Protein 8XUL (pdb70)

Structure (mmCIF, N/CA/C/O backbone):
data_8XUL
#
_entry.id   8XUL
#
_cell.length_a   220.178
_cell.length_b   220.178
_cell.length_c   220.178
_cell.angle_alpha   90.000
_cell.angle_beta   90.000
_cell.angle_gamma   90.000
#
_symmetry.space_group_name_H-M   'P 43 3 2'
#
loop_
_entity.id
_entity.type
_entity.pdbx_description
1 polymer XCC2207
2 branched beta-D-glucopyranose-(1-2)-beta-D-glucopyranose-(1-2)-beta-D-glucopyranose-(1-2)-beta-D-glucopyranose-(1-2)-beta-D-glucopyranose-(1-2)-beta-D-glucopyranose-(1-2)-beta-D-glucopyranose
3 water water
#
loop_
_atom_site.group_PDB
_atom_site.id
_atom_site.type_symbol
_atom_site.label_atom_id
_atom_site.label_alt_id
_atom_site.label_comp_id
_atom_site.label_asym_id
_atom_site.label_entity_id
_atom_site.label_seq_id
_atom_site.pdbx_PDB_ins_code
_atom_site.Cartn_x
_atom_site.Cartn_y
_atom_site.Cartn_z
_atom_site.occupancy
_atom_site.B_iso_or_equiv
_atom_site.auth_seq_id
_atom_site.auth_comp_id
_atom_site.auth_asym_id
_atom_site.auth_atom_id
_atom_site.pdbx_PDB_model_num
ATOM 1 N N . PRO A 1 41 ? 18.240 -10.737 -41.055 1.000 72.360 55 PRO A N 1
ATOM 2 C CA . PRO A 1 41 ? 19.163 -10.991 -39.929 1.000 70.680 55 PRO A CA 1
ATOM 3 C C . PRO A 1 41 ? 19.642 -12.442 -39.973 1.000 66.090 55 PRO A C 1
ATOM 4 O O . PRO A 1 41 ? 18.818 -13.349 -40.000 1.000 62.200 55 PRO A O 1
ATOM 8 N N . PRO A 1 42 ? 20.966 -12.732 -39.995 1.000 63.900 56 PRO A N 1
ATOM 9 C CA . PRO A 1 42 ? 21.438 -14.118 -40.052 1.000 60.100 56 PRO A CA 1
ATOM 10 C C . PRO A 1 42 ? 21.317 -14.825 -38.694 1.000 60.450 56 PRO A C 1
ATOM 11 O O . PRO A 1 42 ? 21.255 -14.176 -37.646 1.000 59.220 56 PRO A O 1
ATOM 15 N N . LEU A 1 43 ? 21.297 -16.166 -38.722 1.000 56.770 57 LEU A N 1
ATOM 16 C CA . LEU A 1 43 ? 21.105 -16.965 -37.519 1.000 57.430 57 LEU A CA 1
ATOM 17 C C . LEU A 1 43 ? 22.452 -17.382 -36.941 1.000 46.720 57 LEU A C 1
ATOM 18 O O . LEU A 1 43 ? 23.279 -17.940 -37.643 1.000 40.160 57 LEU A O 1
ATOM 23 N N . PRO A 1 44 ? 22.657 -17.225 -35.620 1.000 44.130 58 PRO A N 1
ATOM 24 C CA . PRO A 1 44 ? 23.832 -17.777 -34.959 1.000 48.090 58 PRO A CA 1
ATOM 25 C C . PRO A 1 44 ? 23.827 -19.298 -35.067 1.000 46.080 58 PRO A C 1
ATOM 26 O O . PRO A 1 44 ? 22.781 -19.885 -35.322 1.000 43.930 58 PRO A O 1
ATOM 30 N N . PRO A 1 45 ? 24.990 -19.962 -34.870 1.000 44.010 59 PRO A N 1
ATOM 31 C CA . PRO A 1 45 ? 25.083 -21.422 -34.903 1.000 42.300 59 PRO A CA 1
ATOM 32 C C . PRO A 1 45 ? 24.121 -22.184 -33.991 1.000 41.690 59 PRO A C 1
ATOM 33 O O . PRO A 1 45 ? 23.775 -23.330 -34.285 1.000 44.660 59 PRO A O 1
ATOM 37 N N . LEU A 1 46 ? 23.694 -21.564 -32.880 1.000 39.320 60 LEU A N 1
ATOM 38 C CA . LEU A 1 46 ? 22.754 -22.204 -31.968 1.000 36.100 60 LEU A CA 1
ATOM 39 C C . LEU A 1 46 ? 21.498 -22.707 -32.707 1.000 37.450 60 LEU A C 1
ATOM 40 O O . LEU A 1 46 ? 20.940 -23.750 -32.362 1.000 38.960 60 LEU A O 1
ATOM 45 N N . PHE A 1 47 ? 21.060 -21.989 -33.749 1.000 35.320 61 PHE A N 1
ATOM 46 C CA . PHE A 1 47 ? 19.803 -22.280 -34.415 1.000 33.150 61 PHE A CA 1
ATOM 47 C C . PHE A 1 47 ? 19.948 -23.513 -35.294 1.000 33.610 61 PHE A C 1
ATOM 48 O O . PHE A 1 47 ? 18.976 -24.255 -35.420 1.000 34.700 61 PHE A O 1
ATOM 56 N N . SER A 1 48 ? 21.150 -23.746 -35.855 1.000 34.090 62 SER A N 1
ATOM 57 C CA . SER A 1 48 ? 21.437 -24.966 -36.604 1.000 32.630 62 SER A CA 1
ATOM 58 C C . SER A 1 48 ? 21.457 -26.167 -35.659 1.000 31.020 62 SER A C 1
ATOM 59 O O . SER A 1 48 ? 20.946 -27.210 -36.033 1.000 34.040 62 SER A O 1
ATOM 62 N N . ASP A 1 49 ? 21.956 -26.019 -34.419 1.000 28.880 63 ASP A N 1
ATOM 63 C CA . ASP A 1 49 ? 21.833 -27.079 -33.425 1.000 29.890 63 ASP A CA 1
ATOM 64 C C . ASP A 1 49 ? 20.362 -27.322 -33.039 1.000 30.920 63 ASP A C 1
ATOM 65 O O . ASP A 1 49 ? 19.948 -28.468 -32.847 1.000 34.360 63 ASP A O 1
ATOM 70 N N . ILE A 1 50 ? 19.546 -26.272 -32.940 1.000 34.420 64 ILE A N 1
ATOM 71 C CA . ILE A 1 50 ? 18.161 -26.440 -32.517 1.000 35.530 64 ILE A CA 1
ATOM 72 C C . ILE A 1 50 ? 17.395 -27.199 -33.591 1.000 34.620 64 ILE A C 1
ATOM 73 O O . ILE A 1 50 ? 16.660 -28.143 -33.297 1.000 32.110 64 ILE A O 1
ATOM 78 N N . GLU A 1 51 ? 17.607 -26.758 -34.830 1.000 36.810 65 GLU A N 1
ATOM 79 C CA . GLU A 1 51 ? 17.054 -27.390 -36.015 1.000 38.760 65 GLU A CA 1
ATOM 80 C C . GLU A 1 51 ? 17.340 -28.889 -35.988 1.000 36.260 65 GLU A C 1
ATOM 81 O O . GLU A 1 51 ? 16.421 -29.673 -36.137 1.000 35.640 65 GLU A O 1
ATOM 87 N N . ARG A 1 52 ? 18.599 -29.264 -35.731 1.000 38.530 66 ARG A N 1
ATOM 88 C CA . ARG A 1 52 ? 19.075 -30.641 -35.791 1.000 42.620 66 ARG A CA 1
ATOM 89 C C . ARG A 1 52 ? 18.459 -31.507 -34.687 1.000 42.010 66 ARG A C 1
ATOM 90 O O . ARG A 1 52 ? 17.942 -32.595 -34.967 1.000 37.120 66 ARG A O 1
ATOM 98 N N . ARG A 1 53 ? 18.548 -31.069 -33.421 1.000 36.930 67 ARG A N 1
ATOM 99 C CA . ARG A 1 53 ? 18.007 -31.894 -32.347 1.000 34.680 67 ARG A CA 1
ATOM 100 C C . ARG A 1 53 ? 16.501 -32.115 -32.552 1.000 35.990 67 ARG A C 1
ATOM 101 O O . ARG A 1 53 ? 15.968 -33.187 -32.260 1.000 39.060 67 ARG A O 1
ATOM 109 N N . THR A 1 54 ? 15.828 -31.114 -33.126 1.000 33.280 68 THR A N 1
ATOM 110 C CA . THR A 1 54 ? 14.388 -31.137 -33.258 1.000 31.400 68 THR A CA 1
ATOM 111 C C . THR A 1 54 ? 13.979 -32.015 -34.431 1.000 31.460 68 THR A C 1
ATOM 112 O O . THR A 1 54 ? 12.948 -32.661 -34.351 1.000 34.260 68 THR A O 1
ATOM 116 N N . PHE A 1 55 ? 14.753 -32.017 -35.522 1.000 35.890 69 PHE A N 1
ATOM 117 C CA . PHE A 1 55 ? 14.614 -33.036 -36.557 1.000 33.730 69 PHE A CA 1
ATOM 118 C C . PHE A 1 55 ? 14.767 -34.422 -35.927 1.000 32.710 69 PHE A C 1
ATOM 119 O O . PHE A 1 55 ? 13.940 -35.313 -36.146 1.000 31.180 69 PHE A O 1
ATOM 127 N N . GLN A 1 56 ? 15.840 -34.601 -35.140 1.000 36.750 70 GLN A N 1
ATOM 128 C CA . GLN A 1 56 ? 16.214 -35.911 -34.603 1.000 32.320 70 GLN A CA 1
ATOM 129 C C . GLN A 1 56 ? 15.088 -36.455 -33.740 1.000 31.110 70 GLN A C 1
ATOM 130 O O . GLN A 1 56 ? 14.955 -37.661 -33.616 1.000 36.160 70 GLN A O 1
ATOM 136 N N . PHE A 1 57 ? 14.310 -35.552 -33.124 1.000 30.920 71 PHE A N 1
ATOM 137 C CA . PHE A 1 57 ? 13.142 -35.931 -32.336 1.000 33.400 71 PHE A CA 1
ATOM 138 C C . PHE A 1 57 ? 12.219 -36.806 -33.183 1.000 31.040 71 PHE A C 1
ATOM 139 O O . PHE A 1 57 ? 11.960 -37.951 -32.867 1.000 35.710 71 PHE A O 1
ATOM 147 N N . PHE A 1 58 ? 11.758 -36.238 -34.287 1.000 33.110 72 PHE A N 1
ATOM 148 C CA . PHE A 1 58 ? 10.800 -36.869 -35.172 1.000 32.300 72 PHE A CA 1
ATOM 149 C C . PHE A 1 58 ? 11.385 -38.106 -35.821 1.000 33.150 72 PHE A C 1
ATOM 150 O O . PHE A 1 58 ? 10.629 -39.049 -36.014 1.000 37.790 72 PHE A O 1
ATOM 158 N N . TRP A 1 59 ? 12.687 -38.087 -36.158 1.000 33.310 73 TRP A N 1
ATOM 159 C CA . TRP A 1 59 ? 13.329 -39.266 -36.730 1.000 33.440 73 TRP A CA 1
ATOM 160 C C . TRP A 1 59 ? 13.296 -40.424 -35.728 1.000 34.520 73 TRP A C 1
ATOM 161 O O . TRP A 1 59 ? 12.897 -41.524 -36.081 1.000 31.860 73 TRP A O 1
ATOM 172 N N . ASP A 1 60 ? 13.669 -40.153 -34.469 1.000 37.750 74 ASP A N 1
ATOM 173 C CA . ASP A 1 60 ? 13.957 -41.195 -33.497 1.000 37.840 74 ASP A CA 1
ATOM 174 C C . ASP A 1 60 ? 12.690 -41.650 -32.776 1.000 37.950 74 ASP A C 1
ATOM 175 O O . ASP A 1 60 ? 12.516 -42.842 -32.575 1.000 37.480 74 ASP A O 1
ATOM 180 N N . THR A 1 61 ? 11.834 -40.706 -32.341 1.000 38.240 75 THR A N 1
ATOM 181 C CA . THR A 1 61 ? 10.768 -41.027 -31.399 1.000 37.010 75 THR A CA 1
ATOM 182 C C . THR A 1 61 ? 9.583 -41.640 -32.137 1.000 39.240 75 THR A C 1
ATOM 183 O O . THR A 1 61 ? 8.708 -42.214 -31.491 1.000 35.600 75 THR A O 1
ATOM 187 N N . THR A 1 62 ? 9.565 -41.505 -33.475 1.000 40.350 76 THR A N 1
ATOM 188 C CA . THR A 1 62 ? 8.586 -42.169 -34.322 1.000 37.980 76 THR A CA 1
ATOM 189 C C . THR A 1 62 ? 8.808 -43.676 -34.307 1.000 36.560 76 THR A C 1
ATOM 190 O O . THR A 1 62 ? 9.949 -44.124 -34.391 1.000 34.310 76 THR A O 1
ATOM 194 N N . ASN A 1 63 ? 7.710 -44.440 -34.229 1.000 34.530 77 ASN A N 1
ATOM 195 C CA . ASN A 1 63 ? 7.752 -45.885 -34.405 1.000 36.210 77 ASN A CA 1
ATOM 196 C C . ASN A 1 63 ? 8.041 -46.204 -35.871 1.000 37.050 77 ASN A C 1
ATOM 197 O O . ASN A 1 63 ? 7.278 -45.825 -36.746 1.000 39.570 77 ASN A O 1
ATOM 202 N N . GLU A 1 64 ? 9.135 -46.916 -36.144 1.000 38.220 78 GLU A N 1
ATOM 203 C CA . GLU A 1 64 ? 9.579 -47.125 -37.516 1.000 38.780 78 GLU A CA 1
ATOM 204 C C . GLU A 1 64 ? 8.759 -48.221 -38.225 1.000 39.760 78 GLU A C 1
ATOM 205 O O . GLU A 1 64 ? 8.794 -48.302 -39.440 1.000 37.270 78 GLU A O 1
ATOM 211 N N . LEU A 1 65 ? 8.038 -49.079 -37.490 1.000 38.390 79 LEU A N 1
ATOM 212 C CA . LEU A 1 65 ? 7.287 -50.170 -38.094 1.000 38.760 79 LEU A CA 1
ATOM 213 C C . LEU A 1 65 ? 6.058 -49.616 -38.802 1.000 40.790 79 LEU A C 1
ATOM 214 O O . LEU A 1 65 ? 5.648 -50.183 -39.803 1.000 45.170 79 LEU A O 1
ATOM 219 N N . ASN A 1 66 ? 5.499 -48.500 -38.307 1.000 40.690 80 ASN A N 1
ATOM 220 C CA . ASN A 1 66 ? 4.268 -47.938 -38.856 1.000 37.610 80 ASN A CA 1
ATOM 221 C C . ASN A 1 66 ? 4.335 -46.425 -39.087 1.000 34.210 80 ASN A C 1
ATOM 222 O O . ASN A 1 66 ? 3.411 -45.867 -39.674 1.000 35.790 80 ASN A O 1
ATOM 227 N N . GLY A 1 67 ? 5.386 -45.745 -38.614 1.000 33.720 81 GLY A N 1
ATOM 228 C CA . GLY A 1 67 ? 5.541 -44.309 -38.855 1.000 35.780 81 GLY A CA 1
ATOM 229 C C . GLY A 1 67 ? 4.642 -43.428 -37.978 1.000 35.910 81 GLY A C 1
ATOM 230 O O . GLY A 1 67 ? 4.407 -42.261 -38.299 1.000 37.750 81 GLY A O 1
ATOM 231 N N . LEU A 1 68 ? 4.139 -43.980 -36.868 1.000 33.760 82 LEU A N 1
ATOM 232 C CA . LEU A 1 68 ? 3.343 -43.211 -35.923 1.000 32.580 82 LEU A CA 1
ATOM 233 C C . LEU A 1 68 ? 4.261 -42.486 -34.938 1.000 31.080 82 LEU A C 1
ATOM 234 O O . LEU A 1 68 ? 5.042 -43.107 -34.224 1.000 27.330 82 LEU A O 1
ATOM 239 N N . SER A 1 69 ? 4.137 -41.153 -34.922 1.000 34.050 83 SER A N 1
ATOM 240 C CA . SER A 1 69 ? 4.925 -40.283 -34.066 1.000 35.700 83 SER A CA 1
ATOM 241 C C . SER A 1 69 ? 4.149 -39.984 -32.788 1.000 34.090 83 SER A C 1
ATOM 242 O O . SER A 1 69 ? 2.956 -39.706 -32.846 1.000 32.040 83 SER A O 1
ATOM 245 N N . PRO A 1 70 ? 4.811 -40.008 -31.613 1.000 34.970 84 PRO A N 1
ATOM 246 C CA . PRO A 1 70 ? 4.132 -39.825 -30.337 1.000 36.160 84 PRO A CA 1
ATOM 247 C C . PRO A 1 70 ? 3.647 -38.393 -30.145 1.000 38.230 84 PRO A C 1
ATOM 248 O O . PRO A 1 70 ? 4.216 -37.453 -30.701 1.000 40.050 84 PRO A O 1
ATOM 252 N N . ASP A 1 71 ? 2.515 -38.284 -29.444 1.000 39.220 85 ASP A N 1
ATOM 253 C CA . ASP A 1 71 ? 1.940 -37.017 -29.020 1.000 38.610 85 ASP A CA 1
ATOM 254 C C . ASP A 1 71 ? 2.958 -36.322 -28.138 1.000 36.990 85 ASP A C 1
ATOM 255 O O . ASP A 1 71 ? 3.172 -35.125 -28.247 1.000 36.300 85 ASP A O 1
ATOM 260 N N . ARG A 1 72 ? 3.587 -37.122 -27.273 1.000 40.770 86 ARG A N 1
ATOM 261 C CA . ARG A 1 72 ? 4.585 -36.619 -26.354 1.000 39.840 86 ARG A CA 1
ATOM 262 C C . ARG A 1 72 ? 5.594 -37.730 -26.072 1.000 39.220 86 ARG A C 1
ATOM 263 O O . ARG A 1 72 ? 5.277 -38.910 -26.213 1.000 37.270 86 ARG A O 1
ATOM 271 N N . PHE A 1 73 ? 6.806 -37.316 -25.674 1.000 37.520 87 PHE A N 1
ATOM 272 C CA . PHE A 1 73 ? 7.918 -38.213 -25.396 1.000 35.890 87 PHE A CA 1
ATOM 273 C C . PHE A 1 73 ? 8.828 -37.542 -24.367 1.000 33.840 87 PHE A C 1
ATOM 274 O O . PHE A 1 73 ? 9.088 -36.347 -24.477 1.000 35.640 87 PHE A O 1
ATOM 282 N N . PRO A 1 74 ? 9.429 -38.262 -23.398 1.000 31.090 88 PRO A N 1
ATOM 283 C CA . PRO A 1 74 ? 9.422 -39.727 -23.359 1.000 31.060 88 PRO A CA 1
ATOM 284 C C . PRO A 1 74 ? 8.199 -40.482 -22.834 1.000 30.610 88 PRO A C 1
ATOM 285 O O . PRO A 1 74 ? 8.190 -41.711 -22.893 1.000 31.480 88 PRO A O 1
ATOM 289 N N . SER A 1 75 ? 7.173 -39.779 -22.343 1.000 30.990 89 SER A N 1
ATOM 290 C CA . SER A 1 75 ? 6.031 -40.461 -21.760 1.000 34.760 89 SER A CA 1
ATOM 291 C C . SER A 1 75 ? 5.385 -41.390 -22.808 1.000 39.610 89 SER A C 1
ATOM 292 O O . SER A 1 75 ? 5.130 -42.561 -22.526 1.000 40.820 89 SER A O 1
ATOM 295 N N . ARG A 1 76 ? 5.224 -40.940 -24.061 1.000 40.800 90 ARG A N 1
ATOM 296 C CA . ARG A 1 76 ? 4.965 -41.869 -25.161 1.000 39.210 90 ARG A CA 1
ATOM 297 C C . ARG A 1 76 ? 3.666 -42.637 -24.899 1.000 36.480 90 ARG A C 1
ATOM 298 O O . ARG A 1 76 ? 3.590 -43.850 -25.086 1.000 30.460 90 ARG A O 1
ATOM 306 N N . PRO A 1 77 ? 2.571 -41.974 -24.480 1.000 37.020 91 PRO A N 1
ATOM 307 C CA . PRO A 1 77 ? 1.362 -42.715 -24.119 1.000 38.910 91 PRO A CA 1
ATOM 308 C C . PRO A 1 77 ? 0.664 -43.319 -25.343 1.000 36.100 91 PRO A C 1
ATOM 309 O O . PRO A 1 77 ? 0.113 -44.415 -25.248 1.000 35.110 91 PRO A O 1
ATOM 313 N N . PHE A 1 78 ? 0.696 -42.588 -26.473 1.000 36.410 92 PHE A N 1
ATOM 314 C CA . PHE A 1 78 ? -0.046 -42.907 -27.688 1.000 34.990 92 PHE A CA 1
ATOM 315 C C . PHE A 1 78 ? 0.419 -41.956 -28.793 1.000 37.820 92 PHE A C 1
ATOM 316 O O . PHE A 1 78 ? 1.087 -40.953 -28.529 1.000 37.000 92 PHE A O 1
ATOM 324 N N . ALA A 1 79 ? 0.023 -42.245 -30.034 1.000 39.850 93 ALA A N 1
ATOM 325 C CA . ALA A 1 79 ? 0.469 -41.466 -31.182 1.000 40.250 93 ALA A CA 1
ATOM 326 C C . ALA A 1 79 ? -0.522 -40.355 -31.479 1.000 38.740 93 ALA A C 1
ATOM 327 O O . ALA A 1 79 ? -1.696 -40.477 -31.163 1.000 39.140 93 ALA A O 1
ATOM 329 N N . SER A 1 80 ? -0.054 -39.312 -32.171 1.000 38.130 94 SER A N 1
ATOM 330 C CA . SER A 1 80 ? -0.939 -38.267 -32.652 1.000 38.620 94 SER A CA 1
ATOM 331 C C . SER A 1 80 ? -0.801 -38.128 -34.164 1.000 36.660 94 SER A C 1
ATOM 332 O O . SER A 1 80 ? 0.307 -38.056 -34.683 1.000 37.500 94 SER A O 1
ATOM 335 N N . ILE A 1 81 ? -1.928 -38.046 -34.866 1.000 34.880 95 ILE A N 1
ATOM 336 C CA . ILE A 1 81 ? -1.895 -37.921 -36.316 1.000 35.410 95 ILE A CA 1
ATOM 337 C C . ILE A 1 81 ? -1.311 -36.560 -36.702 1.000 35.400 95 ILE A C 1
ATOM 338 O O . ILE A 1 81 ? -0.729 -36.433 -37.768 1.000 37.450 95 ILE A O 1
ATOM 343 N N . ALA A 1 82 ? -1.475 -35.565 -35.822 1.000 33.690 96 ALA A N 1
ATOM 344 C CA . ALA A 1 82 ? -0.837 -34.264 -35.940 1.000 37.020 96 ALA A CA 1
ATOM 345 C C . ALA A 1 82 ? 0.677 -34.381 -35.735 1.000 36.930 96 ALA A C 1
ATOM 346 O O . ALA A 1 82 ? 1.430 -33.762 -36.473 1.000 34.100 96 ALA A O 1
ATOM 348 N N . SER A 1 83 ? 1.138 -35.160 -34.747 1.000 35.780 97 SER A N 1
ATOM 349 C CA . SER A 1 83 ? 2.555 -35.504 -34.709 1.000 38.920 97 SER A CA 1
ATOM 350 C C . SER A 1 83 ? 3.014 -35.968 -36.096 1.000 33.310 97 SER A C 1
ATOM 351 O O . SER A 1 83 ? 3.986 -35.452 -36.628 1.000 33.800 97 SER A O 1
ATOM 354 N N . VAL A 1 84 ? 2.299 -36.922 -36.691 1.000 31.610 98 VAL A N 1
ATOM 355 C CA . VAL A 1 84 ? 2.721 -37.501 -37.956 1.000 36.350 98 VAL A CA 1
ATOM 356 C C . VAL A 1 84 ? 2.835 -36.421 -39.038 1.000 38.340 98 VAL A C 1
ATOM 357 O O . VAL A 1 84 ? 3.802 -36.422 -39.810 1.000 41.050 98 VAL A O 1
ATOM 361 N N . GLY A 1 85 ? 1.868 -35.493 -39.079 1.000 37.010 99 GLY A N 1
ATOM 362 C CA . GLY A 1 85 ? 1.918 -34.368 -40.007 1.000 35.990 99 GLY A CA 1
ATOM 363 C C . GLY A 1 85 ? 3.255 -33.628 -39.959 1.000 33.490 99 GLY A C 1
ATOM 364 O O . GLY A 1 85 ? 3.863 -33.325 -40.989 1.000 28.430 99 GLY A O 1
ATOM 365 N N . PHE A 1 86 ? 3.709 -33.327 -38.739 1.000 31.980 100 PHE A N 1
ATOM 366 C CA . PHE A 1 86 ? 4.960 -32.612 -38.580 1.000 31.910 100 PHE A CA 1
ATOM 367 C C . PHE A 1 86 ? 6.129 -33.546 -38.851 1.000 31.980 100 PHE A C 1
ATOM 368 O O . PHE A 1 86 ? 7.172 -33.075 -39.263 1.000 33.300 100 PHE A O 1
ATOM 376 N N . ALA A 1 87 ? 5.957 -34.859 -38.625 1.000 33.720 101 ALA A N 1
ATOM 377 C CA . ALA A 1 87 ? 7.031 -35.810 -38.878 1.000 36.000 101 ALA A CA 1
ATOM 378 C C . ALA A 1 87 ? 7.335 -35.844 -40.373 1.000 39.350 101 ALA A C 1
ATOM 379 O O . ALA A 1 87 ? 8.504 -35.749 -40.764 1.000 38.370 101 ALA A O 1
ATOM 381 N N . LEU A 1 88 ? 6.277 -35.942 -41.194 1.000 42.720 102 LEU A N 1
ATOM 382 C CA . LEU A 1 88 ? 6.436 -36.050 -42.640 1.000 40.150 102 LEU A CA 1
ATOM 383 C C . LEU A 1 88 ? 7.060 -34.774 -43.186 1.000 36.740 102 LEU A C 1
ATOM 384 O O . LEU A 1 88 ? 7.760 -34.834 -44.192 1.000 37.090 102 LEU A O 1
ATOM 389 N N . THR A 1 89 ? 6.792 -33.630 -42.540 1.000 35.990 103 THR A N 1
ATOM 390 C CA . THR A 1 89 ? 7.414 -32.380 -42.962 1.000 33.800 103 THR A CA 1
ATOM 391 C C . THR A 1 89 ? 8.863 -32.346 -42.487 1.000 33.710 103 THR A C 1
ATOM 392 O O . THR A 1 89 ? 9.723 -31.796 -43.162 1.000 39.310 103 THR A O 1
ATOM 396 N N . ALA A 1 90 ? 9.131 -32.941 -41.328 1.000 31.420 104 ALA A N 1
ATOM 397 C CA . ALA A 1 90 ? 10.488 -32.966 -40.802 1.000 39.450 104 ALA A CA 1
ATOM 398 C C . ALA A 1 90 ? 11.459 -33.774 -41.681 1.000 35.760 104 ALA A C 1
ATOM 399 O O . ALA A 1 90 ? 12.591 -33.339 -41.882 1.000 32.340 104 ALA A O 1
ATOM 401 N N . TYR A 1 91 ? 11.053 -34.953 -42.168 1.000 32.710 105 TYR A N 1
ATOM 402 C CA . TYR A 1 91 ? 12.010 -35.887 -42.751 1.000 33.810 105 TYR A CA 1
ATOM 403 C C . TYR A 1 91 ? 12.792 -35.232 -43.893 1.000 35.750 105 TYR A C 1
ATOM 404 O O . TYR A 1 91 ? 14.014 -35.318 -43.909 1.000 38.960 105 TYR A O 1
ATOM 413 N N . PRO A 1 92 ? 12.173 -34.511 -44.864 1.000 37.770 106 PRO A N 1
ATOM 414 C CA . PRO A 1 92 ? 12.949 -33.857 -45.921 1.000 35.450 106 PRO A CA 1
ATOM 415 C C . PRO A 1 92 ? 13.855 -32.722 -45.446 1.000 37.590 106 PRO A C 1
ATOM 416 O O . PRO A 1 92 ? 14.835 -32.385 -46.116 1.000 39.700 106 PRO A O 1
ATOM 420 N N . ILE A 1 93 ? 13.559 -32.133 -44.280 1.000 37.620 107 ILE A N 1
ATOM 421 C CA . ILE A 1 93 ? 14.462 -31.140 -43.716 1.000 34.620 107 ILE A CA 1
ATOM 422 C C . ILE A 1 93 ? 15.757 -31.847 -43.333 1.000 36.490 107 ILE A C 1
ATOM 423 O O . ILE A 1 93 ? 16.837 -31.305 -43.552 1.000 39.310 107 ILE A O 1
ATOM 428 N N . GLY A 1 94 ? 15.645 -33.074 -42.804 1.000 40.370 108 GLY A N 1
ATOM 429 C CA . GLY A 1 94 ? 16.809 -33.884 -42.471 1.000 41.220 108 GLY A CA 1
ATOM 430 C C . GLY A 1 94 ? 17.659 -34.253 -43.692 1.000 39.570 108 GLY A C 1
ATOM 431 O O . GLY A 1 94 ? 18.885 -34.292 -43.618 1.000 42.370 108 GLY A O 1
ATOM 432 N N . ILE A 1 95 ? 16.996 -34.560 -44.805 1.000 35.080 109 ILE A N 1
ATOM 433 C CA . ILE A 1 95 ? 17.693 -34.918 -46.024 1.000 34.520 109 ILE A CA 1
ATOM 434 C C . ILE A 1 95 ? 18.573 -33.756 -46.461 1.000 37.030 109 ILE A C 1
ATOM 435 O O . ILE A 1 95 ? 19.711 -33.971 -46.864 1.000 40.380 109 ILE A O 1
ATOM 440 N N . GLU A 1 96 ? 18.035 -32.530 -46.425 1.000 41.650 110 GLU A N 1
ATOM 441 C CA . GLU A 1 96 ? 18.682 -31.403 -47.093 1.000 42.090 110 GLU A CA 1
ATOM 442 C C . GLU A 1 96 ? 19.852 -30.910 -46.242 1.000 38.020 110 GLU A C 1
ATOM 443 O O . GLU A 1 96 ? 20.830 -30.395 -46.764 1.000 38.550 110 GLU A O 1
ATOM 449 N N . ASN A 1 97 ? 19.756 -31.106 -44.928 1.000 36.230 111 ASN A N 1
ATOM 450 C CA . ASN A 1 97 ? 20.839 -30.811 -44.009 1.000 35.680 111 ASN A CA 1
ATOM 451 C C . ASN A 1 97 ? 21.732 -32.021 -43.744 1.000 35.560 111 ASN A C 1
ATOM 452 O O . ASN A 1 97 ? 22.648 -31.913 -42.929 1.000 37.140 111 ASN A O 1
ATOM 457 N N . GLY A 1 98 ? 21.439 -33.169 -44.377 1.000 33.060 112 GLY A N 1
ATOM 458 C CA . GLY A 1 98 ? 22.323 -34.321 -44.317 1.000 35.450 112 GLY A CA 1
ATOM 459 C C . GLY A 1 98 ? 22.233 -35.092 -42.993 1.000 38.810 112 GLY A C 1
ATOM 460 O O . GLY A 1 98 ? 23.138 -35.858 -42.665 1.000 37.620 112 GLY A O 1
ATOM 461 N N . TRP A 1 99 ? 21.130 -34.943 -42.242 1.000 37.120 113 TRP A N 1
ATOM 462 C CA . TRP A 1 99 ? 21.004 -35.652 -40.971 1.000 38.970 113 TRP A CA 1
ATOM 463 C C . TRP A 1 99 ? 20.495 -37.078 -41.205 1.000 38.790 113 TRP A C 1
ATOM 464 O O . TRP A 1 99 ? 20.572 -37.919 -40.317 1.000 42.310 113 TRP A O 1
ATOM 475 N N . VAL A 1 100 ? 20.011 -37.347 -42.424 1.000 34.840 114 VAL A N 1
ATOM 476 C CA . VAL A 1 100 ? 19.449 -38.638 -42.785 1.000 32.520 114 VAL A CA 1
ATOM 477 C C . VAL A 1 100 ? 19.543 -38.715 -44.307 1.000 31.570 114 VAL A C 1
ATOM 478 O O . VAL A 1 100 ? 19.490 -37.698 -44.987 1.000 31.420 114 VAL A O 1
ATOM 482 N N . SER A 1 101 ? 19.781 -39.912 -44.829 1.000 33.690 115 SER A N 1
ATOM 483 C CA . SER A 1 101 ? 19.845 -40.136 -46.264 1.000 32.810 115 SER A CA 1
ATOM 484 C C . SER A 1 101 ? 18.454 -40.028 -46.884 1.000 35.190 115 SER A C 1
ATOM 485 O O . SER A 1 101 ? 17.451 -40.421 -46.265 1.000 30.790 115 SER A O 1
ATOM 488 N N . ARG A 1 102 ? 18.427 -39.605 -48.153 1.000 36.460 116 ARG A N 1
ATOM 489 C CA . ARG A 1 102 ? 17.211 -39.635 -48.941 1.000 39.320 116 ARG A CA 1
ATOM 490 C C . ARG A 1 102 ? 16.506 -40.997 -48.827 1.000 40.860 116 ARG A C 1
ATOM 491 O O . ARG A 1 102 ? 15.278 -41.017 -48.727 1.000 41.240 116 ARG A O 1
ATOM 499 N N . ASN A 1 103 ? 17.256 -42.123 -48.851 1.000 38.180 117 ASN A N 1
ATOM 500 C CA . ASN A 1 103 ? 16.659 -43.457 -48.911 1.000 38.800 117 ASN A CA 1
ATOM 501 C C . ASN A 1 103 ? 15.948 -43.829 -47.606 1.000 40.180 117 ASN A C 1
ATOM 502 O O . ASN A 1 103 ? 14.908 -44.475 -47.648 1.000 40.620 117 ASN A O 1
ATOM 507 N N . GLN A 1 104 ? 16.563 -43.530 -46.452 1.000 36.970 118 GLN A N 1
ATOM 508 C CA . GLN A 1 104 ? 15.928 -43.713 -45.158 1.000 35.170 118 GLN A CA 1
ATOM 509 C C . GLN A 1 104 ? 14.598 -42.945 -45.102 1.000 35.110 118 GLN A C 1
ATOM 510 O O . GLN A 1 104 ? 13.588 -43.504 -44.683 1.000 34.400 118 GLN A O 1
ATOM 516 N N . ALA A 1 105 ? 14.609 -41.668 -45.524 1.000 34.010 119 ALA A N 1
ATOM 517 C CA . ALA A 1 105 ? 13.444 -40.793 -45.470 1.000 36.610 119 ALA A CA 1
ATOM 518 C C . ALA A 1 105 ? 12.329 -41.336 -46.362 1.000 37.470 119 ALA A C 1
ATOM 519 O O . ALA A 1 105 ? 11.189 -41.375 -45.943 1.000 38.340 119 ALA A O 1
ATOM 521 N N . ILE A 1 106 ? 12.681 -41.800 -47.567 1.000 41.720 120 ILE A N 1
ATOM 522 C CA . ILE A 1 106 ? 11.737 -42.456 -48.455 1.000 44.050 120 ILE A CA 1
ATOM 523 C C . ILE A 1 106 ? 11.116 -43.677 -47.779 1.000 42.520 120 ILE A C 1
ATOM 524 O O . ILE A 1 106 ? 9.901 -43.838 -47.807 1.000 42.330 120 ILE A O 1
ATOM 529 N N . ASP A 1 107 ? 11.945 -44.547 -47.203 1.000 40.050 121 ASP A N 1
ATOM 530 C CA . ASP A 1 107 ? 11.463 -45.820 -46.691 1.000 44.370 121 ASP A CA 1
ATOM 531 C C . ASP A 1 107 ? 10.477 -45.546 -45.553 1.000 45.200 121 ASP A C 1
ATOM 532 O O . ASP A 1 107 ? 9.387 -46.129 -45.512 1.000 43.180 121 ASP A O 1
ATOM 537 N N . ARG A 1 108 ? 10.877 -44.625 -44.661 1.000 44.450 122 ARG A N 1
ATOM 538 C CA . ARG A 1 108 ? 10.078 -44.197 -43.523 1.000 39.780 122 ARG A CA 1
ATOM 539 C C . ARG A 1 108 ? 8.798 -43.553 -44.045 1.000 36.460 122 ARG A C 1
ATOM 540 O O . ARG A 1 108 ? 7.724 -43.855 -43.546 1.000 41.090 122 ARG A O 1
ATOM 548 N N . THR A 1 109 ? 8.896 -42.684 -45.055 1.000 35.570 123 THR A N 1
ATOM 549 C CA . THR A 1 109 ? 7.708 -41.995 -45.553 1.000 38.280 123 THR A CA 1
ATOM 550 C C . THR A 1 109 ? 6.682 -42.977 -46.142 1.000 43.320 123 THR A C 1
ATOM 551 O O . THR A 1 109 ? 5.481 -42.856 -45.874 1.000 36.850 123 THR A O 1
ATOM 555 N N . LEU A 1 110 ? 7.175 -43.940 -46.944 1.000 45.970 124 LEU A N 1
ATOM 556 C CA . LEU A 1 110 ? 6.373 -44.981 -47.575 1.000 44.350 124 LEU A CA 1
ATOM 557 C C . LEU A 1 110 ? 5.691 -45.842 -46.506 1.000 42.370 124 LEU A C 1
ATOM 558 O O . LEU A 1 110 ? 4.486 -46.098 -46.596 1.000 36.200 124 LEU A O 1
ATOM 563 N N . THR A 1 111 ? 6.441 -46.238 -45.459 1.000 42.790 125 THR A N 1
ATOM 564 C CA . THR A 1 111 ? 5.869 -47.028 -44.378 1.000 35.190 125 THR A CA 1
ATOM 565 C C . THR A 1 111 ? 4.675 -46.287 -43.774 1.000 37.590 125 THR A C 1
ATOM 566 O O . THR A 1 111 ? 3.617 -46.879 -43.563 1.000 43.090 125 THR A O 1
ATOM 570 N N . THR A 1 112 ? 4.860 -44.985 -43.521 1.000 34.400 126 THR A N 1
ATOM 571 C CA . THR A 1 112 ? 3.857 -44.102 -42.947 1.000 36.530 126 THR A CA 1
ATOM 572 C C . THR A 1 112 ? 2.595 -44.015 -43.810 1.000 37.420 126 THR A C 1
ATOM 573 O O . THR A 1 112 ? 1.474 -44.170 -43.316 1.000 36.680 126 THR A O 1
ATOM 577 N N . LEU A 1 113 ? 2.776 -43.693 -45.091 1.000 35.890 127 LEU A N 1
ATOM 578 C CA . LEU A 1 113 ? 1.649 -43.453 -45.970 1.000 35.200 127 LEU A CA 1
ATOM 579 C C . LEU A 1 113 ? 0.879 -44.756 -46.199 1.000 36.110 127 LEU A C 1
ATOM 580 O O . LEU A 1 113 ? -0.339 -44.709 -46.294 1.000 37.120 127 LEU A O 1
ATOM 585 N N . LYS A 1 114 ? 1.581 -45.905 -46.252 1.000 39.400 128 LYS A N 1
ATOM 586 C CA . LYS A 1 114 ? 0.953 -47.214 -46.423 1.000 39.180 128 LYS A CA 1
ATOM 587 C C . LYS A 1 114 ? 0.200 -47.649 -45.169 1.000 39.590 128 LYS A C 1
ATOM 588 O O . LYS A 1 114 ? -0.816 -48.338 -45.263 1.000 36.630 128 LYS A O 1
ATOM 594 N N . PHE A 1 115 ? 0.720 -47.292 -43.987 1.000 42.380 129 PHE A N 1
ATOM 595 C CA . PHE A 1 115 ? -0.005 -47.570 -42.760 1.000 42.600 129 PHE A CA 1
ATOM 596 C C . PHE A 1 115 ? -1.396 -46.922 -42.807 1.000 41.510 129 PHE A C 1
ATOM 597 O O . PHE A 1 115 ? -2.390 -47.570 -42.491 1.000 44.250 129 PHE A O 1
ATOM 605 N N . PHE A 1 116 ? -1.478 -45.647 -43.199 1.000 37.170 130 PHE A N 1
ATOM 606 C CA . PHE A 1 116 ? -2.763 -44.957 -43.184 1.000 46.900 130 PHE A CA 1
ATOM 607 C C . PHE A 1 116 ? -3.664 -45.493 -44.303 1.000 48.710 130 PHE A C 1
ATOM 608 O O . PHE A 1 116 ? -4.856 -45.714 -44.087 1.000 55.290 130 PHE A O 1
ATOM 616 N N . ARG A 1 117 ? -3.088 -45.731 -45.489 1.000 46.090 131 ARG A N 1
ATOM 617 C CA . ARG A 1 117 ? -3.855 -46.223 -46.619 1.000 42.210 131 ARG A CA 1
ATOM 618 C C . ARG A 1 117 ? -4.548 -47.540 -46.252 1.000 45.900 131 ARG A C 1
ATOM 619 O O . ARG A 1 117 ? -5.733 -47.702 -46.538 1.000 45.270 131 ARG A O 1
ATOM 627 N N . ASP A 1 118 ? -3.823 -48.439 -45.566 1.000 42.070 132 ASP A N 1
ATOM 628 C CA . ASP A 1 118 ? -4.266 -49.802 -45.320 1.000 42.500 132 ASP A CA 1
ATOM 629 C C . ASP A 1 118 ? -4.914 -49.962 -43.939 1.000 44.130 132 ASP A C 1
ATOM 630 O O . ASP A 1 118 ? -5.348 -51.066 -43.608 1.000 42.520 132 ASP A O 1
ATOM 635 N N . ALA A 1 119 ? -5.003 -48.883 -43.136 1.000 42.190 133 ALA A N 1
ATOM 636 C CA . ALA A 1 119 ? -5.512 -49.007 -41.775 1.000 41.710 133 ALA A CA 1
ATOM 637 C C . ALA A 1 119 ? -6.993 -49.386 -41.808 1.000 43.830 133 ALA A C 1
ATOM 638 O O . ALA A 1 119 ? -7.710 -49.047 -42.745 1.000 43.660 133 ALA A O 1
ATOM 640 N N . PRO A 1 120 ? -7.527 -50.096 -40.791 1.000 45.290 134 PRO A N 1
ATOM 641 C CA . PRO A 1 120 ? -8.950 -50.429 -40.799 1.000 41.990 134 PRO A CA 1
ATOM 642 C C . PRO A 1 120 ? -9.750 -49.143 -40.609 1.000 45.280 134 PRO A C 1
ATOM 643 O O . PRO A 1 120 ? -9.427 -48.357 -39.712 1.000 45.690 134 PRO A O 1
ATOM 647 N N . MET A 1 121 ? -10.754 -48.944 -41.484 1.000 42.730 135 MET A N 1
ATOM 648 C CA . MET A 1 121 ? -11.632 -47.782 -41.498 1.000 44.700 135 MET A CA 1
ATOM 649 C C . MET A 1 121 ? -13.080 -48.232 -41.293 1.000 47.810 135 MET A C 1
ATOM 650 O O . MET A 1 121 ? -13.458 -49.331 -41.703 1.000 50.870 135 MET A O 1
ATOM 655 N N . GLY A 1 122 ? -13.903 -47.378 -40.663 1.000 47.980 136 GLY A N 1
ATOM 656 C CA . GLY A 1 122 ? -15.247 -47.781 -40.280 1.000 48.820 136 GLY A CA 1
ATOM 657 C C . GLY A 1 122 ? -15.816 -46.995 -39.097 1.000 53.770 136 GLY A C 1
ATOM 658 O O . GLY A 1 122 ? -15.114 -46.240 -38.428 1.000 57.860 136 GLY A O 1
ATOM 659 N N . PRO A 1 123 ? -17.134 -47.128 -38.822 1.000 55.010 137 PRO A N 1
ATOM 660 C CA . PRO A 1 123 ? -17.782 -46.358 -37.760 1.000 52.020 137 PRO A CA 1
ATOM 661 C C . PRO A 1 123 ? -17.731 -46.954 -36.358 1.000 48.480 137 PRO A C 1
ATOM 662 O O . PRO A 1 123 ? -18.376 -46.430 -35.454 1.000 52.620 137 PRO A O 1
ATOM 666 N N . GLN A 1 124 ? -16.984 -48.048 -36.183 1.000 43.890 138 GLN A N 1
ATOM 667 C CA . GLN A 1 124 ? -17.062 -48.833 -34.960 1.000 47.870 138 GLN A CA 1
ATOM 668 C C . GLN A 1 124 ? -16.299 -48.168 -33.804 1.000 48.900 138 GLN A C 1
ATOM 669 O O . GLN A 1 124 ? -15.322 -47.449 -34.002 1.000 48.790 138 GLN A O 1
ATOM 675 N N . ARG A 1 125 ? -16.723 -48.490 -32.577 1.000 48.850 139 ARG A N 1
ATOM 676 C CA . ARG A 1 125 ? -16.169 -47.916 -31.361 1.000 46.910 139 ARG A CA 1
ATOM 677 C C . ARG A 1 125 ? -14.718 -48.360 -31.141 1.000 43.570 139 ARG A C 1
ATOM 678 O O . ARG A 1 125 ? -13.924 -47.575 -30.645 1.000 40.320 139 ARG A O 1
ATOM 686 N N . THR A 1 126 ? -14.355 -49.596 -31.501 1.000 46.900 140 THR A N 1
ATOM 687 C CA . THR A 1 126 ? -12.972 -50.049 -31.379 1.000 48.840 140 THR A CA 1
ATOM 688 C C . THR A 1 126 ? -12.454 -50.593 -32.712 1.000 44.060 140 THR A C 1
ATOM 689 O O . THR A 1 126 ? -13.242 -50.893 -33.607 1.000 39.460 140 THR A O 1
ATOM 693 N N . GLY A 1 127 ? -11.120 -50.717 -32.827 1.000 47.070 141 GLY A N 1
ATOM 694 C CA . GLY A 1 127 ? -10.483 -51.479 -33.897 1.000 46.630 141 GLY A CA 1
ATOM 695 C C . GLY A 1 127 ? -10.208 -50.685 -35.183 1.000 51.850 141 GLY A C 1
ATOM 696 O O . GLY A 1 127 ? -9.493 -51.184 -36.066 1.000 56.850 141 GLY A O 1
ATOM 697 N N . LYS A 1 128 ? -10.755 -49.458 -35.296 1.000 46.820 142 LYS A N 1
ATOM 698 C CA . LYS A 1 128 ? -10.549 -48.624 -36.475 1.000 43.350 142 LYS A CA 1
ATOM 699 C C . LYS A 1 128 ? -9.654 -47.422 -36.160 1.000 38.840 142 LYS A C 1
ATOM 700 O O . LYS A 1 128 ? -9.616 -46.935 -35.032 1.000 32.690 142 LYS A O 1
ATOM 706 N N . ALA A 1 129 ? -8.936 -46.953 -37.193 1.000 39.420 143 ALA A N 1
ATOM 707 C CA . ALA A 1 129 ? -8.051 -45.806 -37.094 1.000 39.400 143 ALA A CA 1
ATOM 708 C C . ALA A 1 129 ? -8.783 -44.545 -37.537 1.000 40.050 143 ALA A C 1
ATOM 709 O O . ALA A 1 129 ? -8.398 -43.432 -37.183 1.000 41.540 143 ALA A O 1
ATOM 711 N N . GLY A 1 130 ? -9.831 -44.714 -38.340 1.000 40.430 144 GLY A N 1
ATOM 712 C CA . GLY A 1 130 ? -10.479 -43.566 -38.945 1.000 37.760 144 GLY A CA 1
ATOM 713 C C . GLY A 1 130 ? -11.835 -43.928 -39.531 1.000 37.280 144 GLY A C 1
ATOM 714 O O . GLY A 1 130 ? -12.301 -45.051 -39.375 1.000 36.320 144 GLY A O 1
ATOM 715 N N . TYR A 1 131 ? -12.447 -42.935 -40.178 1.000 38.390 145 TYR A N 1
ATOM 716 C CA . TYR A 1 131 ? -13.760 -43.056 -40.780 1.000 40.430 145 TYR A CA 1
ATOM 717 C C . TYR A 1 131 ? -13.957 -41.860 -41.701 1.000 41.130 145 TYR A C 1
ATOM 718 O O . TYR A 1 131 ? -13.592 -40.731 -41.360 1.000 40.450 145 TYR A O 1
ATOM 727 N N . LYS A 1 132 ? -14.524 -42.131 -42.875 1.000 40.580 146 LYS A N 1
ATOM 728 C CA . LYS A 1 132 ? -14.892 -41.082 -43.801 1.000 41.930 146 LYS A CA 1
ATOM 729 C C . LYS A 1 132 ? -13.622 -40.332 -44.196 1.000 39.360 146 LYS A C 1
ATOM 730 O O . LYS A 1 132 ? -13.646 -39.134 -44.430 1.000 46.790 146 LYS A O 1
ATOM 736 N N . GLY A 1 133 ? -12.499 -41.051 -44.252 1.000 41.070 147 GLY A N 1
ATOM 737 C CA . GLY A 1 133 ? -11.236 -40.476 -44.683 1.000 44.130 147 GLY A CA 1
ATOM 738 C C . GLY A 1 133 ? -10.532 -39.678 -43.585 1.000 44.120 147 GLY A C 1
ATOM 739 O O . GLY A 1 133 ? -9.395 -39.247 -43.772 1.000 44.830 147 GLY A O 1
ATOM 740 N N . PHE A 1 134 ? -11.215 -39.470 -42.452 1.000 40.180 148 PHE A N 1
ATOM 741 C CA . PHE A 1 134 ? -10.615 -38.832 -41.295 1.000 38.260 148 PHE A CA 1
ATOM 742 C C . PHE A 1 134 ? -10.029 -39.910 -40.387 1.000 37.250 148 PHE A C 1
ATOM 743 O O . PHE A 1 134 ? -10.323 -41.093 -40.565 1.000 35.940 148 PHE A O 1
ATOM 751 N N . TYR A 1 135 ? -9.205 -39.500 -39.414 1.000 34.040 149 TYR A N 1
ATOM 752 C CA . TYR A 1 135 ? -8.607 -40.444 -38.484 1.000 36.490 149 TYR A CA 1
ATOM 753 C C . TYR A 1 135 ? -8.793 -39.970 -37.044 1.000 35.260 149 TYR A C 1
ATOM 754 O O . TYR A 1 135 ? -8.901 -38.778 -36.776 1.000 35.650 149 TYR A O 1
ATOM 763 N N . TYR A 1 136 ? -8.787 -40.922 -36.109 1.000 36.550 150 TYR A N 1
ATOM 764 C CA . TYR A 1 136 ? -8.793 -40.587 -34.697 1.000 37.000 150 TYR A CA 1
ATOM 765 C C . TYR A 1 136 ? -7.505 -39.828 -34.375 1.000 37.490 150 TYR A C 1
ATOM 766 O O . TYR A 1 136 ? -6.441 -40.106 -34.926 1.000 32.240 150 TYR A O 1
ATOM 775 N N . HIS A 1 137 ? -7.662 -38.807 -33.521 1.000 39.800 151 HIS A N 1
ATOM 776 C CA . HIS A 1 137 ? -6.613 -37.893 -33.115 1.000 40.130 151 HIS A CA 1
ATOM 777 C C . HIS A 1 137 ? -5.448 -38.700 -32.551 1.000 40.980 151 HIS A C 1
ATOM 778 O O . HIS A 1 137 ? -4.282 -38.427 -32.850 1.000 44.150 151 HIS A O 1
ATOM 785 N N . PHE A 1 138 ? -5.797 -39.712 -31.754 1.000 39.290 152 PHE A N 1
ATOM 786 C CA . PHE A 1 138 ? -4.834 -40.474 -30.983 1.000 39.630 152 PHE A CA 1
ATOM 787 C C . PHE A 1 138 ? -5.000 -41.952 -31.290 1.000 39.560 152 PHE A C 1
ATOM 788 O O . PHE A 1 138 ? -6.098 -42.490 -31.195 1.000 47.500 152 PHE A O 1
ATOM 796 N N . LEU A 1 139 ? -3.889 -42.590 -31.651 1.000 38.230 153 LEU A N 1
ATOM 797 C CA . LEU A 1 139 ? -3.890 -44.003 -31.945 1.000 40.140 153 LEU A CA 1
ATOM 798 C C . LEU A 1 139 ? -2.814 -44.650 -31.092 1.000 42.040 153 LEU A C 1
ATOM 799 O O . LEU A 1 139 ? -1.852 -43.985 -30.718 1.000 43.020 153 LEU A O 1
ATOM 804 N N . ASP A 1 140 ? -2.972 -45.956 -30.841 1.000 44.380 154 ASP A N 1
ATOM 805 C CA . ASP A 1 140 ? -2.002 -46.733 -30.086 1.000 44.120 154 ASP A CA 1
ATOM 806 C C . ASP A 1 140 ? -0.704 -46.823 -30.891 1.000 41.430 154 ASP A C 1
ATOM 807 O O . ASP A 1 140 ? -0.715 -47.005 -32.103 1.000 43.170 154 ASP A O 1
ATOM 812 N N . MET A 1 141 ? 0.425 -46.716 -30.192 1.000 38.660 155 MET A N 1
ATOM 813 C CA . MET A 1 141 ? 1.708 -46.578 -30.841 1.000 37.210 155 MET A CA 1
ATOM 814 C C . MET A 1 141 ? 2.032 -47.839 -31.655 1.000 40.070 155 MET A C 1
ATOM 815 O O . MET A 1 141 ? 2.628 -47.737 -32.737 1.000 35.520 155 MET A O 1
ATOM 820 N N . GLN A 1 142 ? 1.623 -49.017 -31.163 1.000 38.740 156 GLN A N 1
ATOM 821 C CA . GLN A 1 142 ? 2.038 -50.262 -31.799 1.000 43.820 156 GLN A CA 1
ATOM 822 C C . GLN A 1 142 ? 0.974 -50.780 -32.780 1.000 44.750 156 GLN A C 1
ATOM 823 O O . GLN A 1 142 ? 1.346 -51.189 -33.877 1.000 41.400 156 GLN A O 1
ATOM 829 N N . GLN A 1 143 ? -0.330 -50.748 -32.429 1.000 49.310 157 GLN A N 1
ATOM 830 C CA . GLN A 1 143 ? -1.373 -51.384 -33.245 1.000 53.440 157 GLN A CA 1
ATOM 831 C C . GLN A 1 143 ? -2.087 -50.381 -34.163 1.000 50.980 157 GLN A C 1
ATOM 832 O O . GLN A 1 143 ? -2.678 -50.781 -35.162 1.000 54.700 157 GLN A O 1
ATOM 838 N N . GLY A 1 144 ? -2.114 -49.091 -33.800 1.000 45.370 158 GLY A N 1
ATOM 839 C CA . GLY A 1 144 ? -2.428 -48.036 -34.757 1.000 39.310 158 GLY A CA 1
ATOM 840 C C . GLY A 1 144 ? -3.904 -47.641 -34.825 1.000 37.990 158 GLY A C 1
ATOM 841 O O . GLY A 1 144 ? -4.291 -46.815 -35.662 1.000 37.760 158 GLY A O 1
ATOM 842 N N . ASN A 1 145 ? -4.724 -48.206 -33.937 1.000 38.270 159 ASN A N 1
ATOM 843 C CA . ASN A 1 145 ? -6.154 -47.936 -33.926 1.000 42.410 159 ASN A CA 1
ATOM 844 C C . ASN A 1 145 ? -6.446 -46.846 -32.887 1.000 39.620 159 ASN A C 1
ATOM 845 O O . ASN A 1 145 ? -5.549 -46.442 -32.162 1.000 35.510 159 ASN A O 1
ATOM 850 N N . ARG A 1 146 ? -7.698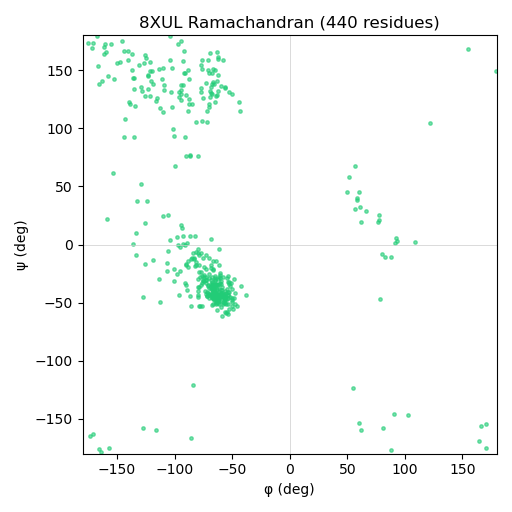 -46.371 -32.863 1.000 38.240 160 ARG A N 1
ATOM 851 C CA . ARG A 1 146 ? -8.228 -45.428 -31.889 1.000 38.600 160 ARG A CA 1
ATOM 852 C C . ARG A 1 146 ? -7.770 -45.838 -30.499 1.000 40.620 160 ARG A C 1
ATOM 853 O O . ARG A 1 146 ? -8.081 -46.946 -30.086 1.000 40.160 160 ARG A O 1
ATOM 861 N N . TYR A 1 147 ? -7.070 -44.935 -29.785 1.000 41.270 161 TYR A N 1
ATOM 862 C CA . TYR A 1 147 ? -6.481 -45.289 -28.502 1.000 43.470 161 TYR A CA 1
ATOM 863 C C . TYR A 1 147 ? -7.566 -45.779 -27.527 1.000 42.640 161 TYR A C 1
ATOM 864 O O . TYR A 1 147 ? -7.435 -46.852 -26.943 1.000 40.880 161 TYR A O 1
ATOM 873 N N . ASP A 1 148 ? -8.642 -45.000 -27.360 1.000 41.450 162 ASP A N 1
ATOM 874 C CA . ASP A 1 148 ? -9.704 -45.323 -26.418 1.000 46.100 162 ASP A CA 1
ATOM 875 C C . ASP A 1 148 ? -10.916 -44.463 -26.771 1.000 42.740 162 ASP A C 1
ATOM 876 O O . ASP A 1 148 ? -10.845 -43.676 -27.703 1.000 42.570 162 ASP A O 1
ATOM 881 N N . SER A 1 149 ? -12.003 -44.583 -26.003 1.000 41.130 163 SER A N 1
ATOM 882 C CA . SER A 1 149 ? -13.312 -44.116 -26.449 1.000 43.490 163 SER A CA 1
ATOM 883 C C . SER A 1 149 ? -13.503 -42.624 -26.191 1.000 43.760 163 SER A C 1
ATOM 884 O O . SER A 1 149 ? -14.498 -42.057 -26.636 1.000 43.630 163 SER A O 1
ATOM 887 N N . TRP A 1 150 ? -12.554 -41.997 -25.476 1.000 49.090 164 TRP A N 1
ATOM 888 C CA . TRP A 1 150 ? -12.564 -40.552 -25.264 1.000 43.120 164 TRP A CA 1
ATOM 889 C C . TRP A 1 150 ? -11.982 -39.833 -26.479 1.000 42.930 164 TRP A C 1
ATOM 890 O O . TRP A 1 150 ? -12.019 -38.611 -26.537 1.000 42.240 164 TRP A O 1
ATOM 901 N N . VAL A 1 151 ? -11.452 -40.607 -27.439 1.000 44.370 165 VAL A N 1
ATOM 902 C CA . VAL A 1 151 ? -10.734 -40.070 -28.587 1.000 43.440 165 VAL A CA 1
ATOM 903 C C . VAL A 1 151 ? -11.702 -39.751 -29.729 1.000 40.820 165 VAL A C 1
ATOM 904 O O . VAL A 1 151 ? -12.428 -40.617 -30.206 1.000 34.030 165 VAL A O 1
ATOM 908 N N . GLU A 1 152 ? -11.649 -38.506 -30.195 1.000 40.990 166 GLU A N 1
ATOM 909 C CA . GLU A 1 152 ? -12.491 -38.031 -31.281 1.000 43.380 166 GLU A CA 1
ATOM 910 C C . GLU A 1 152 ? -11.822 -38.280 -32.635 1.000 41.800 166 GLU A C 1
ATOM 911 O O . GLU A 1 152 ? -10.601 -38.326 -32.723 1.000 40.700 166 GLU A O 1
ATOM 917 N N . LEU A 1 153 ? -12.648 -38.477 -33.671 1.000 43.510 167 LEU A N 1
ATOM 918 C CA . LEU A 1 153 ? -12.255 -38.343 -35.065 1.000 42.080 167 LEU A CA 1
ATOM 919 C C . LEU A 1 153 ? -12.073 -36.851 -35.328 1.000 42.270 167 LEU A C 1
ATOM 920 O O . LEU A 1 153 ? -13.047 -36.123 -35.215 1.000 39.090 167 LEU A O 1
ATOM 925 N N . SER A 1 154 ? -10.842 -36.397 -35.627 1.000 42.660 168 SER A N 1
ATOM 926 C CA . SER A 1 154 ? -10.517 -34.974 -35.572 1.000 37.570 168 SER A CA 1
ATOM 927 C C . SER A 1 154 ? -10.310 -34.387 -36.962 1.000 36.910 168 SER A C 1
ATOM 928 O O . SER A 1 154 ? -9.547 -34.905 -37.776 1.000 33.520 168 SER A O 1
ATOM 931 N N . SER A 1 155 ? -10.948 -33.236 -37.174 1.000 37.120 169 SER A N 1
ATOM 932 C CA . SER A 1 155 ? -10.848 -32.507 -38.421 1.000 35.000 169 SER A CA 1
ATOM 933 C C . SER A 1 155 ? -9.525 -31.727 -38.477 1.000 39.850 169 SER A C 1
ATOM 934 O O . SER A 1 155 ? -8.740 -31.896 -39.415 1.000 42.860 169 SER A O 1
ATOM 937 N N . VAL A 1 156 ? -9.240 -30.918 -37.447 1.000 38.900 170 VAL A N 1
ATOM 938 C CA . VAL A 1 156 ? -8.012 -30.142 -37.412 1.000 36.860 170 VAL A CA 1
ATOM 939 C C . VAL A 1 156 ? -6.814 -31.087 -37.366 1.000 37.700 170 VAL A C 1
ATOM 940 O O . VAL A 1 156 ? -5.767 -30.764 -37.910 1.000 44.770 170 VAL A O 1
ATOM 944 N N . ASP A 1 157 ? -6.941 -32.242 -36.708 1.000 36.650 171 ASP A N 1
ATOM 945 C CA . ASP A 1 157 ? -5.778 -33.102 -36.547 1.000 39.010 171 ASP A CA 1
ATOM 946 C C . ASP A 1 157 ? -5.553 -33.880 -37.857 1.000 41.010 171 ASP A C 1
ATOM 947 O O . ASP A 1 157 ? -4.419 -33.966 -38.331 1.000 38.920 171 ASP A O 1
ATOM 952 N N . THR A 1 158 ? -6.631 -34.344 -38.509 1.000 38.610 172 THR A N 1
ATOM 953 C CA . THR A 1 158 ? -6.546 -34.885 -39.864 1.000 36.640 172 THR A CA 1
ATOM 954 C C . THR A 1 158 ? -5.931 -33.839 -40.802 1.000 37.500 172 THR A C 1
ATOM 955 O O . THR A 1 158 ? -5.052 -34.156 -41.609 1.000 41.940 172 THR A O 1
ATOM 959 N N . ALA A 1 159 ? -6.396 -32.589 -40.684 1.000 35.190 173 ALA A N 1
ATOM 960 C CA . ALA A 1 159 ? -5.868 -31.479 -41.447 1.000 33.980 173 ALA A CA 1
ATOM 961 C C . ALA A 1 159 ? -4.338 -31.423 -41.375 1.000 34.240 173 ALA A C 1
ATOM 962 O O . ALA A 1 159 ? -3.676 -31.396 -42.419 1.000 33.030 173 ALA A O 1
ATOM 964 N N . LEU A 1 160 ? -3.789 -31.383 -40.147 1.000 33.710 174 LEU A N 1
ATOM 965 C CA . LEU A 1 160 ? -2.347 -31.282 -39.911 1.000 36.970 174 LEU A CA 1
ATOM 966 C C . LEU A 1 160 ? -1.576 -32.448 -40.549 1.000 37.640 174 LEU A C 1
ATOM 967 O O . LEU A 1 160 ? -0.533 -32.253 -41.165 1.000 40.430 174 LEU A O 1
ATOM 972 N N . LEU A 1 161 ? -2.090 -33.663 -40.385 1.000 37.150 175 LEU A N 1
ATOM 973 C CA . LEU A 1 161 ? -1.565 -34.839 -41.058 1.000 39.010 175 LEU A CA 1
ATOM 974 C C . LEU A 1 161 ? -1.507 -34.582 -42.565 1.000 40.700 175 LEU A C 1
ATOM 975 O O . LEU A 1 161 ? -0.465 -34.769 -43.210 1.000 34.290 175 LEU A O 1
ATOM 980 N N . MET A 1 162 ? -2.640 -34.129 -43.119 1.000 40.780 176 MET A N 1
ATOM 981 C CA . MET A 1 162 ? -2.756 -34.008 -44.562 1.000 40.550 176 MET A CA 1
ATOM 982 C C . MET A 1 162 ? -1.770 -32.963 -45.074 1.000 39.670 176 MET A C 1
ATOM 983 O O . MET A 1 162 ? -1.290 -33.107 -46.194 1.000 41.260 176 MET A O 1
ATOM 988 N N . MET A 1 163 ? -1.439 -31.956 -44.244 1.000 37.750 177 MET A N 1
ATOM 989 C CA . MET A 1 163 ? -0.460 -30.959 -44.639 1.000 41.300 177 MET A CA 1
ATOM 990 C C . MET A 1 163 ? 0.880 -31.658 -44.863 1.000 43.760 177 MET A C 1
ATOM 991 O O . MET A 1 163 ? 1.495 -31.490 -45.914 1.000 41.750 177 MET A O 1
ATOM 996 N N . GLY A 1 164 ? 1.291 -32.500 -43.909 1.000 42.360 178 GLY A N 1
ATOM 997 C CA . GLY A 1 164 ? 2.461 -33.354 -44.091 1.000 41.310 178 GLY A CA 1
ATOM 998 C C . GLY A 1 164 ? 2.356 -34.301 -45.295 1.000 40.420 178 GLY A C 1
ATOM 999 O O . GLY A 1 164 ? 3.358 -34.576 -45.959 1.000 36.310 178 GLY A O 1
ATOM 1000 N N . VAL A 1 165 ? 1.151 -34.824 -45.556 1.000 37.980 179 VAL A N 1
ATOM 1001 C CA . VAL A 1 165 ? 0.961 -35.756 -46.651 1.000 39.440 179 VAL A CA 1
ATOM 1002 C C . VAL A 1 165 ? 1.187 -35.037 -47.975 1.000 41.600 179 VAL A C 1
ATOM 1003 O O . VAL A 1 165 ? 1.840 -35.583 -48.845 1.000 42.480 179 VAL A O 1
ATOM 1007 N N . LEU A 1 166 ? 0.660 -33.816 -48.125 1.000 43.520 180 LEU A N 1
ATOM 1008 C CA . LEU A 1 166 ? 0.776 -33.109 -49.392 1.000 43.890 180 LEU A CA 1
ATOM 1009 C C . LEU A 1 166 ? 2.198 -32.576 -49.576 1.000 41.790 180 LEU A C 1
ATOM 1010 O O . LEU A 1 166 ? 2.688 -32.488 -50.702 1.000 41.110 180 LEU A O 1
ATOM 1015 N N . PHE A 1 167 ? 2.846 -32.233 -48.459 1.000 42.020 181 PHE A N 1
ATOM 1016 C CA . PHE A 1 167 ? 4.268 -31.930 -48.425 1.000 39.810 181 PHE A CA 1
ATOM 1017 C C . PHE A 1 167 ? 5.057 -33.076 -49.034 1.000 36.070 181 PHE A C 1
ATOM 1018 O O . PHE A 1 167 ? 5.914 -32.821 -49.862 1.000 35.100 181 PHE A O 1
ATOM 1026 N N . THR A 1 168 ? 4.753 -34.327 -48.661 1.000 36.270 182 THR A N 1
ATOM 1027 C CA . THR A 1 168 ? 5.479 -35.447 -49.244 1.000 35.620 182 THR A CA 1
ATOM 1028 C C . THR A 1 168 ? 5.203 -35.510 -50.743 1.000 36.100 182 THR A C 1
ATOM 1029 O O . THR A 1 168 ? 6.075 -35.911 -51.515 1.000 39.120 182 THR A O 1
ATOM 1033 N N . GLN A 1 169 ? 3.983 -35.132 -51.139 1.000 37.930 183 GLN A N 1
ATOM 1034 C CA . GLN A 1 169 ? 3.557 -35.252 -52.523 1.000 39.190 183 GLN A CA 1
ATOM 1035 C C . GLN A 1 169 ? 4.375 -34.291 -53.392 1.000 40.170 183 GLN A C 1
ATOM 1036 O O . GLN A 1 169 ? 4.791 -34.654 -54.496 1.000 47.250 183 GLN A O 1
ATOM 1042 N N . SER A 1 170 ? 4.636 -33.081 -52.887 1.000 37.180 184 SER A N 1
ATOM 1043 C CA . SER A 1 170 ? 5.331 -32.061 -53.664 1.000 38.890 184 SER A CA 1
ATOM 1044 C C . SER A 1 170 ? 6.848 -32.133 -53.483 1.000 41.010 184 SER A C 1
ATOM 1045 O O . SER A 1 170 ? 7.568 -31.549 -54.288 1.000 44.760 184 SER A O 1
ATOM 1048 N N . TYR A 1 171 ? 7.337 -32.802 -52.426 1.000 40.720 185 TYR A N 1
ATOM 1049 C CA . TYR A 1 171 ? 8.773 -32.885 -52.190 1.000 43.190 185 TYR A CA 1
ATOM 1050 C C . TYR A 1 171 ? 9.367 -34.058 -52.976 1.000 41.830 185 TYR A C 1
ATOM 1051 O O . TYR A 1 171 ? 10.350 -33.872 -53.693 1.000 38.620 185 TYR A O 1
ATOM 1060 N N . TYR A 1 172 ? 8.795 -35.262 -52.815 1.000 42.420 186 TYR A N 1
ATOM 1061 C CA . TYR A 1 172 ? 9.355 -36.477 -53.407 1.000 44.050 186 TYR A CA 1
ATOM 1062 C C . TYR A 1 172 ? 8.982 -36.567 -54.884 1.000 44.880 186 TYR A C 1
ATOM 1063 O O . TYR A 1 172 ? 8.125 -37.363 -55.237 1.000 45.020 186 TYR A O 1
ATOM 1072 N N . ASP A 1 173 ? 9.671 -35.774 -55.728 1.000 51.870 187 ASP A N 1
ATOM 1073 C CA . ASP A 1 173 ? 9.277 -35.542 -57.114 1.000 49.920 187 ASP A CA 1
ATOM 1074 C C . ASP A 1 173 ? 10.186 -36.298 -58.085 1.000 46.150 187 ASP A C 1
ATOM 1075 O O . ASP A 1 173 ? 10.313 -35.912 -59.237 1.000 42.250 187 ASP A O 1
ATOM 1080 N N . GLY A 1 174 ? 10.801 -37.386 -57.624 1.000 51.250 188 GLY A N 1
ATOM 1081 C CA . GLY A 1 174 ? 11.826 -38.067 -58.395 1.000 54.580 188 GLY A CA 1
ATOM 1082 C C . GLY A 1 174 ? 11.242 -39.212 -59.209 1.000 55.100 188 GLY A C 1
ATOM 1083 O O . GLY A 1 174 ? 10.059 -39.524 -59.076 1.000 68.340 188 GLY A O 1
ATOM 1084 N N . ASP A 1 175 ? 12.089 -39.834 -60.038 1.000 57.450 189 ASP A N 1
ATOM 1085 C CA . ASP A 1 175 ? 11.668 -40.947 -60.875 1.000 58.170 189 ASP A CA 1
ATOM 1086 C C . ASP A 1 175 ? 11.889 -42.273 -60.153 1.000 54.550 189 ASP A C 1
ATOM 1087 O O . ASP A 1 175 ? 11.580 -43.321 -60.713 1.000 57.110 189 ASP A O 1
ATOM 1092 N N . ASP A 1 176 ? 12.416 -42.249 -58.923 1.000 56.960 190 ASP A N 1
ATOM 1093 C CA . ASP A 1 176 ? 12.428 -43.469 -58.127 1.000 61.050 190 ASP A CA 1
ATOM 1094 C C . ASP A 1 176 ? 10.982 -43.981 -58.113 1.000 60.530 190 ASP A C 1
ATOM 1095 O O . ASP A 1 176 ? 10.042 -43.202 -57.938 1.000 50.580 190 ASP A O 1
ATOM 1100 N N . PRO A 1 177 ? 10.736 -45.282 -58.396 1.000 57.460 191 PRO A N 1
ATOM 1101 C CA . PRO A 1 177 ? 9.401 -45.855 -58.230 1.000 52.660 191 PRO A CA 1
ATOM 1102 C C . PRO A 1 177 ? 8.830 -45.641 -56.827 1.000 51.160 191 PRO A C 1
ATOM 1103 O O . PRO A 1 177 ? 7.613 -45.599 -56.669 1.000 51.850 191 PRO A O 1
ATOM 1107 N N . ARG A 1 178 ? 9.708 -45.545 -55.817 1.000 49.260 192 ARG A N 1
ATOM 1108 C CA . ARG A 1 178 ? 9.287 -45.310 -54.443 1.000 48.880 192 ARG A CA 1
ATOM 1109 C C . ARG A 1 178 ? 8.704 -43.901 -54.301 1.000 45.420 192 ARG A C 1
ATOM 1110 O O . ARG A 1 178 ? 7.693 -43.719 -53.634 1.000 43.600 192 ARG A O 1
ATOM 1118 N N . GLU A 1 179 ? 9.357 -42.907 -54.912 1.000 42.570 193 GLU A N 1
ATOM 1119 C CA . GLU A 1 179 ? 8.905 -41.527 -54.827 1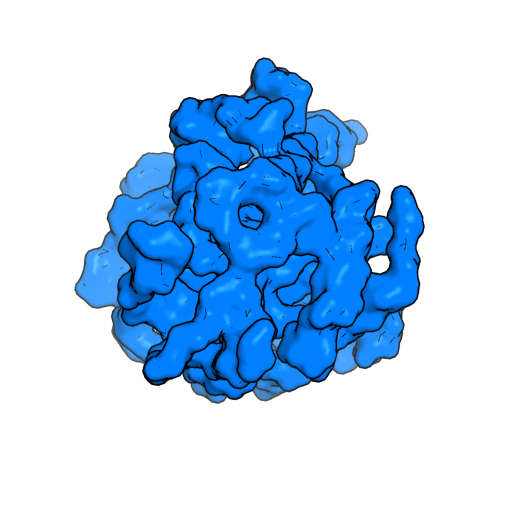.000 42.430 193 GLU A CA 1
ATOM 1120 C C . GLU A 1 179 ? 7.577 -41.376 -55.574 1.000 51.230 193 GLU A C 1
ATOM 1121 O O . GLU A 1 179 ? 6.732 -40.564 -55.183 1.000 51.830 193 GLU A O 1
ATOM 1127 N N . LYS A 1 180 ? 7.410 -42.174 -56.639 1.000 50.610 194 LYS A N 1
ATOM 1128 C CA . LYS A 1 180 ? 6.191 -42.206 -57.427 1.000 54.330 194 LYS A CA 1
ATOM 1129 C C . LYS A 1 180 ? 5.061 -42.777 -56.577 1.000 47.720 194 LYS A C 1
ATOM 1130 O O . LYS A 1 180 ? 3.968 -42.219 -56.559 1.000 43.200 194 LYS A O 1
ATOM 1136 N N . GLU A 1 181 ? 5.358 -43.875 -55.866 1.000 43.720 195 GLU A N 1
ATOM 1137 C CA . GLU A 1 181 ? 4.417 -44.539 -54.974 1.000 40.980 195 GLU A CA 1
ATOM 1138 C C . GLU A 1 181 ? 4.005 -43.571 -53.851 1.000 45.520 195 GLU A C 1
ATOM 1139 O O . GLU A 1 181 ? 2.838 -43.521 -53.460 1.000 47.320 195 GLU A O 1
ATOM 1145 N N . ILE A 1 182 ? 4.958 -42.768 -53.354 1.000 44.550 196 ILE A N 1
ATOM 1146 C CA . ILE A 1 182 ? 4.680 -41.754 -52.345 1.000 44.000 196 ILE A CA 1
ATOM 1147 C C . ILE A 1 182 ? 3.671 -40.735 -52.888 1.000 44.570 196 ILE A C 1
ATOM 1148 O O . ILE A 1 182 ? 2.726 -40.355 -52.193 1.000 40.670 196 ILE A O 1
ATOM 1153 N N . ARG A 1 183 ? 3.884 -40.266 -54.119 1.000 43.340 197 ARG A N 1
ATOM 1154 C CA . ARG A 1 183 ? 3.008 -39.259 -54.698 1.000 44.870 197 ARG A CA 1
ATOM 1155 C C . ARG A 1 183 ? 1.585 -39.808 -54.806 1.000 43.520 197 ARG A C 1
ATOM 1156 O O . ARG A 1 183 ? 0.636 -39.136 -54.410 1.000 41.660 197 ARG A O 1
ATOM 1164 N N . GLN A 1 184 ? 1.458 -41.064 -55.248 1.000 46.180 198 GLN A N 1
ATOM 1165 C CA . GLN A 1 184 ? 0.162 -41.672 -55.509 1.000 49.540 198 GLN A CA 1
ATOM 1166 C C . GLN A 1 184 ? -0.573 -41.958 -54.196 1.000 46.630 198 GLN A C 1
ATOM 1167 O O . GLN A 1 184 ? -1.766 -41.677 -54.077 1.000 45.930 198 GLN A O 1
ATOM 1173 N N . ILE A 1 185 ? 0.120 -42.509 -53.195 1.000 41.850 199 ILE A N 1
ATOM 1174 C CA . ILE A 1 185 ? -0.562 -42.815 -51.950 1.000 42.380 199 ILE A CA 1
ATOM 1175 C C . ILE A 1 185 ? -0.985 -41.509 -51.265 1.000 42.860 199 ILE A C 1
ATOM 1176 O O . ILE A 1 185 ? -2.097 -41.399 -50.745 1.000 39.200 199 ILE A O 1
ATOM 1181 N N . ALA A 1 186 ? -0.111 -40.497 -51.302 1.000 40.530 200 ALA A N 1
ATOM 1182 C CA . ALA A 1 186 ? -0.438 -39.208 -50.728 1.000 40.170 200 ALA A CA 1
ATOM 1183 C C . ALA A 1 186 ? -1.743 -38.686 -51.337 1.000 43.810 200 ALA A C 1
ATOM 1184 O O . ALA A 1 186 ? -2.679 -38.341 -50.601 1.000 43.310 200 ALA A O 1
ATOM 1186 N N . ASP A 1 187 ? -1.787 -38.681 -52.683 1.000 46.000 201 ASP A N 1
ATOM 1187 C CA . ASP A 1 187 ? -2.937 -38.283 -53.493 1.000 45.380 201 ASP A CA 1
ATOM 1188 C C . ASP A 1 187 ? -4.214 -39.005 -53.071 1.000 45.940 201 ASP A C 1
ATOM 1189 O O . ASP A 1 187 ? -5.244 -38.351 -52.961 1.000 49.340 201 ASP A O 1
ATOM 1194 N N . THR A 1 188 ? -4.131 -40.332 -52.853 1.000 44.370 202 THR A N 1
ATOM 1195 C CA . THR A 1 188 ? -5.253 -41.165 -52.430 1.000 45.000 202 THR A CA 1
ATOM 1196 C C . THR A 1 188 ? -5.747 -40.795 -51.029 1.000 47.460 202 THR A C 1
ATOM 1197 O O . THR A 1 188 ? -6.955 -40.738 -50.788 1.000 47.680 202 THR A O 1
ATOM 1201 N N . LEU A 1 189 ? -4.814 -40.578 -50.094 1.000 51.090 203 LEU A N 1
ATOM 1202 C CA . LEU A 1 189 ? -5.171 -40.242 -48.722 1.000 48.940 203 LEU A CA 1
ATOM 1203 C C . LEU A 1 189 ? -5.894 -38.893 -48.664 1.000 42.670 203 LEU A C 1
ATOM 1204 O O . LEU A 1 189 ? -6.876 -38.755 -47.951 1.000 38.490 203 LEU A O 1
ATOM 1209 N N . TYR A 1 190 ? -5.416 -37.907 -49.419 1.000 39.490 204 TYR A N 1
ATOM 1210 C CA . TYR A 1 190 ? -6.026 -36.587 -49.403 1.000 43.650 204 TYR A CA 1
ATOM 1211 C C . TYR A 1 190 ? -7.440 -36.643 -50.006 1.000 42.380 204 TYR A C 1
ATOM 1212 O O . TYR A 1 190 ? -8.399 -36.136 -49.431 1.000 40.370 204 TYR A O 1
ATOM 1221 N N . LYS A 1 191 ? -7.576 -37.325 -51.142 1.000 46.030 205 LYS A N 1
ATOM 1222 C CA . LYS A 1 191 ? -8.834 -37.432 -51.865 1.000 45.560 205 LYS A CA 1
ATOM 1223 C C . LYS A 1 191 ? -9.935 -38.128 -51.062 1.000 42.880 205 LYS A C 1
ATOM 1224 O O . LYS A 1 191 ? -11.101 -37.807 -51.256 1.000 46.740 205 LYS A O 1
ATOM 1230 N N . ARG A 1 192 ? -9.586 -39.053 -50.156 1.000 45.270 206 ARG A N 1
ATOM 1231 C CA . ARG A 1 192 ? -10.577 -39.785 -49.368 1.000 45.170 206 ARG A CA 1
ATOM 1232 C C . ARG A 1 192 ? -11.214 -38.944 -48.258 1.000 42.440 206 ARG A C 1
ATOM 1233 O O . ARG A 1 192 ? -12.256 -39.322 -47.726 1.000 42.740 206 ARG A O 1
ATOM 1241 N N . VAL A 1 193 ? -10.587 -37.835 -47.854 1.000 39.590 207 VAL A N 1
ATOM 1242 C CA . VAL A 1 193 ? -11.131 -37.072 -46.746 1.000 40.260 207 VAL A CA 1
ATOM 1243 C C . VAL A 1 193 ? -12.420 -36.407 -47.220 1.000 42.540 207 VAL A C 1
ATOM 1244 O O . VAL A 1 193 ? -12.402 -35.622 -48.172 1.000 41.120 207 VAL A O 1
ATOM 1248 N N . ASP A 1 194 ? -13.527 -36.776 -46.558 1.000 43.100 208 ASP A N 1
ATOM 1249 C CA . ASP A 1 194 ? -14.862 -36.273 -46.859 1.000 44.490 208 ASP A CA 1
ATOM 1250 C C . ASP A 1 194 ? -15.139 -35.011 -46.039 1.000 43.010 208 ASP A C 1
ATOM 1251 O O . ASP A 1 194 ? -15.857 -35.017 -45.046 1.000 45.950 208 ASP A O 1
ATOM 1256 N N . TRP A 1 195 ? -14.555 -33.900 -46.459 1.000 43.370 209 TRP A N 1
ATOM 1257 C CA . TRP A 1 195 ? -14.743 -32.650 -45.749 1.000 48.100 209 TRP A CA 1
ATOM 1258 C C . TRP A 1 195 ? -16.245 -32.366 -45.599 1.000 45.720 209 TRP A C 1
ATOM 1259 O O . TRP A 1 195 ? -16.704 -31.992 -44.520 1.000 44.270 209 TRP A O 1
ATOM 1270 N N . ARG A 1 196 ? -17.006 -32.579 -46.682 1.000 45.700 210 ARG A N 1
ATOM 1271 C CA . ARG A 1 196 ? -18.421 -32.241 -46.738 1.000 50.700 210 ARG A CA 1
ATOM 1272 C C . ARG A 1 196 ? -19.179 -32.923 -45.603 1.000 49.080 210 ARG A C 1
ATOM 1273 O O . ARG A 1 196 ? -20.033 -32.316 -44.968 1.000 53.340 210 ARG A O 1
ATOM 1281 N N . TRP A 1 197 ? -18.825 -34.168 -45.313 1.000 41.590 211 TRP A N 1
ATOM 1282 C CA . TRP A 1 197 ? -19.455 -34.895 -44.231 1.000 44.450 211 TRP A CA 1
ATOM 1283 C C . TRP A 1 197 ? -19.451 -34.086 -42.933 1.000 42.380 211 TRP A C 1
ATOM 1284 O O . TRP A 1 197 ? -20.359 -34.213 -42.123 1.000 51.700 211 TRP A O 1
ATOM 1295 N N . LEU A 1 198 ? -18.426 -33.274 -42.696 1.000 44.350 212 LEU A N 1
ATOM 1296 C CA . LEU A 1 198 ? -18.307 -32.624 -41.398 1.000 48.840 212 LEU A CA 1
ATOM 1297 C C . LEU A 1 198 ? -18.961 -31.230 -41.368 1.000 49.070 212 LEU A C 1
ATOM 1298 O O . LEU A 1 198 ? -18.895 -30.547 -40.350 1.000 45.770 212 LEU A O 1
ATOM 1303 N N . GLN A 1 199 ? -19.673 -30.852 -42.438 1.000 52.960 213 GLN A N 1
ATOM 1304 C CA . GLN A 1 199 ? -20.416 -29.599 -42.486 1.000 55.820 213 GLN A CA 1
ATOM 1305 C C . GLN A 1 199 ? -21.808 -29.783 -41.886 1.000 54.290 213 GLN A C 1
ATOM 1306 O O . GLN A 1 199 ? -22.783 -29.858 -42.628 1.000 54.190 213 GLN A O 1
ATOM 1312 N N . GLN A 1 200 ? -21.882 -29.835 -40.546 1.000 54.870 214 GLN A N 1
ATOM 1313 C CA . GLN A 1 200 ? -23.142 -30.001 -39.835 1.000 53.240 214 GLN A CA 1
ATOM 1314 C C . GLN A 1 200 ? -23.897 -28.677 -39.802 1.000 52.120 214 GLN A C 1
ATOM 1315 O O . GLN A 1 200 ? -25.072 -28.636 -40.185 1.000 49.990 214 GLN A O 1
ATOM 1321 N N . ARG A 1 201 ? -23.219 -27.620 -39.329 1.000 47.400 215 ARG A N 1
ATOM 1322 C CA . ARG A 1 201 ? -23.718 -26.261 -39.443 1.000 48.880 215 ARG A CA 1
ATOM 1323 C C . ARG A 1 201 ? -23.223 -25.618 -40.740 1.000 50.220 215 ARG A C 1
ATOM 1324 O O . ARG A 1 201 ? -22.184 -24.974 -40.760 1.000 46.370 215 ARG A O 1
ATOM 1332 N N . ALA A 1 202 ? -24.017 -25.727 -41.813 1.000 68.360 216 ALA A N 1
ATOM 1333 C CA . ALA A 1 202 ? -23.876 -24.849 -42.969 1.000 68.020 216 ALA A CA 1
ATOM 1334 C C . ALA A 1 202 ? -22.475 -25.039 -43.534 1.000 69.970 216 ALA A C 1
ATOM 1335 O O . ALA A 1 202 ? -21.936 -26.130 -43.375 1.000 87.540 216 ALA A O 1
ATOM 1337 N N . PRO A 1 203 ? -21.830 -24.069 -44.226 1.000 61.370 217 PRO A N 1
ATOM 1338 C CA . PRO A 1 203 ? -20.486 -24.318 -44.753 1.000 56.590 217 PRO A CA 1
ATOM 1339 C C . PRO A 1 203 ? -19.366 -24.460 -43.713 1.000 54.360 217 PRO A C 1
ATOM 1340 O O . PRO A 1 203 ? -18.200 -24.562 -44.085 1.000 47.690 217 PRO A O 1
ATOM 1344 N N . LEU A 1 204 ? -19.721 -24.452 -42.421 1.000 51.090 218 LEU A N 1
ATOM 1345 C CA . LEU A 1 204 ? -18.754 -24.450 -41.338 1.000 51.040 218 LEU A CA 1
ATOM 1346 C C . LEU A 1 204 ? -18.490 -25.902 -40.931 1.000 54.560 218 LEU A C 1
ATOM 1347 O O . LEU A 1 204 ? -19.415 -26.722 -40.868 1.000 47.760 218 LEU A O 1
ATOM 1352 N N . ILE A 1 205 ? -17.204 -26.218 -40.710 1.000 51.390 219 ILE A N 1
ATOM 1353 C CA . ILE A 1 205 ? -16.762 -27.587 -40.486 1.000 47.620 219 ILE A CA 1
ATOM 1354 C C . ILE A 1 205 ? -16.709 -27.818 -38.982 1.000 43.650 219 ILE A C 1
ATOM 1355 O O . ILE A 1 205 ? -16.144 -27.005 -38.243 1.000 43.770 219 ILE A O 1
ATOM 1360 N N . SER A 1 206 ? -17.350 -28.922 -38.579 1.000 47.470 220 SER A N 1
ATOM 1361 C CA . SER A 1 206 ? -17.327 -29.460 -37.231 1.000 48.770 220 SER A CA 1
ATOM 1362 C C . SER A 1 206 ? -15.910 -29.870 -36.829 1.000 52.160 220 SER A C 1
ATOM 1363 O O . SER A 1 206 ? -15.055 -30.120 -37.680 1.000 48.280 220 SER A O 1
ATOM 1366 N N . MET A 1 207 ? -15.707 -29.959 -35.507 1.000 49.950 221 MET A N 1
ATOM 1367 C CA . MET A 1 207 ? -14.408 -30.239 -34.922 1.000 47.420 221 MET A CA 1
ATOM 1368 C C . MET A 1 207 ? -14.079 -31.722 -35.010 1.000 42.710 221 MET A C 1
ATOM 1369 O O . MET A 1 207 ? -12.914 -32.084 -34.954 1.000 44.870 221 MET A O 1
ATOM 1374 N N . GLY A 1 208 ? -15.097 -32.575 -35.119 1.000 41.140 222 GLY A N 1
ATOM 1375 C CA . GLY A 1 208 ? -14.867 -34.007 -35.153 1.000 39.370 222 GLY A CA 1
ATOM 1376 C C . GLY A 1 208 ? -16.140 -34.818 -34.932 1.000 37.200 222 GLY A C 1
ATOM 1377 O O . GLY A 1 208 ? -17.233 -34.336 -35.205 1.000 37.180 222 GLY A O 1
ATOM 1378 N N . TRP A 1 209 ? -15.978 -36.061 -34.456 1.000 40.800 223 TRP A N 1
ATOM 1379 C CA . TRP A 1 209 ? -17.067 -37.028 -34.437 1.000 41.780 223 TRP A CA 1
ATOM 1380 C C . TRP A 1 209 ? -16.764 -38.189 -33.488 1.000 39.260 223 TRP A C 1
ATOM 1381 O O . TRP A 1 209 ? -15.639 -38.650 -33.381 1.000 40.390 223 TRP A O 1
ATOM 1392 N N . PHE A 1 210 ? -17.779 -38.654 -32.763 1.000 39.670 224 PHE A N 1
ATOM 1393 C CA . PHE A 1 210 ? -17.620 -39.844 -31.951 1.000 42.370 224 PHE A CA 1
ATOM 1394 C C . PHE A 1 210 ? -18.586 -40.926 -32.431 1.000 44.660 224 PHE A C 1
ATOM 1395 O O . PHE A 1 210 ? -19.747 -40.639 -32.705 1.000 47.740 224 PHE A O 1
ATOM 1403 N N . PRO A 1 211 ? -18.169 -42.208 -32.518 1.000 41.930 225 PRO A N 1
ATOM 1404 C CA . PRO A 1 211 ? -19.120 -43.303 -32.686 1.000 45.970 225 PRO A CA 1
ATOM 1405 C C . PRO A 1 211 ? -20.239 -43.271 -31.646 1.000 45.550 225 PRO A C 1
ATOM 1406 O O . PRO A 1 211 ? -21.394 -43.546 -31.966 1.000 42.580 225 PRO A O 1
ATOM 1410 N N . GLU A 1 212 ? -19.906 -42.866 -30.413 1.000 48.340 226 GLU A N 1
ATOM 1411 C CA . GLU A 1 212 ? -20.835 -43.053 -29.309 1.000 51.280 226 GLU A CA 1
ATOM 1412 C C . GLU A 1 212 ? -21.772 -41.851 -29.130 1.000 53.190 226 GLU A C 1
ATOM 1413 O O . GLU A 1 212 ? -22.822 -42.054 -28.529 1.000 47.560 226 GLU A O 1
ATOM 1419 N N . SER A 1 213 ? -21.482 -40.657 -29.704 1.000 55.880 227 SER A N 1
ATOM 1420 C CA . SER A 1 213 ? -22.329 -39.479 -29.466 1.000 49.540 227 SER A CA 1
ATOM 1421 C C . SER A 1 213 ? -22.638 -38.655 -30.726 1.000 47.680 227 SER A C 1
ATOM 1422 O O . SER A 1 213 ? -23.335 -37.646 -30.623 1.000 48.440 227 SER A O 1
ATOM 1425 N N . GLY A 1 214 ? -22.146 -39.047 -31.912 1.000 45.650 228 GLY A N 1
ATOM 1426 C CA . GLY A 1 214 ? -22.360 -38.267 -33.131 1.000 43.980 228 GLY A CA 1
ATOM 1427 C C . GLY A 1 214 ? -21.396 -37.083 -33.281 1.000 45.470 228 GLY A C 1
ATOM 1428 O O . GLY A 1 214 ? -20.313 -37.062 -32.702 1.000 43.800 228 GLY A O 1
ATOM 1429 N N . PHE A 1 215 ? -21.795 -36.082 -34.078 1.000 49.590 229 PHE A N 1
ATOM 1430 C CA . PHE A 1 215 ? -20.922 -34.963 -34.419 1.000 46.690 229 PHE A CA 1
ATOM 1431 C C . PHE A 1 215 ? -20.656 -34.119 -33.174 1.000 47.540 229 PHE A C 1
ATOM 1432 O O . PHE A 1 215 ? -21.501 -34.036 -32.289 1.000 43.640 229 PHE A O 1
ATOM 1440 N N . ILE A 1 216 ? -19.455 -33.525 -33.105 1.000 54.560 230 ILE A N 1
ATOM 1441 C CA . ILE A 1 216 ? -19.092 -32.569 -32.063 1.000 52.890 230 ILE A CA 1
ATOM 1442 C C . ILE A 1 216 ? -19.753 -31.230 -32.390 1.000 53.780 230 ILE A C 1
ATOM 1443 O O . ILE A 1 216 ? -19.701 -30.767 -33.532 1.000 48.960 230 ILE A O 1
ATOM 1448 N N . ASP A 1 217 ? -20.347 -30.604 -31.369 1.000 58.330 231 ASP A N 1
ATOM 1449 C CA . ASP A 1 217 ? -21.214 -29.452 -31.566 1.000 62.620 231 ASP A CA 1
ATOM 1450 C C . ASP A 1 217 ? -20.432 -28.162 -31.769 1.000 61.530 231 ASP A C 1
ATOM 1451 O O . ASP A 1 217 ? -21.032 -27.128 -32.059 1.000 70.900 231 ASP A O 1
ATOM 1456 N N . HIS A 1 218 ? -19.113 -28.211 -31.588 1.000 57.880 232 HIS A N 1
ATOM 1457 C CA . HIS A 1 218 ? -18.271 -27.051 -31.825 1.000 51.660 232 HIS A CA 1
ATOM 1458 C C . HIS A 1 218 ? -17.791 -27.073 -33.276 1.000 44.960 232 HIS A C 1
ATOM 1459 O O . HIS A 1 218 ? -17.568 -28.137 -33.863 1.000 38.790 232 HIS A O 1
ATOM 1466 N N . ASP A 1 219 ? -17.618 -25.866 -33.828 1.000 43.500 233 ASP A N 1
ATOM 1467 C CA . ASP A 1 219 ? -17.185 -25.669 -35.201 1.000 44.020 233 ASP A CA 1
ATOM 1468 C C . ASP A 1 219 ? -15.902 -24.855 -35.220 1.000 40.720 233 ASP A C 1
ATOM 1469 O O . ASP A 1 219 ? -15.643 -24.089 -34.299 1.000 43.530 233 ASP A O 1
ATOM 1474 N N . TRP A 1 220 ? -15.143 -24.983 -36.316 1.000 38.980 234 TRP A N 1
ATOM 1475 C CA . TRP A 1 220 ? -13.911 -24.234 -36.484 1.000 34.810 234 TRP A CA 1
ATOM 1476 C C . TRP A 1 220 ? -14.255 -22.832 -36.975 1.000 36.560 234 TRP A C 1
ATOM 1477 O O . TRP A 1 220 ? -14.674 -22.667 -38.112 1.000 37.460 234 TRP A O 1
ATOM 1488 N N . MET A 1 221 ? -14.140 -21.853 -36.063 1.000 41.720 235 MET A N 1
ATOM 1489 C CA . MET A 1 221 ? -14.527 -20.471 -36.273 1.000 37.650 235 MET A CA 1
ATOM 1490 C C . MET A 1 221 ? -13.301 -19.574 -36.078 1.000 41.770 235 MET A C 1
ATOM 1491 O O . MET A 1 221 ? -12.485 -19.792 -35.179 1.000 42.170 235 MET A O 1
ATOM 1496 N N . GLY A 1 222 ? -13.166 -18.547 -36.921 1.000 39.220 236 GLY A N 1
ATOM 1497 C CA . GLY A 1 222 ? -11.997 -17.686 -36.881 1.000 42.920 236 GLY A CA 1
ATOM 1498 C C . GLY A 1 222 ? -12.049 -16.708 -35.710 1.000 44.830 236 GLY A C 1
ATOM 1499 O O . GLY A 1 222 ? -13.141 -16.313 -35.304 1.000 42.670 236 GLY A O 1
ATOM 1500 N N . TYR A 1 223 ? -10.877 -16.301 -35.190 1.000 45.320 237 TYR A N 1
ATOM 1501 C CA . TYR A 1 223 ? -9.565 -16.600 -35.751 1.000 43.800 237 TYR A CA 1
ATOM 1502 C C . TYR A 1 223 ? -8.803 -17.559 -34.832 1.000 44.530 237 TYR A C 1
ATOM 1503 O O . TYR A 1 223 ? -8.889 -17.421 -33.618 1.000 41.030 237 TYR A O 1
ATOM 1512 N N . ASN A 1 224 ? -8.043 -18.494 -35.436 1.000 45.360 238 ASN A N 1
ATOM 1513 C CA . ASN A 1 224 ? -7.202 -19.466 -34.744 1.000 39.070 238 ASN A CA 1
ATOM 1514 C C . ASN A 1 224 ? -6.328 -20.186 -35.781 1.000 42.100 238 ASN A C 1
ATOM 1515 O O . ASN A 1 224 ? -6.107 -19.646 -36.867 1.000 36.560 238 ASN A O 1
ATOM 1520 N N . GLN A 1 225 ? -5.740 -21.336 -35.430 1.000 41.770 239 GLN A N 1
ATOM 1521 C CA . GLN A 1 225 ? -4.739 -22.019 -36.295 1.000 40.060 239 GLN A CA 1
ATOM 1522 C C . GLN A 1 225 ? -5.336 -22.871 -37.405 1.000 43.430 239 GLN A C 1
ATOM 1523 O O . GLN A 1 225 ? -4.547 -23.490 -38.134 1.000 45.430 239 GLN A O 1
ATOM 1529 N N . ALA A 1 226 ? -6.642 -22.818 -37.608 1.000 43.960 240 ALA A N 1
ATOM 1530 C CA . ALA A 1 226 ? -7.325 -23.745 -38.493 1.000 39.180 240 ALA A CA 1
ATOM 1531 C C . ALA A 1 226 ? -7.488 -23.230 -39.925 1.000 41.740 240 ALA A C 1
ATOM 1532 O O . ALA A 1 226 ? -8.218 -23.852 -40.700 1.000 44.470 240 ALA A O 1
ATOM 1534 N N . MET A 1 227 ? -6.783 -22.164 -40.319 1.000 40.610 241 MET A N 1
ATOM 1535 C CA . MET A 1 227 ? -6.957 -21.651 -41.668 1.000 43.310 241 MET A CA 1
ATOM 1536 C C . MET A 1 227 ? -6.744 -22.800 -42.652 1.000 43.860 241 MET A C 1
ATOM 1537 O O . MET A 1 227 ? -7.533 -22.987 -43.575 1.000 43.950 241 MET A O 1
ATOM 1542 N N . MET A 1 228 ? -5.706 -23.599 -42.398 1.000 44.370 242 MET A N 1
ATOM 1543 C CA . MET A 1 228 ? -5.323 -24.697 -43.275 1.000 40.240 242 MET A CA 1
ATOM 1544 C C . MET A 1 228 ? -6.380 -25.816 -43.310 1.000 41.120 242 MET A C 1
ATOM 1545 O O . MET A 1 228 ? -6.402 -26.608 -44.244 1.000 38.740 242 MET A O 1
ATOM 1550 N N . LEU A 1 229 ? -7.257 -25.925 -42.304 1.000 42.890 243 LEU A N 1
ATOM 1551 C CA . LEU A 1 229 ? -8.391 -26.823 -42.434 1.000 44.470 243 LEU A CA 1
ATOM 1552 C C . LEU A 1 229 ? -9.164 -26.445 -43.695 1.000 45.270 243 LEU A C 1
ATOM 1553 O O . LEU A 1 229 ? -9.305 -27.265 -44.603 1.000 47.050 243 LEU A O 1
ATOM 1558 N N . TYR A 1 230 ? -9.631 -25.187 -43.746 1.000 46.040 244 TYR A N 1
ATOM 1559 C CA . TYR A 1 230 ? -10.566 -24.750 -44.770 1.000 47.210 244 TYR A CA 1
ATOM 1560 C C . TYR A 1 230 ? -9.886 -24.716 -46.132 1.000 48.860 244 TYR A C 1
ATOM 1561 O O . TYR A 1 230 ? -10.549 -24.937 -47.143 1.000 47.860 244 TYR A O 1
ATOM 1570 N N . ILE A 1 231 ? -8.570 -24.454 -46.133 1.000 48.560 245 ILE A N 1
ATOM 1571 C CA . ILE A 1 231 ? -7.769 -24.484 -47.348 1.000 46.500 245 ILE A CA 1
ATOM 1572 C C . ILE A 1 231 ? -7.798 -25.901 -47.923 1.000 45.730 245 ILE A C 1
ATOM 1573 O O . ILE A 1 231 ? -8.034 -26.097 -49.113 1.000 47.380 245 ILE A O 1
ATOM 1578 N N . LEU A 1 232 ? -7.572 -26.891 -47.063 1.000 42.530 246 LEU A N 1
ATOM 1579 C CA . LEU A 1 232 ? -7.561 -28.279 -47.491 1.000 43.530 246 LEU A CA 1
ATOM 1580 C C . LEU A 1 232 ? -8.946 -28.698 -47.984 1.000 43.660 246 LEU A C 1
ATOM 1581 O O . LEU A 1 232 ? -9.055 -29.400 -48.990 1.000 37.350 246 LEU A O 1
ATOM 1586 N N . ALA A 1 233 ? -9.996 -28.260 -47.278 1.000 43.290 247 ALA A N 1
ATOM 1587 C CA . ALA A 1 233 ? -11.355 -28.546 -47.694 1.000 45.330 247 ALA A CA 1
ATOM 1588 C C . ALA A 1 233 ? -11.665 -27.843 -49.021 1.000 50.670 247 ALA A C 1
ATOM 1589 O O . ALA A 1 233 ? -12.318 -28.415 -49.893 1.000 45.960 247 ALA A O 1
ATOM 1591 N N . LEU A 1 234 ? -11.172 -26.606 -49.194 1.000 53.180 248 LEU A N 1
ATOM 1592 C CA . LEU A 1 234 ? -11.485 -25.839 -50.389 1.000 47.420 248 LEU A CA 1
ATOM 1593 C C . LEU A 1 234 ? -10.756 -26.396 -51.606 1.000 49.250 248 LEU A C 1
ATOM 1594 O O . LEU A 1 234 ? -11.297 -26.322 -52.706 1.000 52.320 248 LEU A O 1
ATOM 1599 N N . GLY A 1 235 ? -9.561 -26.976 -51.397 1.000 52.100 249 GLY A N 1
ATOM 1600 C CA . GLY A 1 235 ? -8.703 -27.457 -52.473 1.000 48.280 249 GLY A CA 1
ATOM 1601 C C . GLY A 1 235 ? -9.032 -28.876 -52.947 1.000 45.330 249 GLY A C 1
ATOM 1602 O O . GLY A 1 235 ? -8.541 -29.291 -53.996 1.000 48.400 249 GLY A O 1
ATOM 1603 N N . SER A 1 236 ? -9.871 -29.598 -52.193 1.000 39.080 250 SER A N 1
ATOM 1604 C CA . SER A 1 236 ? -10.212 -30.982 -52.484 1.000 42.000 250 SER A CA 1
ATOM 1605 C C . SER A 1 236 ? -10.954 -31.136 -53.820 1.000 46.190 250 SER A C 1
ATOM 1606 O O . SER A 1 236 ? -11.971 -30.484 -54.023 1.000 46.690 250 SER A O 1
ATOM 1609 N N . PRO A 1 237 ? -10.516 -32.029 -54.750 1.000 51.830 251 PRO A N 1
ATOM 1610 C CA . PRO A 1 237 ? -11.249 -32.312 -55.991 1.000 48.370 251 PRO A CA 1
ATOM 1611 C C . PRO A 1 237 ? -12.274 -33.438 -55.876 1.000 48.160 251 PRO A C 1
ATOM 1612 O O . PRO A 1 237 ? -12.910 -33.795 -56.859 1.000 53.070 251 PRO A O 1
ATOM 1616 N N . THR A 1 238 ? -12.406 -34.020 -54.683 1.000 47.690 252 THR A N 1
ATOM 1617 C CA . THR A 1 238 ? -13.333 -35.119 -54.468 1.000 50.330 252 THR A CA 1
ATOM 1618 C C . THR A 1 238 ? -14.471 -34.700 -53.542 1.000 51.690 252 THR A C 1
ATOM 1619 O O . THR A 1 238 ? -15.630 -34.950 -53.840 1.000 55.080 252 THR A O 1
ATOM 1623 N N . HIS A 1 239 ? -14.127 -34.094 -52.403 1.000 50.220 253 HIS A N 1
ATOM 1624 C CA . HIS A 1 239 ? -15.097 -33.841 -51.357 1.000 51.870 253 HIS A CA 1
ATOM 1625 C C . HIS A 1 239 ? -14.962 -32.404 -50.875 1.000 48.120 253 HIS A C 1
ATOM 1626 O O . HIS A 1 239 ? -15.170 -32.137 -49.692 1.000 46.820 253 HIS A O 1
ATOM 1633 N N . GLY A 1 240 ? -14.684 -31.499 -51.821 1.000 44.120 254 GLY A N 1
ATOM 1634 C CA . GLY A 1 240 ? -14.456 -30.094 -51.524 1.000 47.530 254 GLY A CA 1
ATOM 1635 C C . GLY A 1 240 ? -15.715 -29.329 -51.103 1.000 47.500 254 GLY A C 1
ATOM 1636 O O . GLY A 1 240 ? -16.834 -29.723 -51.407 1.000 50.600 254 GLY A O 1
ATOM 1637 N N . VAL A 1 241 ? -15.483 -28.211 -50.408 1.000 50.830 255 VAL A N 1
ATOM 1638 C CA . VAL A 1 241 ? -16.508 -27.327 -49.870 1.000 50.810 255 VAL A CA 1
ATOM 1639 C C . VAL A 1 241 ? -16.596 -26.079 -50.759 1.000 53.380 255 VAL A C 1
ATOM 1640 O O . VAL A 1 241 ? -15.834 -25.945 -51.715 1.000 61.170 255 VAL A O 1
ATOM 1644 N N . GLU A 1 242 ? -17.493 -25.139 -50.437 1.000 48.160 256 GLU A N 1
ATOM 1645 C CA . GLU A 1 242 ? -17.697 -23.973 -51.286 1.000 52.370 256 GLU A CA 1
ATOM 1646 C C . GLU A 1 242 ? -17.027 -22.751 -50.663 1.000 52.540 256 GLU A C 1
ATOM 1647 O O . GLU A 1 242 ? -16.751 -22.741 -49.465 1.000 48.580 256 GLU A O 1
ATOM 1653 N N . PRO A 1 243 ? -16.718 -21.701 -51.467 1.000 50.920 257 PRO A N 1
ATOM 1654 C CA . PRO A 1 243 ? -15.997 -20.520 -50.975 1.000 50.560 257 PRO A CA 1
ATOM 1655 C C . PRO A 1 243 ? -16.639 -19.889 -49.738 1.000 49.050 257 PRO A C 1
ATOM 1656 O O . PRO A 1 243 ? -15.965 -19.284 -48.904 1.000 51.060 257 PRO A O 1
ATOM 1660 N N . ASP A 1 244 ? -17.963 -20.005 -49.695 1.000 47.610 258 ASP A N 1
ATOM 1661 C CA . ASP A 1 244 ? -18.816 -19.764 -48.542 1.000 50.920 258 ASP A CA 1
ATOM 1662 C C . ASP A 1 244 ? -18.195 -20.240 -47.219 1.000 47.670 258 ASP A C 1
ATOM 1663 O O . ASP A 1 244 ? -18.292 -19.557 -46.204 1.000 44.140 258 ASP A O 1
ATOM 1668 N N . ALA A 1 245 ? -17.584 -21.432 -47.209 1.000 50.220 259 ALA A N 1
ATOM 1669 C CA . ALA A 1 245 ? -16.984 -21.977 -45.997 1.000 50.690 259 ALA A CA 1
ATOM 1670 C C . ALA A 1 245 ? -15.958 -21.003 -45.419 1.000 47.600 259 ALA A C 1
ATOM 1671 O O . ALA A 1 245 ? -15.932 -20.798 -44.209 1.000 47.280 259 ALA A O 1
ATOM 1673 N N . TRP A 1 246 ? -15.134 -20.396 -46.281 1.000 45.630 260 TRP A N 1
ATOM 1674 C CA . TRP A 1 246 ? -14.160 -19.411 -45.835 1.000 44.820 260 TRP A CA 1
ATOM 1675 C C . TRP A 1 246 ? -14.863 -18.156 -45.296 1.000 43.900 260 TRP A C 1
ATOM 1676 O O . TRP A 1 246 ? -14.527 -17.645 -44.232 1.000 39.420 260 TRP A O 1
ATOM 1687 N N . THR A 1 247 ? -15.855 -17.650 -46.035 1.000 46.980 261 THR A N 1
ATOM 1688 C CA . THR A 1 247 ? -16.522 -16.415 -45.664 1.000 49.450 261 THR A CA 1
ATOM 1689 C C . THR A 1 247 ? -16.961 -16.478 -44.201 1.000 49.310 261 THR A C 1
ATOM 1690 O O . THR A 1 247 ? -16.634 -15.585 -43.410 1.000 43.620 261 THR A O 1
ATOM 1694 N N . VAL A 1 248 ? -17.688 -17.549 -43.861 1.000 45.360 262 VAL A N 1
ATOM 1695 C CA . VAL A 1 248 ? -18.302 -17.680 -42.546 1.000 53.500 262 VAL A CA 1
ATOM 1696 C C . VAL A 1 248 ? -17.252 -18.044 -41.495 1.000 49.800 262 VAL A C 1
ATOM 1697 O O . VAL A 1 248 ? -17.449 -17.730 -40.326 1.000 50.980 262 VAL A O 1
ATOM 1701 N N . TRP A 1 249 ? -16.158 -18.713 -41.897 1.000 48.420 263 TRP A N 1
ATOM 1702 C CA . TRP A 1 249 ? -14.994 -18.889 -41.033 1.000 45.640 263 TRP A CA 1
ATOM 1703 C C . TRP A 1 249 ? -14.528 -17.526 -40.530 1.000 42.950 263 TRP A C 1
ATOM 1704 O O . TRP A 1 249 ? -14.262 -17.346 -39.346 1.000 50.440 263 TRP A O 1
ATOM 1715 N N . THR A 1 250 ? -14.539 -16.540 -41.421 1.000 45.090 264 THR A N 1
ATOM 1716 C CA . THR A 1 250 ? -14.084 -15.195 -41.105 1.000 44.170 264 THR A CA 1
ATOM 1717 C C . THR A 1 250 ? -15.127 -14.374 -40.330 1.000 41.610 264 THR A C 1
ATOM 1718 O O . THR A 1 250 ? -14.790 -13.292 -39.861 1.000 41.170 264 THR A O 1
ATOM 1722 N N . ARG A 1 251 ? -16.374 -14.848 -40.181 1.000 39.770 265 ARG A N 1
ATOM 1723 C CA . ARG A 1 251 ? -17.420 -14.048 -39.543 1.000 49.320 265 ARG A CA 1
ATOM 1724 C C . ARG A 1 251 ? -17.087 -13.651 -38.097 1.000 50.800 265 ARG A C 1
ATOM 1725 O O . ARG A 1 251 ? -17.581 -12.631 -37.605 1.000 48.660 265 ARG A O 1
ATOM 1733 N N . THR A 1 252 ? -16.343 -14.502 -37.383 1.000 44.350 266 THR A N 1
ATOM 1734 C CA . THR A 1 252 ? -16.074 -14.274 -35.974 1.000 43.850 266 THR A CA 1
ATOM 1735 C C . THR A 1 252 ? -14.734 -13.557 -35.792 1.000 44.490 266 THR A C 1
ATOM 1736 O O . THR A 1 252 ? -14.347 -13.253 -34.663 1.000 43.150 266 THR A O 1
ATOM 1740 N N . TYR A 1 253 ? -14.018 -13.295 -36.896 1.000 43.580 267 TYR A N 1
ATOM 1741 C CA . TYR A 1 253 ? -12.756 -12.582 -36.829 1.000 41.480 267 TYR A CA 1
ATOM 1742 C C . TYR A 1 253 ? -12.952 -11.309 -36.017 1.000 44.780 267 TYR A C 1
ATOM 1743 O O . TYR A 1 253 ? -12.062 -10.928 -35.280 1.000 40.200 267 TYR A O 1
ATOM 1752 N N . ASN A 1 254 ? -14.102 -10.632 -36.163 1.000 56.800 268 ASN A N 1
ATOM 1753 C CA . ASN A 1 254 ? -14.222 -9.267 -35.657 1.000 59.020 268 ASN A CA 1
ATOM 1754 C C . ASN A 1 254 ? -14.415 -9.240 -34.133 1.000 53.320 268 ASN A C 1
ATOM 1755 O O . ASN A 1 254 ? -14.321 -8.180 -33.515 1.000 54.990 268 ASN A O 1
ATOM 1760 N N . ASN A 1 255 ? -14.592 -10.414 -33.516 1.000 48.740 269 ASN A N 1
ATOM 1761 C CA . ASN A 1 255 ? -14.505 -10.563 -32.070 1.000 44.760 269 ASN A CA 1
ATOM 1762 C C . ASN A 1 255 ? -13.040 -10.469 -31.622 1.000 46.700 269 ASN A C 1
ATOM 1763 O O . ASN A 1 255 ? -12.761 -10.072 -30.490 1.000 43.850 269 ASN A O 1
ATOM 1768 N N . ASP A 1 256 ? -12.101 -10.848 -32.506 1.000 37.520 270 ASP A N 1
ATOM 1769 C CA . ASP A 1 256 ? -10.703 -10.970 -32.133 1.000 35.940 270 ASP A CA 1
ATOM 1770 C C . ASP A 1 256 ? -9.913 -9.750 -32.581 1.000 36.240 270 ASP A C 1
ATOM 1771 O O . ASP A 1 256 ? -8.830 -9.514 -32.055 1.000 37.550 270 ASP A O 1
ATOM 1776 N N . TRP A 1 257 ? -10.425 -9.001 -33.571 1.000 39.670 271 TRP A N 1
ATOM 1777 C CA . TRP A 1 257 ? -9.719 -7.823 -34.035 1.000 38.940 271 TRP A CA 1
ATOM 1778 C C . TRP A 1 257 ? -9.744 -6.750 -32.942 1.000 37.880 271 TRP A C 1
ATOM 1779 O O . TRP A 1 257 ? -10.756 -6.542 -32.287 1.000 37.280 271 TRP A O 1
ATOM 1790 N N . GLY A 1 258 ? -8.583 -6.117 -32.709 1.000 38.940 272 GLY A N 1
ATOM 1791 C CA . GLY A 1 258 ? -8.495 -4.975 -31.817 1.000 39.450 272 GLY A CA 1
ATOM 1792 C C . GLY A 1 258 ? -7.051 -4.584 -31.543 1.000 39.110 272 GLY A C 1
ATOM 1793 O O . GLY A 1 258 ? -6.162 -4.898 -32.318 1.000 38.240 272 GLY A O 1
ATOM 1794 N N . VAL A 1 259 ? -6.818 -3.942 -30.395 1.000 44.000 273 VAL A N 1
ATOM 1795 C CA . VAL A 1 259 ? -5.487 -3.474 -30.055 1.000 40.380 273 VAL A CA 1
ATOM 1796 C C . VAL A 1 259 ? -5.070 -4.113 -28.735 1.000 43.360 273 VAL A C 1
ATOM 1797 O O . VAL A 1 259 ? -5.808 -4.084 -27.749 1.000 43.680 273 VAL A O 1
ATOM 1801 N N . TYR A 1 260 ? -3.878 -4.722 -28.767 1.000 46.490 274 TYR A N 1
ATOM 1802 C CA . TYR A 1 260 ? -3.235 -5.355 -27.624 1.000 41.620 274 TYR A CA 1
ATOM 1803 C C . TYR A 1 260 ? -1.747 -5.015 -27.655 1.000 39.150 274 TYR A C 1
ATOM 1804 O O . TYR A 1 260 ? -1.061 -5.279 -28.649 1.000 45.040 274 TYR A O 1
ATOM 1813 N N . GLN A 1 261 ? -1.258 -4.373 -26.593 1.000 37.160 275 GLN A N 1
ATOM 1814 C CA . GLN A 1 261 ? 0.172 -4.205 -26.392 1.000 39.200 275 GLN A CA 1
ATOM 1815 C C . GLN A 1 261 ? 0.775 -3.455 -27.583 1.000 42.300 275 GLN A C 1
ATOM 1816 O O . GLN A 1 261 ? 1.879 -3.779 -28.017 1.000 51.430 275 GLN A O 1
ATOM 1822 N N . GLY A 1 262 ? 0.042 -2.466 -28.115 1.000 44.400 276 GLY A N 1
ATOM 1823 C CA . GLY A 1 262 ? 0.549 -1.567 -29.146 1.000 40.940 276 GLY A CA 1
ATOM 1824 C C . GLY A 1 262 ? 0.289 -2.034 -30.585 1.000 42.770 276 GLY A C 1
ATOM 1825 O O . GLY A 1 262 ? 0.717 -1.366 -31.539 1.000 39.050 276 GLY A O 1
ATOM 1826 N N . GLN A 1 263 ? -0.382 -3.185 -30.755 1.000 37.500 277 GLN A N 1
ATOM 1827 C CA . GLN A 1 263 ? -0.549 -3.750 -32.087 1.000 36.940 277 GLN A CA 1
ATOM 1828 C C . GLN A 1 263 ? -2.027 -3.937 -32.401 1.000 36.790 277 GLN A C 1
ATOM 1829 O O . GLN A 1 263 ? -2.832 -4.262 -31.528 1.000 40.470 277 GLN A O 1
ATOM 1835 N N . GLU A 1 264 ? -2.353 -3.738 -33.675 1.000 34.980 278 GLU A N 1
ATOM 1836 C CA . GLU A 1 264 ? -3.701 -3.870 -34.167 1.000 32.170 278 GLU A CA 1
ATOM 1837 C C . GLU A 1 264 ? -3.744 -5.072 -35.101 1.000 31.870 278 GLU A C 1
ATOM 1838 O O . GLU A 1 264 ? -3.079 -5.080 -36.142 1.000 30.740 278 GLU A O 1
ATOM 1844 N N . TYR A 1 265 ? -4.539 -6.078 -34.730 1.000 31.510 279 TYR A N 1
ATOM 1845 C CA . TYR A 1 265 ? -4.485 -7.379 -35.378 1.000 30.620 279 TYR A CA 1
ATOM 1846 C C . TYR A 1 265 ? -5.586 -8.276 -34.817 1.000 31.730 279 TYR A C 1
ATOM 1847 O O . TYR A 1 265 ? -6.289 -7.914 -33.872 1.000 35.440 279 TYR A O 1
ATOM 1856 N N . LEU A 1 266 ? -5.723 -9.451 -35.424 1.000 31.480 280 LEU A N 1
ATOM 1857 C CA . LEU A 1 266 ? -6.524 -10.526 -34.877 1.000 37.560 280 LEU A CA 1
ATOM 1858 C C . LEU A 1 266 ? -5.804 -11.112 -33.669 1.000 41.030 280 LEU A C 1
ATOM 1859 O O . LEU A 1 266 ? -4.817 -11.815 -33.864 1.000 41.690 280 LEU A O 1
ATOM 1864 N N . SER A 1 267 ? -6.292 -10.797 -32.446 1.000 38.790 281 SER A N 1
ATOM 1865 C CA . SER A 1 267 ? -5.546 -11.046 -31.221 1.000 35.460 281 SER A CA 1
ATOM 1866 C C . SER A 1 267 ? -6.008 -12.320 -30.514 1.000 36.930 281 SER A C 1
ATOM 1867 O O . SER A 1 267 ? -6.569 -12.271 -29.415 1.000 39.650 281 SER A O 1
ATOM 1870 N N . PHE A 1 268 ? -5.741 -13.463 -31.153 1.000 37.720 282 PHE A N 1
ATOM 1871 C CA . PHE A 1 268 ? -5.844 -14.777 -30.524 1.000 35.030 282 PHE A CA 1
ATOM 1872 C C . PHE A 1 268 ? -4.620 -14.934 -29.615 1.000 36.710 282 PHE A C 1
ATOM 1873 O O . PHE A 1 268 ? -3.477 -14.716 -30.022 1.000 34.480 282 PHE A O 1
ATOM 1881 N N . GLY A 1 269 ? -4.858 -15.238 -28.341 1.000 38.000 283 GLY A N 1
ATOM 1882 C CA . GLY A 1 269 ? -3.790 -15.184 -27.357 1.000 37.830 283 GLY A CA 1
ATOM 1883 C C . GLY A 1 269 ? -2.666 -16.192 -27.617 1.000 36.010 283 GLY A C 1
ATOM 1884 O O . GLY A 1 269 ? -1.493 -15.811 -27.583 1.000 35.980 283 GLY A O 1
ATOM 1885 N N . PRO A 1 270 ? -2.988 -17.495 -27.825 1.000 32.710 284 PRO A N 1
ATOM 1886 C CA . PRO A 1 270 ? -1.990 -18.555 -28.033 1.000 31.830 284 PRO A CA 1
ATOM 1887 C C . PRO A 1 270 ? -1.171 -18.386 -29.313 1.000 31.800 284 PRO A C 1
ATOM 1888 O O . PRO A 1 270 ? -1.731 -18.340 -30.407 1.000 31.090 284 PRO A O 1
ATOM 1892 N N . MET A 1 271 ? 0.157 -18.321 -29.154 1.000 32.160 285 MET A N 1
ATOM 1893 C CA . MET A 1 271 ? 1.071 -18.002 -30.240 1.000 31.470 285 MET A CA 1
ATOM 1894 C C . MET A 1 271 ? 0.859 -18.949 -31.422 1.000 33.010 285 MET A C 1
ATOM 1895 O O . MET A 1 271 ? 0.974 -18.520 -32.571 1.000 29.740 285 MET A O 1
ATOM 1900 N N . PHE A 1 272 ? 0.595 -20.235 -31.131 1.000 32.580 286 PHE A N 1
ATOM 1901 C CA . PHE A 1 272 ? 0.563 -21.289 -32.138 1.000 35.640 286 PHE A CA 1
ATOM 1902 C C . PHE A 1 272 ? -0.526 -21.007 -33.171 1.000 36.270 286 PHE A C 1
ATOM 1903 O O . PHE A 1 272 ? -0.358 -21.311 -34.351 1.000 39.880 286 PHE A O 1
ATOM 1911 N N . GLY A 1 273 ? -1.633 -20.401 -32.728 1.000 34.650 287 GLY A N 1
ATOM 1912 C CA . GLY A 1 273 ? -2.686 -19.986 -33.639 1.000 35.420 287 GLY A CA 1
ATOM 1913 C C . GLY A 1 273 ? -2.153 -19.219 -34.852 1.000 36.260 287 GLY A C 1
ATOM 1914 O O . GLY A 1 273 ? -2.751 -19.254 -35.928 1.000 29.600 287 GLY A O 1
ATOM 1915 N N . HIS A 1 274 ? -1.033 -18.516 -34.645 1.000 38.340 288 HIS A N 1
ATOM 1916 C CA . HIS A 1 274 ? -0.446 -17.616 -35.623 1.000 38.530 288 HIS A CA 1
ATOM 1917 C C . HIS A 1 274 ? 0.680 -18.301 -36.386 1.000 37.570 288 HIS A C 1
ATOM 1918 O O . HIS A 1 274 ? 1.355 -17.624 -37.166 1.000 36.230 288 HIS A O 1
ATOM 1925 N N . GLN A 1 275 ? 0.867 -19.620 -36.159 1.000 35.430 289 GLN A N 1
ATOM 1926 C CA . GLN A 1 275 ? 2.037 -20.334 -36.664 1.000 35.200 289 GLN A CA 1
ATOM 1927 C C . GLN A 1 275 ? 1.675 -21.593 -37.458 1.000 31.660 289 GLN A C 1
ATOM 1928 O O . GLN A 1 275 ? 2.291 -21.821 -38.498 1.000 31.990 289 GLN A O 1
ATOM 1934 N N . TYR A 1 276 ? 0.747 -22.432 -36.970 1.000 29.110 290 TYR A N 1
ATOM 1935 C CA . TYR A 1 276 ? 0.563 -23.750 -37.573 1.000 35.210 290 TYR A CA 1
ATOM 1936 C C . TYR A 1 276 ? 0.313 -23.643 -39.083 1.000 36.080 290 TYR A C 1
ATOM 1937 O O . TYR A 1 276 ? 1.069 -24.201 -39.866 1.000 43.990 290 TYR A O 1
ATOM 1946 N N . SER A 1 277 ? -0.724 -22.917 -39.500 1.000 34.440 291 SER A N 1
ATOM 1947 C CA . SER A 1 277 ? -1.034 -22.751 -40.912 1.000 37.470 291 SER A CA 1
ATOM 1948 C C . SER A 1 277 ? 0.132 -22.105 -41.667 1.000 38.830 291 SER A C 1
ATOM 1949 O O . SER A 1 277 ? 0.381 -22.419 -42.838 1.000 35.350 291 SER A O 1
ATOM 1952 N N . HIS A 1 278 ? 0.858 -21.204 -40.989 1.000 37.300 292 HIS A N 1
ATOM 1953 C CA . HIS A 1 278 ? 1.929 -20.463 -41.630 1.000 33.400 292 HIS A CA 1
ATOM 1954 C C . HIS A 1 278 ? 3.163 -21.347 -41.835 1.000 34.370 292 HIS A C 1
ATOM 1955 O O . HIS A 1 278 ? 4.108 -20.958 -42.506 1.000 31.640 292 HIS A O 1
ATOM 1962 N N . VAL A 1 279 ? 3.192 -22.529 -41.214 1.000 39.720 293 VAL A N 1
ATOM 1963 C CA . VAL A 1 279 ? 4.286 -23.468 -41.415 1.000 38.680 293 VAL A CA 1
ATOM 1964 C C . VAL A 1 279 ? 4.412 -23.760 -42.911 1.000 34.970 293 VAL A C 1
ATOM 1965 O O . VAL A 1 279 ? 5.445 -23.480 -43.504 1.000 30.210 293 VAL A O 1
ATOM 1969 N N . TRP A 1 280 ? 3.322 -24.256 -43.517 1.000 38.120 294 TRP A N 1
ATOM 1970 C CA . TRP A 1 280 ? 3.308 -24.740 -44.890 1.000 37.740 294 TRP A CA 1
ATOM 1971 C C . TRP A 1 280 ? 2.979 -23.642 -45.908 1.000 36.940 294 TRP A C 1
ATOM 1972 O O . TRP A 1 280 ? 3.590 -23.593 -46.964 1.000 41.260 294 TRP A O 1
ATOM 1983 N N . ILE A 1 281 ? 2.044 -22.747 -45.570 1.000 40.760 295 ILE A N 1
ATOM 1984 C CA . ILE A 1 281 ? 1.582 -21.678 -46.447 1.000 36.390 295 ILE A CA 1
ATOM 1985 C C . ILE A 1 281 ? 2.326 -20.378 -46.140 1.000 38.530 295 ILE A C 1
ATOM 1986 O O . ILE A 1 281 ? 2.408 -19.974 -44.985 1.000 47.490 295 ILE A O 1
ATOM 1991 N N . ASP A 1 282 ? 2.833 -19.722 -47.197 1.000 39.900 296 ASP A N 1
ATOM 1992 C CA . ASP A 1 282 ? 3.466 -18.410 -47.143 1.000 38.160 296 ASP A CA 1
ATOM 1993 C C . ASP A 1 282 ? 2.376 -17.353 -47.317 1.000 35.080 296 ASP A C 1
ATOM 1994 O O . ASP A 1 282 ? 1.746 -17.295 -48.374 1.000 41.480 296 ASP A O 1
ATOM 1999 N N . PHE A 1 283 ? 2.153 -16.559 -46.266 1.000 34.170 297 PHE A N 1
ATOM 2000 C CA . PHE A 1 283 ? 1.012 -15.669 -46.135 1.000 35.750 297 PHE A CA 1
ATOM 2001 C C . PHE A 1 283 ? 1.460 -14.231 -46.404 1.000 39.070 297 PHE A C 1
ATOM 2002 O O . PHE A 1 283 ? 0.658 -13.294 -46.313 1.000 37.870 297 PHE A O 1
ATOM 2010 N N . ARG A 1 284 ? 2.738 -14.060 -46.775 1.000 40.560 298 ARG A N 1
ATOM 2011 C CA . ARG A 1 284 ? 3.236 -12.759 -47.209 1.000 43.600 298 ARG A CA 1
ATOM 2012 C C . ARG A 1 284 ? 2.514 -12.318 -48.485 1.000 39.100 298 ARG A C 1
ATOM 2013 O O . ARG A 1 284 ? 2.410 -13.100 -49.418 1.000 37.960 298 ARG A O 1
ATOM 2021 N N . ASP A 1 285 ? 1.970 -11.089 -48.472 1.000 40.150 299 ASP A N 1
ATOM 2022 C CA . ASP A 1 285 ? 1.506 -10.369 -49.649 1.000 43.730 299 ASP A CA 1
ATOM 2023 C C . ASP A 1 285 ? 0.138 -10.880 -50.103 1.000 43.290 299 ASP A C 1
ATOM 2024 O O . ASP A 1 285 ? -0.714 -10.073 -50.455 1.000 47.660 299 ASP A O 1
ATOM 2029 N N . ILE A 1 286 ? -0.056 -12.200 -50.192 1.000 42.400 300 ILE A N 1
ATOM 2030 C CA . ILE A 1 286 ? -1.340 -12.729 -50.627 1.000 43.760 300 ILE A CA 1
ATOM 2031 C C . ILE A 1 286 ? -2.377 -12.226 -49.634 1.000 45.630 300 ILE A C 1
ATOM 2032 O O . ILE A 1 286 ? -2.118 -12.190 -48.434 1.000 44.320 300 ILE A O 1
ATOM 2037 N N . GLN A 1 287 ? -3.521 -11.778 -50.152 1.000 44.570 301 GLN A N 1
ATOM 2038 C CA . GLN A 1 287 ? -4.580 -11.235 -49.319 1.000 40.520 301 GLN A CA 1
ATOM 2039 C C . GLN A 1 287 ? -5.899 -11.810 -49.791 1.000 41.250 301 GLN A C 1
ATOM 2040 O O . GLN A 1 287 ? -6.142 -11.851 -50.995 1.000 43.200 301 GLN A O 1
ATOM 2046 N N . ASP A 1 288 ? -6.706 -12.267 -48.827 1.000 40.400 302 ASP A N 1
ATOM 2047 C CA . ASP A 1 288 ? -8.106 -12.583 -49.060 1.000 39.490 302 ASP A CA 1
ATOM 2048 C C . ASP A 1 288 ? -8.938 -11.307 -48.894 1.000 36.450 302 ASP A C 1
ATOM 2049 O O . ASP A 1 288 ? -8.386 -10.198 -48.915 1.000 36.810 302 ASP A O 1
ATOM 2054 N N . GLN A 1 289 ? -10.268 -11.450 -48.789 1.000 39.690 303 GLN A N 1
ATOM 2055 C CA . GLN A 1 289 ? -11.162 -10.288 -48.801 1.000 48.650 303 GLN A CA 1
ATOM 2056 C C . GLN A 1 289 ? -10.970 -9.504 -47.493 1.000 47.190 303 GLN A C 1
ATOM 2057 O O . GLN A 1 289 ? -10.766 -8.284 -47.499 1.000 39.590 303 GLN A O 1
ATOM 2063 N N . TYR A 1 290 ? -10.947 -10.233 -46.371 1.000 47.030 304 TYR A N 1
ATOM 2064 C CA . TYR A 1 290 ? -10.832 -9.611 -45.064 1.000 44.950 304 TYR A CA 1
ATOM 2065 C C . TYR A 1 290 ? -9.562 -8.768 -44.953 1.000 40.020 304 TYR A C 1
ATOM 2066 O O . TYR A 1 290 ? -9.613 -7.647 -44.451 1.000 35.430 304 TYR A O 1
ATOM 2075 N N . MET A 1 291 ? -8.433 -9.318 -45.409 1.000 40.700 305 MET A N 1
ATOM 2076 C CA . MET A 1 291 ? -7.142 -8.677 -45.220 1.000 43.160 305 MET A CA 1
AT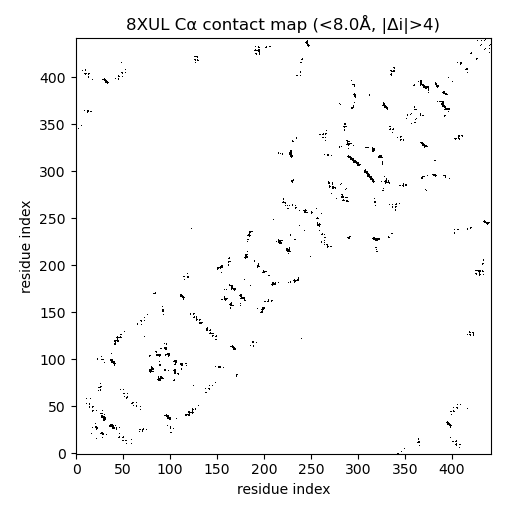OM 2077 C C . MET A 1 291 ? -6.967 -7.575 -46.252 1.000 47.670 305 MET A C 1
ATOM 2078 O O . MET A 1 291 ? -6.255 -6.602 -45.967 1.000 49.390 305 MET A O 1
ATOM 2083 N N . ARG A 1 292 ? -7.583 -7.745 -47.441 1.000 46.150 306 ARG A N 1
ATOM 2084 C CA . ARG A 1 292 ? -7.578 -6.673 -48.431 1.000 52.380 306 ARG A CA 1
ATOM 2085 C C . ARG A 1 292 ? -8.257 -5.430 -47.846 1.000 49.320 306 ARG A C 1
ATOM 2086 O O . ARG A 1 292 ? -7.721 -4.327 -47.990 1.000 44.200 306 ARG A O 1
ATOM 2094 N N . GLU A 1 293 ? -9.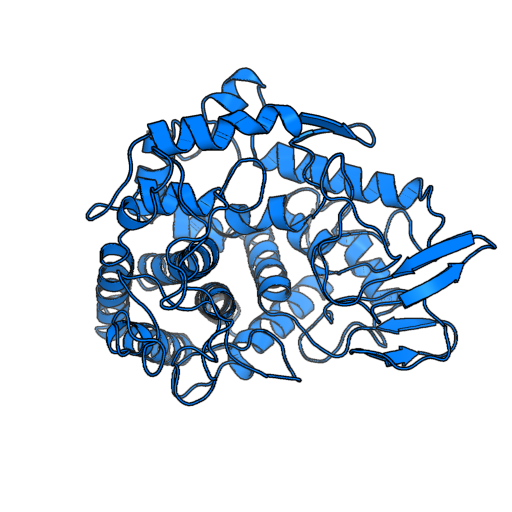392 -5.627 -47.143 1.000 45.470 307 GLU A N 1
ATOM 2095 C CA . GLU A 1 293 ? -10.151 -4.542 -46.511 1.000 50.800 307 GLU A CA 1
ATOM 2096 C C . GLU A 1 293 ? -9.385 -3.930 -45.342 1.000 47.160 307 GLU A C 1
ATOM 2097 O O . GLU A 1 293 ? -9.440 -2.718 -45.154 1.000 50.680 307 GLU A O 1
ATOM 2103 N N . ARG A 1 294 ? -8.686 -4.759 -44.558 1.000 45.150 308 ARG A N 1
ATOM 2104 C CA . ARG A 1 294 ? -7.919 -4.257 -43.426 1.000 42.880 308 ARG A CA 1
ATOM 2105 C C . ARG A 1 294 ? -6.626 -3.628 -43.920 1.000 42.590 308 ARG A C 1
ATOM 2106 O O . ARG A 1 294 ? -6.038 -2.800 -43.228 1.000 42.580 308 ARG A O 1
ATOM 2114 N N . GLY A 1 295 ? -6.193 -4.066 -45.110 1.000 46.200 309 GLY A N 1
ATOM 2115 C CA . GLY A 1 295 ? -4.972 -3.592 -45.731 1.000 42.760 309 GLY A CA 1
ATOM 2116 C C . GLY A 1 295 ? -3.711 -4.202 -45.129 1.000 41.230 309 GLY A C 1
ATOM 2117 O O . GLY A 1 295 ? -2.666 -3.596 -45.209 1.000 41.520 309 GLY A O 1
ATOM 2118 N N . ILE A 1 296 ? -3.780 -5.392 -44.530 1.000 44.690 310 ILE A N 1
ATOM 2119 C CA . ILE A 1 296 ? -2.562 -6.064 -44.098 1.000 44.040 310 ILE A CA 1
ATOM 2120 C C . ILE A 1 296 ? -2.551 -7.485 -44.670 1.000 42.820 310 ILE A C 1
ATOM 2121 O O . ILE A 1 296 ? -3.191 -7.760 -45.686 1.000 44.540 310 ILE A O 1
ATOM 2126 N N . ASP A 1 297 ? -1.790 -8.390 -44.053 1.000 43.660 311 ASP A N 1
ATOM 2127 C CA . ASP A 1 297 ? -1.909 -9.801 -44.389 1.000 44.490 311 ASP A CA 1
ATOM 2128 C C . ASP A 1 297 ? -1.682 -10.622 -43.125 1.000 45.340 311 ASP A C 1
ATOM 2129 O O . ASP A 1 297 ? -1.389 -10.062 -42.065 1.000 36.540 311 ASP A O 1
ATOM 2134 N N . TYR A 1 298 ? -1.867 -11.946 -43.272 1.000 48.060 312 TYR A N 1
ATOM 2135 C CA . TYR A 1 298 ? -1.751 -12.898 -42.176 1.000 48.610 312 TYR A CA 1
ATOM 2136 C C . TYR A 1 298 ? -0.301 -13.016 -41.683 1.000 45.540 312 TYR A C 1
ATOM 2137 O O . TYR A 1 298 ? -0.077 -13.515 -40.584 1.000 47.140 312 TYR A O 1
ATOM 2146 N N . PHE A 1 299 ? 0.683 -12.575 -42.484 1.000 42.190 313 PHE A N 1
ATOM 2147 C CA . PHE A 1 299 ? 2.077 -12.698 -42.091 1.000 41.070 313 PHE A CA 1
ATOM 2148 C C . PHE A 1 299 ? 2.381 -11.571 -41.119 1.000 39.960 313 PHE A C 1
ATOM 2149 O O . PHE A 1 299 ? 3.014 -11.810 -40.091 1.000 39.030 313 PHE A O 1
ATOM 2157 N N . LEU A 1 300 ? 1.892 -10.373 -41.470 1.000 40.130 314 LEU A N 1
ATOM 2158 C CA . LEU A 1 300 ? 1.943 -9.185 -40.628 1.000 42.060 314 LEU A CA 1
ATOM 2159 C C . LEU A 1 300 ? 1.100 -9.350 -39.358 1.000 40.730 314 LEU A C 1
ATOM 2160 O O . LEU A 1 300 ? 1.417 -8.745 -38.332 1.000 38.020 314 LEU A O 1
ATOM 2165 N N . ASN A 1 301 ? 0.017 -10.135 -39.455 1.000 38.530 315 ASN A N 1
ATOM 2166 C CA . ASN A 1 301 ? -0.833 -10.473 -38.329 1.000 38.920 315 ASN A CA 1
ATOM 2167 C C . ASN A 1 301 ? -0.062 -11.299 -37.296 1.000 41.620 315 ASN A C 1
ATOM 2168 O O . ASN A 1 301 ? -0.184 -11.041 -36.097 1.000 52.530 315 ASN A O 1
ATOM 2173 N N . SER A 1 302 ? 0.720 -12.292 -37.753 1.000 44.780 316 SER A N 1
ATOM 2174 C CA . SER A 1 302 ? 1.578 -13.096 -36.880 1.000 40.190 316 SER A CA 1
ATOM 2175 C C . SER A 1 302 ? 2.704 -12.258 -36.269 1.000 39.000 316 SER A C 1
ATOM 2176 O O . SER A 1 302 ? 3.054 -12.457 -35.105 1.000 36.710 316 SER A O 1
ATOM 2179 N N . ARG A 1 303 ? 3.292 -11.365 -37.082 1.000 35.310 317 ARG A N 1
ATOM 2180 C CA . ARG A 1 303 ? 4.389 -10.506 -36.659 1.000 37.330 317 ARG A CA 1
ATOM 2181 C C . ARG A 1 303 ? 3.920 -9.605 -35.534 1.000 36.720 317 ARG A C 1
ATOM 2182 O O . ARG A 1 303 ? 4.658 -9.420 -34.576 1.000 42.530 317 ARG A O 1
ATOM 2190 N N . ARG A 1 304 ? 2.705 -9.055 -35.687 1.000 37.850 318 ARG A N 1
ATOM 2191 C CA . ARG A 1 304 ? 2.084 -8.188 -34.696 1.000 39.760 318 ARG A CA 1
ATOM 2192 C C . ARG A 1 304 ? 1.758 -8.978 -33.432 1.000 38.090 318 ARG A C 1
ATOM 2193 O O . ARG A 1 304 ? 1.914 -8.485 -32.313 1.000 36.290 318 ARG A O 1
ATOM 2201 N N . ALA A 1 305 ? 1.355 -10.237 -33.608 1.000 40.740 319 ALA A N 1
ATOM 2202 C CA . ALA A 1 305 ? 1.086 -11.079 -32.455 1.000 41.610 319 ALA A CA 1
ATOM 2203 C C . ALA A 1 305 ? 2.355 -11.276 -31.620 1.000 41.640 319 ALA A C 1
ATOM 2204 O O . ALA A 1 305 ? 2.285 -11.323 -30.395 1.000 44.760 319 ALA A O 1
ATOM 2206 N N . THR A 1 306 ? 3.508 -11.352 -32.288 1.000 39.590 320 THR A N 1
ATOM 2207 C CA . THR A 1 306 ? 4.762 -11.772 -31.673 1.000 39.920 320 THR A CA 1
ATOM 2208 C C . THR A 1 306 ? 5.384 -10.611 -30.896 1.000 39.270 320 THR A C 1
ATOM 2209 O O . THR A 1 306 ? 5.856 -10.783 -29.771 1.000 37.130 320 THR A O 1
ATOM 2213 N N . LEU A 1 307 ? 5.399 -9.428 -31.514 1.000 41.170 321 LEU A N 1
ATOM 2214 C CA . LEU A 1 307 ? 5.817 -8.208 -30.828 1.000 42.010 321 LEU A CA 1
ATOM 2215 C C . LEU A 1 307 ? 4.948 -7.945 -29.598 1.000 35.610 321 LEU A C 1
ATOM 2216 O O . LEU A 1 307 ? 5.481 -7.594 -28.560 1.000 39.240 321 LEU A O 1
ATOM 2221 N N . ALA A 1 308 ? 3.622 -8.114 -29.720 1.000 36.720 322 ALA A N 1
ATOM 2222 C CA . ALA A 1 308 ? 2.667 -7.935 -28.627 1.000 35.880 322 ALA A CA 1
ATOM 2223 C C . ALA A 1 308 ? 2.920 -8.915 -27.479 1.000 31.750 322 ALA A C 1
ATOM 2224 O O . ALA A 1 308 ? 3.003 -8.497 -26.334 1.000 35.060 322 ALA A O 1
ATOM 2226 N N . GLN A 1 309 ? 3.082 -10.210 -27.778 1.000 30.660 323 GLN A N 1
ATOM 2227 C CA . GLN A 1 309 ? 3.512 -11.184 -26.775 1.000 32.960 323 GLN A CA 1
ATOM 2228 C C . GLN A 1 309 ? 4.755 -10.698 -26.026 1.000 30.330 323 GLN A C 1
ATOM 2229 O O . GLN A 1 309 ? 4.833 -10.780 -24.807 1.000 31.960 323 GLN A O 1
ATOM 2235 N N . ARG A 1 310 ? 5.731 -10.191 -26.767 1.000 32.420 324 ARG A N 1
ATOM 2236 C CA . ARG A 1 310 ? 6.971 -9.716 -26.180 1.000 37.490 324 ARG A CA 1
ATOM 2237 C C . ARG A 1 310 ? 6.705 -8.533 -25.256 1.000 38.540 324 ARG A C 1
ATOM 2238 O O . ARG A 1 310 ? 7.184 -8.535 -24.114 1.000 42.250 324 ARG A O 1
ATOM 2246 N N . ASP A 1 311 ? 5.939 -7.548 -25.751 1.000 38.050 325 ASP A N 1
ATOM 2247 C CA . ASP A 1 311 ? 5.650 -6.346 -24.983 1.000 42.900 325 ASP A CA 1
ATOM 2248 C C . ASP A 1 311 ? 4.783 -6.704 -23.762 1.000 40.840 325 ASP A C 1
ATOM 2249 O O . ASP A 1 311 ? 4.919 -6.090 -22.704 1.000 36.400 325 ASP A O 1
ATOM 2254 N N . TYR A 1 312 ? 3.895 -7.700 -23.887 1.000 37.530 326 TYR A N 1
ATOM 2255 C CA . TYR A 1 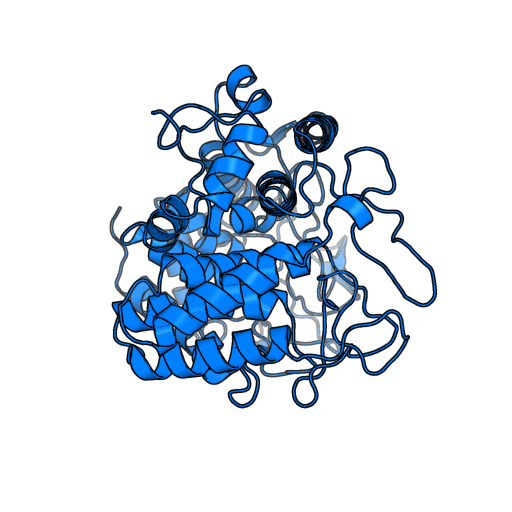312 ? 3.204 -8.220 -22.718 1.000 38.930 326 TYR A CA 1
ATOM 2256 C C . TYR A 1 312 ? 4.210 -8.657 -21.654 1.000 38.870 326 TYR A C 1
ATOM 2257 O O . TYR A 1 312 ? 4.048 -8.323 -20.483 1.000 40.520 326 TYR A O 1
ATOM 2266 N N . ALA A 1 313 ? 5.244 -9.411 -22.048 1.000 40.060 327 ALA A N 1
ATOM 2267 C CA . ALA A 1 313 ? 6.180 -9.952 -21.068 1.000 39.200 327 ALA A CA 1
ATOM 2268 C C . ALA A 1 313 ? 7.038 -8.841 -20.465 1.000 35.410 327 ALA A C 1
ATOM 2269 O O . ALA A 1 313 ? 7.487 -8.980 -19.332 1.000 32.140 327 ALA A O 1
ATOM 2271 N N . ILE A 1 314 ? 7.281 -7.771 -21.233 1.000 36.710 328 ILE A N 1
ATOM 2272 C CA . ILE A 1 314 ? 8.013 -6.609 -20.746 1.000 39.550 328 ILE A CA 1
ATOM 2273 C C . ILE A 1 314 ? 7.186 -5.892 -19.662 1.000 40.930 328 ILE A C 1
ATOM 2274 O O . ILE A 1 314 ? 7.696 -5.639 -18.570 1.000 37.880 328 ILE A O 1
ATOM 2279 N N . ASP A 1 315 ? 5.908 -5.589 -19.944 1.000 40.020 329 ASP A N 1
ATOM 2280 C CA . ASP A 1 315 ? 5.037 -4.957 -18.957 1.000 46.350 329 ASP A CA 1
ATOM 2281 C C . ASP A 1 315 ? 4.888 -5.900 -17.763 1.000 44.550 329 ASP A C 1
ATOM 2282 O O . ASP A 1 315 ? 5.051 -5.496 -16.612 1.000 37.770 329 ASP A O 1
ATOM 2287 N N . ASN A 1 316 ? 4.557 -7.160 -18.065 1.000 40.340 330 ASN A N 1
ATOM 2288 C CA . ASN A 1 316 ? 4.437 -8.200 -17.065 1.000 34.910 330 ASN A CA 1
ATOM 2289 C C . ASN A 1 316 ? 3.528 -7.741 -15.923 1.000 39.930 330 ASN A C 1
ATOM 2290 O O . ASN A 1 316 ? 3.910 -7.808 -14.747 1.000 37.560 330 ASN A O 1
ATOM 2295 N N . PRO A 1 317 ? 2.257 -7.360 -16.211 1.000 39.360 331 PRO A N 1
ATOM 2296 C CA . PRO A 1 317 ? 1.335 -6.907 -15.163 1.000 38.430 331 PRO A CA 1
ATOM 2297 C C . PRO A 1 317 ? 1.080 -7.991 -14.107 1.000 40.110 331 PRO A C 1
ATOM 2298 O O . PRO A 1 317 ? 0.765 -7.678 -12.968 1.000 40.540 331 PRO A O 1
ATOM 2302 N N . MET A 1 318 ? 1.228 -9.277 -14.473 1.000 43.140 332 MET A N 1
ATOM 2303 C CA . MET A 1 318 ? 1.011 -10.361 -13.519 1.000 41.600 332 MET A CA 1
ATOM 2304 C C . MET A 1 318 ? 2.274 -10.579 -12.677 1.000 39.600 332 MET A C 1
ATOM 2305 O O . MET A 1 318 ? 2.235 -11.267 -11.666 1.000 36.110 332 MET A O 1
ATOM 2310 N N . LYS A 1 319 ? 3.389 -9.960 -13.091 1.000 44.150 333 LYS A N 1
ATOM 2311 C CA . LYS A 1 319 ? 4.649 -9.947 -12.350 1.000 48.640 333 LYS A CA 1
ATOM 2312 C C . LYS A 1 319 ? 5.153 -11.371 -12.111 1.000 44.970 333 LYS A C 1
ATOM 2313 O O . LYS A 1 319 ? 5.686 -11.685 -11.046 1.000 43.030 333 LYS A O 1
ATOM 2319 N N . TRP A 1 320 ? 5.003 -12.215 -13.133 1.000 40.200 334 TRP A N 1
ATOM 2320 C CA . TRP A 1 320 ? 5.582 -13.545 -13.133 1.000 39.520 334 TRP A CA 1
ATOM 2321 C C . TRP A 1 320 ? 7.095 -13.417 -13.130 1.000 35.750 334 TRP A C 1
ATOM 2322 O O . TRP A 1 320 ? 7.623 -12.466 -13.681 1.000 36.090 334 TRP A O 1
ATOM 2333 N N . LYS A 1 321 ? 7.782 -14.387 -12.540 1.000 33.800 335 LYS A N 1
ATOM 2334 C CA . LYS A 1 321 ? 9.232 -14.305 -12.451 1.000 39.130 335 LYS A CA 1
ATOM 2335 C C . LYS A 1 321 ? 9.862 -14.459 -13.847 1.000 33.900 335 LYS A C 1
ATOM 2336 O O . LYS A 1 321 ? 9.441 -15.320 -14.625 1.000 36.510 335 LYS A O 1
ATOM 2342 N N . ASP A 1 322 ? 10.798 -13.543 -14.175 1.000 30.220 336 ASP A N 1
ATOM 2343 C CA . ASP A 1 322 ? 11.779 -13.611 -15.259 1.000 27.350 336 ASP A CA 1
ATOM 2344 C C . ASP A 1 322 ? 11.164 -13.168 -16.587 1.000 29.870 336 ASP A C 1
ATOM 2345 O O . ASP A 1 322 ? 11.885 -12.957 -17.572 1.000 32.540 336 ASP A O 1
ATOM 2350 N N . TYR A 1 323 ? 9.837 -13.011 -16.633 1.000 29.800 337 TYR A N 1
ATOM 2351 C CA . TYR A 1 323 ? 9.198 -12.440 -17.803 1.000 30.840 337 TYR A CA 1
ATOM 2352 C C . TYR A 1 323 ? 9.920 -11.135 -18.153 1.000 32.650 337 TYR A C 1
ATOM 2353 O O . TYR A 1 323 ? 10.138 -10.298 -17.287 1.000 37.070 337 TYR A O 1
ATOM 2362 N N . GLY A 1 324 ? 10.318 -10.969 -19.415 1.000 33.730 338 GLY A N 1
ATOM 2363 C CA . GLY A 1 324 ? 11.059 -9.784 -19.817 1.000 33.620 338 GLY A CA 1
ATOM 2364 C C . GLY A 1 324 ? 11.278 -9.720 -21.332 1.000 33.960 338 GLY A C 1
ATOM 2365 O O . GLY A 1 324 ? 10.670 -10.457 -22.099 1.000 29.350 338 GLY A O 1
ATOM 2366 N N . GLU A 1 325 ? 12.199 -8.850 -21.753 1.000 36.450 339 GLU A N 1
ATOM 2367 C CA . GLU A 1 325 ? 12.313 -8.472 -23.147 1.000 39.710 339 GLU A CA 1
ATOM 2368 C C . GLU A 1 325 ? 12.847 -9.632 -23.988 1.000 37.220 339 GLU A C 1
ATOM 2369 O O . GLU A 1 325 ? 12.553 -9.667 -25.180 1.000 35.150 339 GLU A O 1
ATOM 2375 N N . ASN A 1 326 ? 13.594 -10.568 -23.365 1.000 38.680 340 ASN A N 1
ATOM 2376 C CA . ASN A 1 326 ? 14.131 -11.747 -24.043 1.000 38.030 340 ASN A CA 1
ATOM 2377 C C . ASN A 1 326 ? 13.737 -13.063 -23.350 1.000 35.660 340 ASN A C 1
ATOM 2378 O O . ASN A 1 326 ? 14.350 -14.108 -23.591 1.000 39.170 340 ASN A O 1
ATOM 2383 N N . VAL A 1 327 ? 12.705 -13.032 -22.501 1.000 33.500 341 VAL A N 1
ATOM 2384 C CA . VAL A 1 327 ? 12.142 -14.234 -21.899 1.000 28.900 341 VAL A CA 1
ATOM 2385 C C . VAL A 1 327 ? 10.613 -14.129 -21.987 1.000 30.270 341 VAL A C 1
ATOM 2386 O O . VAL A 1 327 ? 9.951 -13.550 -21.121 1.000 30.860 341 VAL A O 1
ATOM 2390 N N . TRP A 1 328 ? 10.045 -14.676 -23.062 1.000 30.140 342 TRP A N 1
ATOM 2391 C CA . TRP A 1 328 ? 8.624 -14.523 -23.316 1.000 31.100 342 TRP A CA 1
ATOM 2392 C C . TRP A 1 328 ? 8.131 -15.675 -24.176 1.000 31.120 342 TRP A C 1
ATOM 2393 O O . TRP A 1 328 ? 8.942 -16.459 -24.654 1.000 32.950 342 TRP A O 1
ATOM 2404 N N . GLY A 1 329 ? 6.805 -15.742 -24.360 1.000 31.340 343 GLY A N 1
ATOM 2405 C CA . GLY A 1 329 ? 6.169 -16.654 -25.295 1.000 31.470 343 GLY A CA 1
ATOM 2406 C C . GLY A 1 329 ? 5.175 -17.590 -24.610 1.000 32.650 343 GLY A C 1
ATOM 2407 O O . GLY A 1 329 ? 5.559 -18.582 -24.010 1.000 36.660 343 GLY A O 1
ATOM 2408 N N . LEU A 1 330 ? 3.886 -17.299 -24.790 1.000 36.890 344 LEU A N 1
ATOM 2409 C CA . LEU A 1 330 ? 2.798 -18.034 -24.164 1.000 39.060 344 LEU A CA 1
ATOM 2410 C C . LEU A 1 330 ? 1.959 -18.734 -25.225 1.000 40.150 344 LEU A C 1
ATOM 2411 O O . LEU A 1 330 ? 1.432 -18.102 -26.157 1.000 34.690 344 LEU A O 1
ATOM 2416 N N . THR A 1 331 ? 1.797 -20.044 -25.030 1.000 35.540 345 THR A N 1
ATOM 2417 C CA . THR A 1 331 ? 0.955 -20.808 -25.922 1.000 33.620 345 THR A CA 1
ATOM 2418 C C . THR A 1 331 ? 0.555 -22.128 -25.260 1.000 35.630 345 THR A C 1
ATOM 2419 O O . THR A 1 331 ? 1.084 -22.506 -24.210 1.000 47.620 345 THR A O 1
ATOM 2423 N N . ALA A 1 332 ? -0.388 -22.826 -25.889 1.000 30.990 346 ALA A N 1
ATOM 2424 C CA . ALA A 1 332 ? -0.807 -24.131 -25.411 1.000 33.420 346 ALA A CA 1
ATOM 2425 C C . ALA A 1 332 ? 0.407 -25.063 -25.311 1.000 37.990 346 ALA A C 1
ATOM 2426 O O . ALA A 1 332 ? 1.252 -25.135 -26.219 1.000 37.760 346 ALA A O 1
ATOM 2428 N N . GLY A 1 333 ? 0.461 -25.765 -24.170 1.000 33.440 347 GLY A N 1
ATOM 2429 C CA . GLY A 1 333 ? 1.552 -26.649 -23.830 1.000 33.200 347 GLY A CA 1
ATOM 2430 C C . GLY A 1 333 ? 1.412 -27.094 -22.382 1.000 36.210 347 GLY A C 1
ATOM 2431 O O . GLY A 1 333 ? 0.411 -26.770 -21.736 1.000 38.840 347 GLY A O 1
ATOM 2432 N N . ASP A 1 334 ? 2.427 -27.835 -21.906 1.000 35.440 348 ASP A N 1
ATOM 2433 C CA . ASP A 1 334 ? 2.458 -28.395 -20.571 1.000 30.900 348 ASP A CA 1
ATOM 2434 C C . ASP A 1 334 ? 2.608 -27.279 -19.550 1.000 31.770 348 ASP A C 1
ATOM 2435 O O . ASP A 1 334 ? 2.948 -26.141 -19.893 1.000 31.800 348 ASP A O 1
ATOM 2440 N N . GLY A 1 335 ? 2.316 -27.659 -18.296 1.000 31.680 349 GLY A N 1
ATOM 2441 C CA . GLY A 1 335 ? 2.677 -26.913 -17.109 1.000 31.100 349 GLY A CA 1
ATOM 2442 C C . GLY A 1 335 ? 2.720 -27.855 -15.915 1.000 30.880 349 GLY A C 1
ATOM 2443 O O . GLY A 1 335 ? 2.495 -29.040 -16.107 1.000 30.890 349 GLY A O 1
ATOM 2444 N N . PRO A 1 336 ? 2.940 -27.360 -14.666 1.000 32.480 350 PRO A N 1
ATOM 2445 C CA . PRO A 1 336 ? 3.262 -28.215 -13.521 1.000 34.690 350 PRO A CA 1
ATOM 2446 C C . PRO A 1 336 ? 2.121 -29.050 -12.934 1.000 35.740 350 PRO A C 1
ATOM 2447 O O . PRO A 1 336 ? 2.361 -30.182 -12.554 1.000 37.090 350 PRO A O 1
ATOM 2451 N N . GLN A 1 337 ? 0.903 -28.494 -12.822 1.000 40.700 351 GLN A N 1
ATOM 2452 C CA . GLN A 1 337 ? -0.153 -29.112 -12.025 1.000 37.810 351 GLN A CA 1
ATOM 2453 C C . GLN A 1 337 ? -1.429 -28.266 -12.043 1.000 38.920 351 GLN A C 1
ATOM 2454 O O . GLN A 1 337 ? -1.369 -27.037 -12.072 1.000 36.730 351 GLN A O 1
ATOM 2460 N N . ASN A 1 338 ? -2.584 -28.940 -11.936 1.000 38.620 352 ASN A N 1
ATOM 2461 C CA . ASN A 1 338 ? -3.848 -28.273 -11.657 1.000 41.870 352 ASN A CA 1
ATOM 2462 C C . ASN A 1 338 ? -3.869 -27.908 -10.164 1.000 41.550 352 ASN A C 1
ATOM 2463 O O . ASN A 1 338 ? -3.984 -28.778 -9.300 1.000 45.620 352 ASN A O 1
ATOM 2468 N N . THR A 1 339 ? -3.692 -26.617 -9.852 1.000 40.040 353 THR A N 1
ATOM 2469 C CA . THR A 1 339 ? -3.575 -26.178 -8.470 1.000 36.410 353 THR A CA 1
ATOM 2470 C C . THR A 1 339 ? -3.867 -24.693 -8.366 1.000 35.640 353 THR A C 1
ATOM 2471 O O . THR A 1 339 ? -4.051 -24.056 -9.399 1.000 35.970 353 THR A O 1
ATOM 2475 N N . SER A 1 340 ? -3.937 -24.214 -7.107 1.000 38.780 354 SER A N 1
ATOM 2476 C CA . SER A 1 340 ? -3.950 -22.805 -6.715 1.000 41.040 354 SER A CA 1
ATOM 2477 C C . SER A 1 340 ? -2.879 -22.614 -5.644 1.000 40.480 354 SER A C 1
ATOM 2478 O O . SER A 1 340 ? -2.751 -23.451 -4.755 1.000 36.220 354 SER A O 1
ATOM 2481 N N . GLN A 1 341 ? -2.084 -21.539 -5.755 1.000 40.990 355 GLN A N 1
ATOM 2482 C CA . GLN A 1 341 ? -1.041 -21.252 -4.780 1.000 37.520 355 GLN A CA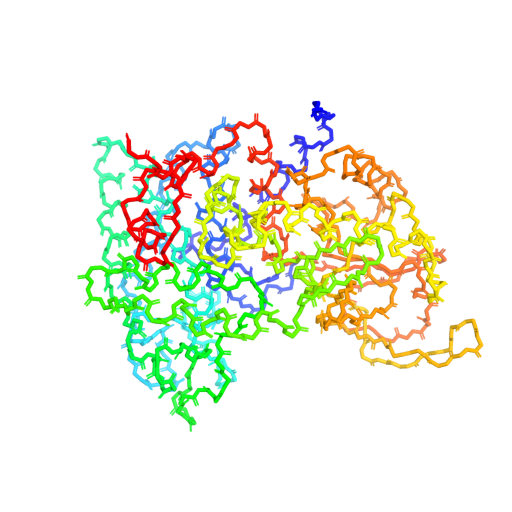 1
ATOM 2483 C C . GLN A 1 341 ? -1.019 -19.749 -4.538 1.000 37.160 355 GLN A C 1
ATOM 2484 O O . GLN A 1 341 ? -1.671 -18.963 -5.237 1.000 36.730 355 GLN A O 1
ATOM 2490 N N . GLU A 1 342 ? -0.329 -19.359 -3.477 1.000 38.280 356 GLU A N 1
ATOM 2491 C CA . GLU A 1 342 ? -0.147 -17.948 -3.206 1.000 42.340 356 GLU A CA 1
ATOM 2492 C C . GLU A 1 342 ? 1.132 -17.524 -3.914 1.000 37.680 356 GLU A C 1
ATOM 2493 O O . GLU A 1 342 ? 2.166 -18.165 -3.766 1.000 36.710 356 GLU A O 1
ATOM 2499 N N . TYR A 1 343 ? 1.017 -16.455 -4.699 1.000 40.390 357 TYR A N 1
ATOM 2500 C CA . TYR A 1 343 ? 2.126 -15.869 -5.428 1.000 39.280 357 TYR A CA 1
ATOM 2501 C C . TYR A 1 343 ? 2.042 -14.365 -5.226 1.000 37.880 357 TYR A C 1
ATOM 2502 O O . TYR A 1 343 ? 1.043 -13.758 -5.610 1.000 32.570 357 TYR A O 1
ATOM 2511 N N . ARG A 1 344 ? 3.090 -13.786 -4.620 1.000 39.620 358 ARG A N 1
ATOM 2512 C CA . ARG A 1 344 ? 3.112 -12.363 -4.322 1.000 45.530 358 ARG A CA 1
ATOM 2513 C C . ARG A 1 344 ? 1.814 -11.975 -3.612 1.000 46.130 358 ARG A C 1
ATOM 2514 O O . ARG A 1 344 ? 1.180 -10.989 -3.966 1.000 53.730 358 ARG A O 1
ATOM 2522 N N . GLY A 1 345 ? 1.410 -12.786 -2.628 1.000 47.840 359 GLY A N 1
ATOM 2523 C CA . GLY A 1 345 ? 0.321 -12.455 -1.724 1.000 48.860 359 GLY A CA 1
ATOM 2524 C C . GLY A 1 345 ? -1.054 -12.374 -2.392 1.000 50.150 359 GLY A C 1
ATOM 2525 O O . GLY A 1 345 ? -1.916 -11.643 -1.912 1.000 61.780 359 GLY A O 1
ATOM 2526 N N . GLU A 1 346 ? -1.250 -13.130 -3.477 1.000 47.660 360 GLU A N 1
ATOM 2527 C CA . GLU A 1 346 ? -2.539 -13.313 -4.128 1.000 47.630 360 GLU A CA 1
ATOM 2528 C C . GLU A 1 346 ? -2.693 -14.785 -4.493 1.000 46.780 360 GLU A C 1
ATOM 2529 O O . GLU A 1 346 ? -1.710 -15.520 -4.532 1.000 42.880 360 GLU A O 1
ATOM 2535 N N . GLN A 1 347 ? -3.933 -15.183 -4.791 1.000 49.830 361 GLN A N 1
ATOM 2536 C CA . GLN A 1 347 ? -4.257 -16.534 -5.204 1.000 55.500 361 GLN A CA 1
ATOM 2537 C C . GLN A 1 347 ? -4.259 -16.599 -6.733 1.000 55.110 361 GLN A C 1
ATOM 2538 O O . GLN A 1 347 ? -4.946 -15.830 -7.407 1.000 53.370 361 GLN A O 1
ATOM 2544 N N . ARG A 1 348 ? -3.459 -17.522 -7.279 1.000 50.350 362 ARG A N 1
ATOM 2545 C CA . ARG A 1 348 ? -3.261 -17.607 -8.716 1.000 43.440 362 ARG A CA 1
ATOM 2546 C C . ARG A 1 348 ? -3.533 -19.046 -9.100 1.000 37.650 362 ARG A C 1
ATOM 2547 O O . ARG A 1 348 ? -3.093 -19.950 -8.401 1.000 37.350 362 ARG A O 1
ATOM 2555 N N . GLN A 1 349 ? -4.349 -19.200 -10.148 1.000 40.090 363 GLN A N 1
ATOM 2556 C CA . GLN A 1 349 ? -4.684 -20.483 -10.730 1.000 42.240 363 GLN A CA 1
ATOM 2557 C C . GLN A 1 349 ? -3.509 -20.959 -11.592 1.000 37.590 363 GLN A C 1
ATOM 2558 O O . GLN A 1 349 ? -2.945 -20.196 -12.370 1.000 34.310 363 GLN A O 1
ATOM 2564 N N . PHE A 1 350 ? -3.096 -22.218 -11.402 1.000 39.750 364 PHE A N 1
ATOM 2565 C CA . PHE A 1 350 ? -2.042 -22.819 -12.214 1.000 36.530 364 PHE A CA 1
ATOM 2566 C C . PHE A 1 350 ? -2.602 -24.078 -12.863 1.000 38.160 364 PHE A C 1
ATOM 2567 O O . PHE A 1 350 ? -3.396 -24.806 -12.250 1.000 39.850 364 PHE A O 1
ATOM 2575 N N . ARG A 1 351 ? -2.145 -24.356 -14.088 1.000 36.350 365 ARG A N 1
ATOM 2576 C CA . ARG A 1 351 ? -2.641 -25.513 -14.817 1.000 37.280 365 ARG A CA 1
ATOM 2577 C C . ARG A 1 351 ? -1.472 -26.395 -15.226 1.000 36.810 365 ARG A C 1
ATOM 2578 O O . ARG A 1 351 ? -0.332 -25.957 -15.199 1.000 42.050 365 ARG A O 1
ATOM 2586 N N . HIS A 1 352 ? -1.746 -27.664 -15.534 1.000 38.280 366 HIS A N 1
ATOM 2587 C CA . HIS A 1 352 ? -0.799 -28.440 -16.324 1.000 37.310 366 HIS A CA 1
ATOM 2588 C C . HIS A 1 352 ? -1.069 -28.121 -17.799 1.000 32.270 366 HIS A C 1
ATOM 2589 O O . HIS A 1 352 ? -0.965 -26.954 -18.178 1.000 26.810 366 HIS A O 1
ATOM 2596 N N . TYR A 1 353 ? -1.401 -29.126 -18.627 1.000 34.150 367 TYR A N 1
ATOM 2597 C CA . TYR A 1 353 ? -1.547 -28.866 -20.054 1.000 36.790 367 TYR A CA 1
ATOM 2598 C C . TYR A 1 353 ? -2.768 -27.969 -20.223 1.000 35.990 367 TYR A C 1
ATOM 2599 O O . TYR A 1 353 ? -3.827 -28.253 -19.690 1.000 38.520 367 TYR A O 1
ATOM 2608 N N . SER A 1 354 ? -2.598 -26.875 -20.955 1.000 36.540 368 SER A N 1
ATOM 2609 C CA . SER A 1 354 ? -3.652 -25.888 -21.092 1.000 36.840 368 SER A CA 1
ATOM 2610 C C . SER A 1 354 ? -3.307 -24.930 -22.220 1.000 35.560 368 SER A C 1
ATOM 2611 O O . SER A 1 354 ? -2.142 -24.691 -22.492 1.000 32.270 368 SER A O 1
ATOM 2614 N N . SER A 1 355 ? -4.342 -24.340 -22.819 1.000 39.330 369 SER A N 1
ATOM 2615 C CA . SER A 1 355 ? -4.158 -23.129 -23.585 1.000 39.120 369 SER A CA 1
ATOM 2616 C C . SER A 1 355 ? -3.508 -22.089 -22.683 1.000 34.430 369 SER A C 1
ATOM 2617 O O . SER A 1 355 ? -3.845 -21.992 -21.506 1.000 27.840 369 SER A O 1
ATOM 2620 N N . ARG A 1 356 ? -2.515 -21.404 -23.243 1.000 29.410 370 ARG A N 1
ATOM 2621 C CA . ARG A 1 356 ? -1.879 -20.258 -22.623 1.000 31.370 370 ARG A CA 1
ATOM 2622 C C . ARG A 1 356 ? -1.739 -19.260 -23.753 1.000 32.630 370 ARG A C 1
ATOM 2623 O O . ARG A 1 356 ? -1.691 -19.690 -24.905 1.000 31.390 370 ARG A O 1
ATOM 2631 N N . GLY A 1 357 ? -1.775 -17.963 -23.435 1.000 32.900 371 GLY A N 1
ATOM 2632 C CA . GLY A 1 357 ? -1.689 -16.961 -24.484 1.000 34.000 371 GLY A CA 1
ATOM 2633 C C . GLY A 1 357 ? -1.518 -15.551 -23.940 1.000 33.520 371 GLY A C 1
ATOM 2634 O O . GLY A 1 357 ? -1.525 -15.340 -22.730 1.000 33.660 371 GLY A O 1
ATOM 2635 N N . ALA A 1 358 ? -1.303 -14.619 -24.868 1.000 33.810 372 ALA A N 1
ATOM 2636 C CA . ALA A 1 358 ? -1.189 -13.205 -24.551 1.000 33.970 372 ALA A CA 1
ATOM 2637 C C . ALA A 1 358 ? -1.842 -12.403 -25.671 1.000 32.670 372 ALA A C 1
ATOM 2638 O O . ALA A 1 358 ? -1.312 -12.332 -26.766 1.000 33.400 372 ALA A O 1
ATOM 2640 N N . GLY A 1 359 ? -3.010 -11.826 -25.382 1.000 37.060 373 GLY A N 1
ATOM 2641 C CA . GLY A 1 359 ? -3.892 -11.246 -26.386 1.000 38.890 373 GLY A CA 1
ATOM 2642 C C . GLY A 1 359 ? -5.287 -11.030 -25.804 1.000 38.750 373 GLY A C 1
ATOM 2643 O O . GLY A 1 359 ? -5.451 -11.181 -24.602 1.000 41.200 373 GLY A O 1
ATOM 2644 N N . LEU A 1 360 ? -6.284 -10.714 -26.649 1.000 40.630 374 LEU A N 1
ATOM 2645 C CA . LEU A 1 360 ? -7.591 -10.260 -26.175 1.000 41.470 374 LEU A CA 1
ATOM 2646 C C . LEU A 1 360 ? -8.543 -11.432 -25.918 1.000 42.930 374 LEU A C 1
ATOM 2647 O O . LEU A 1 360 ? -9.530 -11.259 -25.211 1.000 41.850 374 LEU A O 1
ATOM 2652 N N . ARG A 1 361 ? -8.263 -12.605 -26.501 1.000 40.780 375 ARG A N 1
ATOM 2653 C CA . ARG A 1 361 ? -9.059 -13.793 -26.253 1.000 41.770 375 ARG A CA 1
ATOM 2654 C C . ARG A 1 361 ? -8.135 -14.989 -26.025 1.000 41.010 375 ARG A C 1
ATOM 2655 O O . ARG A 1 361 ? -7.102 -15.105 -26.687 1.000 45.880 375 ARG A O 1
ATOM 2663 N N . GLU A 1 362 ? -8.547 -15.871 -25.099 1.000 40.630 376 GLU A N 1
ATOM 2664 C CA . GLU A 1 362 ? -7.860 -17.114 -24.743 1.000 37.870 376 GLU A CA 1
ATOM 2665 C C . GLU A 1 362 ? -6.424 -16.808 -24.314 1.000 38.030 376 GLU A C 1
ATOM 2666 O O . GLU A 1 362 ? -5.451 -17.161 -24.987 1.000 42.390 376 GLU A O 1
ATOM 2672 N N . ASN A 1 363 ? -6.326 -16.132 -23.174 1.000 31.920 377 ASN A N 1
ATOM 2673 C CA . ASN A 1 363 ? -5.100 -15.527 -22.718 1.000 34.520 377 ASN A CA 1
ATOM 2674 C C . ASN A 1 363 ? -4.829 -15.953 -21.275 1.000 35.750 377 ASN A C 1
ATOM 2675 O O . ASN A 1 363 ? -4.588 -15.113 -20.410 1.000 39.270 377 ASN A O 1
ATOM 2680 N N . PHE A 1 364 ? -4.855 -17.257 -21.003 1.000 36.260 378 PHE A N 1
ATOM 2681 C CA . PHE A 1 364 ? -4.510 -17.744 -19.677 1.000 38.400 378 PHE A CA 1
ATOM 2682 C C . PHE A 1 364 ? -3.001 -17.624 -19.459 1.000 35.850 378 PHE A C 1
ATOM 2683 O O . PHE A 1 364 ? -2.226 -17.948 -20.362 1.000 36.990 378 PHE A O 1
ATOM 2691 N N . ASP A 1 365 ? -2.601 -17.201 -18.252 1.000 32.160 379 ASP A N 1
ATOM 2692 C CA . ASP A 1 365 ? -1.199 -17.041 -17.927 1.000 30.790 379 ASP A CA 1
ATOM 2693 C C . ASP A 1 365 ? -0.910 -17.530 -16.501 1.000 32.890 379 ASP A C 1
ATOM 2694 O O . ASP A 1 365 ? -1.441 -17.006 -15.530 1.000 31.340 379 ASP A O 1
ATOM 2699 N N . ASP A 1 366 ? 0.024 -18.494 -16.431 1.000 38.630 380 ASP A N 1
ATOM 2700 C CA . ASP A 1 366 ? 0.453 -19.270 -15.272 1.000 36.300 380 ASP A CA 1
ATOM 2701 C C . ASP A 1 366 ? 1.828 -18.855 -14.755 1.000 34.750 380 ASP A C 1
ATOM 2702 O O . ASP A 1 366 ? 2.262 -19.324 -13.706 1.000 34.240 380 ASP A O 1
ATOM 2707 N N . GLY A 1 367 ? 2.564 -18.115 -15.587 1.000 36.430 381 GLY A N 1
ATOM 2708 C CA . GLY A 1 367 ? 4.006 -17.994 -15.463 1.000 38.780 381 GLY A CA 1
ATOM 2709 C C . GLY A 1 367 ? 4.781 -19.014 -16.306 1.000 38.280 381 GLY A C 1
ATOM 2710 O O . GLY A 1 367 ? 6.002 -19.057 -16.218 1.000 36.830 381 GLY A O 1
ATOM 2711 N N . THR A 1 368 ? 4.108 -19.856 -17.104 1.000 37.140 382 THR A N 1
ATOM 2712 C CA . THR A 1 368 ? 4.863 -20.871 -17.822 1.000 38.580 382 THR A CA 1
ATOM 2713 C C . THR A 1 368 ? 4.995 -20.408 -19.268 1.000 35.150 382 THR A C 1
ATOM 2714 O O . THR A 1 368 ? 4.017 -19.978 -19.864 1.000 36.900 382 THR A O 1
ATOM 2718 N N . ILE A 1 369 ? 6.240 -20.462 -19.765 1.000 32.440 383 ILE A N 1
ATOM 2719 C CA . ILE A 1 369 ? 6.616 -20.075 -21.112 1.000 31.130 383 ILE A CA 1
ATOM 2720 C C . ILE A 1 369 ? 6.947 -21.349 -21.855 1.000 29.890 383 ILE A C 1
ATOM 2721 O O . ILE A 1 369 ? 7.573 -22.218 -21.254 1.000 26.730 383 ILE A O 1
ATOM 2726 N N . ALA A 1 370 ? 6.486 -21.445 -23.118 1.000 30.920 384 ALA A N 1
ATOM 2727 C CA . ALA A 1 370 ? 6.845 -22.553 -23.996 1.000 33.480 384 ALA A CA 1
ATOM 2728 C C . ALA A 1 370 ? 7.753 -22.011 -25.084 1.000 32.770 384 ALA A C 1
ATOM 2729 O O . ALA A 1 370 ? 7.310 -21.191 -25.885 1.000 37.110 384 ALA A O 1
ATOM 2731 N N . PRO A 1 371 ? 9.033 -22.435 -25.120 1.000 31.720 385 PRO A N 1
ATOM 2732 C CA . PRO A 1 371 ? 9.982 -22.025 -26.170 1.000 30.720 385 PRO A CA 1
ATOM 2733 C C . PRO A 1 371 ? 9.493 -21.990 -27.624 1.000 28.590 385 PRO A C 1
ATOM 2734 O O . PRO A 1 371 ? 9.882 -21.096 -28.375 1.000 27.660 385 PRO A O 1
ATOM 2738 N N . THR A 1 372 ? 8.610 -22.926 -28.011 1.000 27.640 386 THR A N 1
ATOM 2739 C CA . THR A 1 372 ? 8.020 -22.967 -29.356 1.000 30.160 386 THR A CA 1
ATOM 2740 C C . THR A 1 372 ? 7.356 -21.629 -29.742 1.000 32.580 386 THR A C 1
ATOM 2741 O O . THR A 1 372 ? 7.335 -21.246 -30.915 1.000 29.630 386 THR A O 1
ATOM 2745 N N . ALA A 1 373 ? 6.813 -20.915 -28.752 1.000 33.500 387 ALA A N 1
ATOM 2746 C CA . ALA A 1 373 ? 6.029 -19.717 -28.992 1.000 36.220 387 ALA A CA 1
ATOM 2747 C C . ALA A 1 373 ? 6.899 -18.632 -29.619 1.000 34.730 387 ALA A C 1
ATOM 2748 O O . ALA A 1 373 ? 6.556 -18.113 -30.678 1.000 29.180 387 ALA A O 1
ATOM 2750 N N . ALA A 1 374 ? 8.063 -18.370 -29.007 1.000 36.380 388 ALA A N 1
ATOM 2751 C CA . ALA A 1 374 ? 8.987 -17.345 -29.494 1.000 36.210 388 ALA A CA 1
ATOM 2752 C C . ALA A 1 374 ? 9.759 -17.832 -30.716 1.000 36.000 388 ALA A C 1
ATOM 2753 O O . ALA A 1 374 ? 9.776 -17.160 -31.741 1.000 36.660 388 ALA A O 1
ATOM 2755 N N . ILE A 1 375 ? 10.387 -19.005 -30.578 1.000 37.200 389 ILE A N 1
ATOM 2756 C CA . ILE A 1 375 ? 11.206 -19.604 -31.622 1.000 35.850 389 ILE A CA 1
ATOM 2757 C C . ILE A 1 375 ? 10.411 -19.797 -32.912 1.000 32.620 389 ILE A C 1
ATOM 2758 O O . ILE A 1 375 ? 10.895 -19.498 -33.987 1.000 35.980 389 ILE A O 1
ATOM 2763 N N . SER A 1 376 ? 9.197 -20.330 -32.831 1.000 33.700 390 SER A N 1
ATOM 2764 C CA . SER A 1 376 ? 8.484 -20.687 -34.042 1.000 32.270 390 SER A CA 1
ATOM 2765 C C . SER A 1 376 ? 7.993 -19.423 -34.751 1.000 34.650 390 SER A C 1
ATOM 2766 O O . SER A 1 376 ? 7.502 -19.498 -35.880 1.000 33.400 390 SER A O 1
ATOM 2769 N N . SER A 1 377 ? 8.119 -18.268 -34.076 1.000 35.070 391 SER A N 1
ATOM 2770 C CA . SER A 1 377 ? 7.856 -16.966 -34.674 1.000 34.220 391 SER A CA 1
ATOM 2771 C C . SER A 1 377 ? 9.138 -16.321 -35.217 1.000 40.560 391 SER A C 1
ATOM 2772 O O . SER A 1 377 ? 9.137 -15.124 -35.522 1.000 47.630 391 SER A O 1
ATOM 2775 N N . ILE A 1 378 ? 10.212 -17.116 -35.396 1.000 39.770 392 ILE A N 1
ATOM 2776 C CA . ILE A 1 378 ? 11.476 -16.621 -35.930 1.000 38.130 392 ILE A CA 1
ATOM 2777 C C . ILE A 1 378 ? 11.263 -15.880 -37.257 1.000 39.700 392 ILE A C 1
ATOM 2778 O O . ILE A 1 378 ? 11.869 -14.832 -37.492 1.000 44.260 392 ILE A O 1
ATOM 2783 N N . VAL A 1 379 ? 10.386 -16.410 -38.114 1.000 35.970 393 VAL A N 1
ATOM 2784 C CA . VAL A 1 379 ? 10.205 -15.871 -39.451 1.000 37.530 393 VAL A CA 1
ATOM 2785 C C . VAL A 1 379 ? 9.475 -14.534 -39.414 1.000 36.600 393 VAL A C 1
ATOM 2786 O O . VAL A 1 379 ? 9.567 -13.803 -40.396 1.000 32.590 393 VAL A O 1
ATOM 2790 N N . PHE A 1 380 ? 8.738 -14.246 -38.327 1.000 36.370 394 PHE A N 1
ATOM 2791 C CA . PHE A 1 380 ? 7.889 -13.061 -38.271 1.000 33.720 394 PHE A CA 1
ATOM 2792 C C . PHE A 1 380 ? 8.642 -11.865 -37.688 1.000 35.290 394 PHE A C 1
ATOM 2793 O O . PHE A 1 380 ? 8.369 -10.712 -38.040 1.000 36.470 394 PHE A O 1
ATOM 2801 N N . ALA A 1 381 ? 9.556 -12.135 -36.749 1.000 36.520 395 ALA A N 1
ATOM 2802 C CA . ALA A 1 381 ? 10.216 -11.077 -36.001 1.000 35.940 395 ALA A CA 1
ATOM 2803 C C . ALA A 1 381 ? 11.588 -11.556 -35.531 1.000 36.950 395 ALA A C 1
ATOM 2804 O O . ALA A 1 381 ? 11.887 -11.580 -34.335 1.000 38.100 395 ALA A O 1
ATOM 2806 N N . PRO A 1 382 ? 12.501 -11.897 -36.469 1.000 37.750 396 PRO A N 1
ATOM 2807 C CA . PRO A 1 382 ? 13.819 -12.421 -36.098 1.000 34.890 396 PRO A CA 1
ATOM 2808 C C . PRO A 1 382 ? 14.668 -11.468 -35.246 1.000 36.070 396 PRO A C 1
ATOM 2809 O O . PRO A 1 382 ? 15.507 -11.904 -34.460 1.000 35.780 396 PRO A O 1
ATOM 2813 N N . GLU A 1 383 ? 14.411 -10.159 -35.343 1.000 37.390 397 GLU A N 1
ATOM 2814 C CA . GLU A 1 383 ? 15.188 -9.181 -34.602 1.000 37.940 397 GLU A CA 1
ATOM 2815 C C . GLU A 1 383 ? 14.903 -9.316 -33.103 1.000 37.410 397 GLU A C 1
ATOM 2816 O O . GLU A 1 383 ? 15.747 -8.921 -32.316 1.000 29.190 397 GLU A O 1
ATOM 2822 N N . VAL A 1 384 ? 13.777 -9.933 -32.697 1.000 37.260 398 VAL A N 1
ATOM 2823 C CA . VAL A 1 384 ? 13.532 -10.154 -31.274 1.000 39.220 398 VAL A CA 1
ATOM 2824 C C . VAL A 1 384 ? 13.543 -11.643 -30.908 1.000 35.290 398 VAL A C 1
ATOM 2825 O O . VAL A 1 384 ? 13.884 -12.009 -29.782 1.000 34.740 398 VAL A O 1
ATOM 2829 N N . VAL A 1 385 ? 13.156 -12.510 -31.840 1.000 33.840 399 VAL A N 1
ATOM 2830 C CA . VAL A 1 385 ? 13.156 -13.939 -31.571 1.000 35.420 399 VAL A CA 1
ATOM 2831 C C . VAL A 1 385 ? 14.581 -14.485 -31.386 1.000 34.050 399 VAL A C 1
ATOM 2832 O O . VAL A 1 385 ? 14.793 -15.330 -30.522 1.000 36.310 399 VAL A O 1
ATOM 2836 N N . ILE A 1 386 ? 15.558 -13.986 -32.162 1.000 32.970 400 ILE A N 1
ATOM 2837 C CA . ILE A 1 386 ? 16.941 -14.432 -32.054 1.000 34.050 400 ILE A CA 1
ATOM 2838 C C . ILE A 1 386 ? 17.481 -14.198 -30.648 1.000 36.040 400 ILE A C 1
ATOM 2839 O O . ILE A 1 386 ? 17.873 -15.170 -30.006 1.000 36.620 400 ILE A O 1
ATOM 2844 N N . PRO A 1 387 ? 17.571 -12.947 -30.127 1.000 36.520 401 PRO A N 1
ATOM 2845 C CA . PRO A 1 387 ? 17.987 -12.732 -28.735 1.000 41.560 401 PRO A CA 1
ATOM 2846 C C . PRO A 1 387 ? 17.118 -13.421 -27.673 1.000 41.120 401 PRO A C 1
ATOM 2847 O O . PRO A 1 387 ? 17.616 -13.730 -26.588 1.000 41.180 401 PRO A O 1
ATOM 2851 N N . ALA A 1 388 ? 15.829 -13.640 -27.965 1.000 35.660 402 ALA A N 1
ATOM 2852 C CA . ALA A 1 388 ? 14.969 -14.363 -27.033 1.000 37.980 402 ALA A CA 1
ATOM 2853 C C . ALA A 1 388 ? 15.468 -15.800 -26.865 1.000 36.500 402 ALA A C 1
ATOM 2854 O O . ALA A 1 388 ? 15.597 -16.286 -25.742 1.000 31.980 402 ALA A O 1
ATOM 2856 N N . THR A 1 389 ? 15.710 -16.466 -28.004 1.000 32.270 403 THR A N 1
ATOM 2857 C CA . THR A 1 389 ? 16.165 -17.846 -28.025 1.000 33.890 403 THR A CA 1
ATOM 2858 C C . THR A 1 389 ? 17.506 -17.989 -27.307 1.000 34.590 403 THR A C 1
ATOM 2859 O O . THR A 1 389 ? 17.656 -18.890 -26.484 1.000 33.440 403 THR A O 1
ATOM 2863 N N . GLU A 1 390 ? 18.470 -17.111 -27.636 1.000 39.820 404 GLU A N 1
ATOM 2864 C CA . GLU A 1 390 ? 19.802 -17.119 -27.035 1.000 39.170 404 GLU A CA 1
ATOM 2865 C C . GLU A 1 390 ? 19.694 -16.919 -25.525 1.000 37.400 404 GLU A C 1
ATOM 2866 O O . GLU A 1 390 ? 20.433 -17.535 -24.773 1.000 37.490 404 GLU A O 1
ATOM 2872 N N . GLU A 1 391 ? 18.780 -16.038 -25.096 1.000 41.420 405 GLU A N 1
ATOM 2873 C CA . GLU A 1 391 ? 18.689 -15.646 -23.702 1.000 39.380 405 GLU A CA 1
ATOM 2874 C C . GLU A 1 391 ? 18.112 -16.819 -22.917 1.000 40.640 405 GLU A C 1
ATOM 2875 O O . GLU A 1 391 ? 18.641 -17.175 -21.863 1.000 37.790 405 GLU A O 1
ATOM 2881 N N . MET A 1 392 ? 17.057 -17.444 -23.460 1.000 35.380 406 MET A N 1
ATOM 2882 C CA . MET A 1 392 ? 16.442 -18.564 -22.771 1.000 36.200 406 MET A CA 1
ATOM 2883 C C . MET A 1 392 ? 17.412 -19.748 -22.737 1.000 41.760 406 MET A C 1
ATOM 2884 O O . MET A 1 392 ? 17.511 -20.414 -21.704 1.000 43.620 406 MET A O 1
ATOM 2889 N N . HIS A 1 393 ? 18.169 -19.966 -23.835 1.000 42.040 407 HIS A N 1
ATOM 2890 C CA . HIS A 1 393 ? 19.147 -21.049 -23.895 1.000 41.900 407 HIS A CA 1
ATOM 2891 C C . HIS A 1 393 ? 20.271 -20.822 -22.876 1.000 40.880 407 HIS A C 1
ATOM 2892 O O . HIS A 1 393 ? 20.690 -21.752 -22.194 1.000 38.920 407 HIS A O 1
ATOM 2899 N N . LYS A 1 394 ? 20.746 -19.582 -22.743 1.000 41.000 408 LYS A N 1
ATOM 2900 C CA . LYS A 1 394 ? 21.830 -19.297 -21.819 1.000 45.080 408 LYS A CA 1
ATOM 2901 C C . LYS A 1 394 ? 21.376 -19.482 -20.364 1.000 42.710 408 LYS A C 1
ATOM 2902 O O . LYS A 1 394 ? 22.086 -20.050 -19.540 1.000 33.750 408 LYS A O 1
ATOM 2908 N N . ARG A 1 395 ? 20.197 -18.962 -20.042 1.000 42.830 409 ARG A N 1
ATOM 2909 C CA . ARG A 1 395 ? 19.821 -18.764 -18.653 1.000 45.850 409 ARG A CA 1
ATOM 2910 C C . ARG A 1 395 ? 19.343 -20.091 -18.062 1.000 40.420 409 ARG A C 1
ATOM 2911 O O . ARG A 1 395 ? 19.662 -20.428 -16.923 1.000 34.870 409 ARG A O 1
ATOM 2919 N N . TYR A 1 396 ? 18.651 -20.868 -18.903 1.000 37.290 410 TYR A N 1
ATOM 2920 C CA . TYR A 1 396 ? 17.832 -21.984 -18.477 1.000 33.710 410 TYR A CA 1
ATOM 2921 C C . TYR A 1 396 ? 18.301 -23.309 -19.052 1.000 30.750 410 TYR A C 1
ATOM 2922 O O . TYR A 1 396 ? 17.851 -24.353 -18.583 1.000 31.750 410 TYR A O 1
ATOM 2931 N N . GLY A 1 397 ? 19.184 -23.233 -20.055 1.000 30.580 411 GLY A N 1
ATOM 2932 C CA . GLY A 1 397 ? 19.498 -24.333 -20.955 1.000 31.930 411 GLY A CA 1
ATOM 2933 C C . GLY A 1 397 ? 20.085 -25.543 -20.239 1.000 31.990 411 GLY A C 1
ATOM 2934 O O . GLY A 1 397 ? 19.887 -26.667 -20.683 1.000 32.400 411 GLY A O 1
ATOM 2935 N N . ASP A 1 398 ? 20.754 -25.339 -19.108 1.000 29.490 412 ASP A N 1
ATOM 2936 C CA . ASP A 1 398 ? 21.322 -26.484 -18.410 1.000 33.990 412 ASP A CA 1
ATOM 2937 C C . ASP A 1 398 ? 20.198 -27.411 -17.923 1.000 35.840 412 ASP A C 1
ATOM 2938 O O . ASP A 1 398 ? 20.458 -28.565 -17.596 1.000 30.630 412 ASP A O 1
ATOM 2943 N N . PHE A 1 399 ? 18.935 -26.953 -17.911 1.000 35.500 413 PHE A N 1
ATOM 2944 C CA . PHE A 1 399 ? 17.850 -27.856 -17.555 1.000 34.310 413 PHE A CA 1
ATOM 2945 C C . PHE A 1 399 ? 16.751 -27.908 -18.624 1.000 35.260 413 PHE A C 1
ATOM 2946 O O . PHE A 1 399 ? 15.974 -28.862 -18.634 1.000 38.360 413 PHE A O 1
ATOM 2954 N N . LEU A 1 400 ? 16.707 -26.920 -19.536 1.000 36.570 414 LEU A N 1
ATOM 2955 C CA . LEU A 1 400 ? 15.616 -26.741 -20.491 1.000 35.180 414 LEU A CA 1
ATOM 2956 C C . LEU A 1 400 ? 15.976 -27.269 -21.891 1.000 35.550 414 LEU A C 1
ATOM 2957 O O . LEU A 1 400 ? 15.097 -27.676 -22.666 1.000 31.460 414 LEU A O 1
ATOM 2962 N N . TYR A 1 401 ? 17.272 -27.191 -22.230 1.000 35.010 415 TYR A N 1
ATOM 2963 C CA . TYR A 1 401 ? 17.780 -27.582 -23.530 1.000 33.330 415 TYR A CA 1
ATOM 2964 C C . TYR A 1 401 ? 18.414 -28.947 -23.366 1.000 32.860 415 TYR A C 1
ATOM 2965 O O . TYR A 1 401 ? 19.549 -29.056 -22.919 1.000 31.050 415 TYR A O 1
ATOM 2974 N N . SER A 1 402 ? 17.641 -29.962 -23.753 1.000 35.140 416 SER A N 1
ATOM 2975 C CA . SER A 1 402 ? 17.996 -31.346 -23.535 1.000 35.870 416 SER A CA 1
ATOM 2976 C C . SER A 1 402 ? 18.171 -31.978 -24.913 1.000 37.450 416 SER A C 1
ATOM 2977 O O . SER A 1 402 ? 18.315 -31.240 -25.896 1.000 34.710 416 SER A O 1
ATOM 2980 N N . SER A 1 403 ? 18.073 -33.320 -24.947 1.000 37.820 417 SER A N 1
ATOM 2981 C CA . SER A 1 403 ? 18.545 -34.180 -26.025 1.000 37.680 417 SER A CA 1
ATOM 2982 C C . SER A 1 403 ? 17.831 -33.926 -27.363 1.000 34.540 417 SER A C 1
ATOM 2983 O O . SER A 1 403 ? 18.462 -34.071 -28.403 1.000 38.820 417 SER A O 1
ATOM 2986 N N . TYR A 1 404 ? 16.526 -33.590 -27.347 1.000 30.340 418 TYR A N 1
ATOM 2987 C CA . TYR A 1 404 ? 15.766 -33.298 -28.558 1.000 30.550 418 TYR A CA 1
ATOM 2988 C C . TYR A 1 404 ? 15.404 -31.816 -28.664 1.000 32.440 418 TYR A C 1
ATOM 2989 O O . TYR A 1 404 ? 14.460 -31.451 -29.364 1.000 29.500 418 TYR A O 1
ATOM 2998 N N . GLY A 1 405 ? 16.197 -30.954 -28.007 1.000 35.870 419 GLY A N 1
ATOM 2999 C CA . GLY A 1 405 ? 16.025 -29.510 -28.102 1.000 34.310 419 GLY A CA 1
ATOM 3000 C C . GLY A 1 405 ? 15.336 -28.917 -26.869 1.000 32.400 419 GLY A C 1
ATOM 3001 O O . GLY A 1 405 ? 15.554 -29.374 -25.747 1.000 33.670 419 GLY A O 1
ATOM 3002 N N . PHE A 1 406 ? 14.548 -27.859 -27.073 1.000 27.000 420 PHE A N 1
ATOM 3003 C CA . PHE A 1 406 ? 13.825 -27.276 -25.964 1.000 31.770 420 PHE A CA 1
ATOM 3004 C C . PHE A 1 406 ? 12.734 -28.240 -25.514 1.000 31.800 420 PHE A C 1
ATOM 3005 O O . PHE A 1 406 ? 11.924 -28.686 -26.319 1.000 33.350 420 PHE A O 1
ATOM 3013 N N . LEU A 1 407 ? 12.728 -28.545 -24.216 1.000 31.930 421 LEU A N 1
ATOM 3014 C CA . LEU A 1 407 ? 11.589 -29.197 -23.595 1.000 31.840 421 LEU A CA 1
ATOM 3015 C C . LEU A 1 407 ? 10.378 -28.270 -23.692 1.000 30.210 421 LEU A C 1
ATOM 3016 O O . LEU A 1 407 ? 10.501 -27.077 -23.978 1.000 31.130 421 LEU A O 1
ATOM 3021 N N . ASP A 1 408 ? 9.200 -28.831 -23.433 1.000 29.200 422 ASP A N 1
ATOM 3022 C CA . ASP A 1 408 ? 7.964 -28.194 -23.841 1.000 30.410 422 ASP A CA 1
ATOM 3023 C C . ASP A 1 408 ? 7.794 -26.829 -23.199 1.000 31.040 422 ASP A C 1
ATOM 3024 O O . ASP A 1 408 ? 7.384 -25.902 -23.889 1.000 33.460 422 ASP A O 1
ATOM 3029 N N . SER A 1 409 ? 8.091 -26.719 -21.893 1.000 31.900 423 SER A N 1
ATOM 3030 C CA . SER A 1 409 ? 7.798 -25.493 -21.184 1.000 29.040 423 SER A CA 1
ATOM 3031 C C . SER A 1 409 ? 8.595 -25.381 -19.888 1.000 31.140 423 SER A C 1
ATOM 3032 O O . SER A 1 409 ? 9.118 -26.378 -19.408 1.000 36.970 423 SER A O 1
ATOM 3035 N N . PHE A 1 410 ? 8.652 -24.153 -19.331 1.000 30.110 424 PHE A N 1
ATOM 3036 C CA . PHE A 1 410 ? 9.257 -23.905 -18.035 1.000 30.510 424 PHE A CA 1
ATOM 3037 C C . PHE A 1 410 ? 8.535 -22.758 -17.307 1.000 35.260 424 PHE A C 1
ATOM 3038 O O . PHE A 1 410 ? 7.847 -21.919 -17.895 1.000 28.900 424 PHE A O 1
ATOM 3046 N N . ASN A 1 411 ? 8.667 -22.767 -15.978 1.000 32.140 425 ASN A N 1
ATOM 3047 C CA . ASN A 1 411 ? 7.979 -21.815 -15.138 1.000 31.570 425 ASN A CA 1
ATOM 3048 C C . ASN A 1 411 ? 8.891 -21.443 -13.973 1.000 33.240 425 ASN A C 1
ATOM 30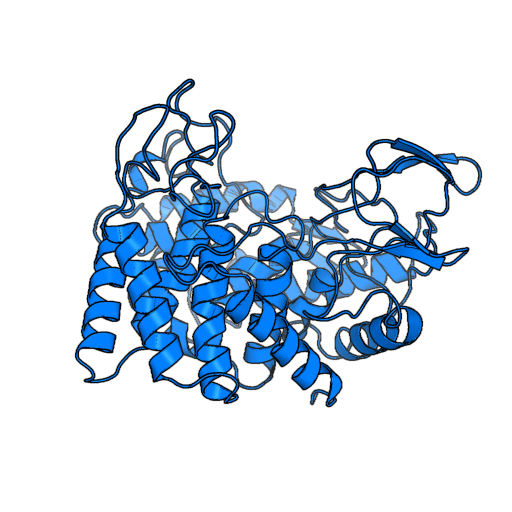49 O O . ASN A 1 411 ? 8.947 -22.126 -12.925 1.000 31.070 425 ASN A O 1
ATOM 3054 N N . PRO A 1 412 ? 9.674 -20.363 -14.148 1.000 29.400 426 PRO A N 1
ATOM 3055 C CA . PRO A 1 412 ? 10.565 -19.888 -13.089 1.000 32.180 426 PRO A CA 1
ATOM 3056 C C . PRO A 1 412 ? 9.865 -19.458 -11.792 1.000 33.550 426 PRO A C 1
ATOM 3057 O O . PRO A 1 412 ? 10.520 -19.376 -10.755 1.000 34.110 426 PRO A O 1
ATOM 3061 N N . SER A 1 413 ? 8.542 -19.202 -11.849 1.000 35.270 427 SER A N 1
ATOM 3062 C CA . SER A 1 413 ? 7.757 -18.796 -10.682 1.000 36.640 427 SER A CA 1
ATOM 3063 C C . SER A 1 413 ? 7.333 -19.963 -9.783 1.000 34.080 427 SER A C 1
ATOM 3064 O O . SER A 1 413 ? 6.920 -19.752 -8.644 1.000 34.940 427 SER A O 1
ATOM 3067 N N . PHE A 1 414 ? 7.381 -21.194 -10.286 1.000 36.180 428 PHE A N 1
ATOM 3068 C CA . PHE A 1 414 ? 6.714 -22.304 -9.613 1.000 39.160 428 PHE A CA 1
ATOM 3069 C C . PHE A 1 414 ? 7.715 -23.133 -8.804 1.000 37.470 428 PHE A C 1
ATOM 3070 O O . PHE A 1 414 ? 8.315 -24.070 -9.323 1.000 36.680 428 PHE A O 1
ATOM 3078 N N . ASN A 1 415 ? 7.863 -22.799 -7.518 1.000 42.190 429 ASN A N 1
ATOM 3079 C CA . ASN A 1 415 ? 8.800 -23.475 -6.623 1.000 46.240 429 ASN A CA 1
ATOM 3080 C C . ASN A 1 415 ? 8.048 -24.017 -5.408 1.000 42.900 429 ASN A C 1
ATOM 3081 O O . ASN A 1 415 ? 8.563 -23.975 -4.300 1.000 49.460 429 ASN A O 1
ATOM 3086 N N . TYR A 1 416 ? 6.829 -24.514 -5.605 1.000 41.080 430 TYR A N 1
ATOM 3087 C CA . TYR A 1 416 ? 6.014 -25.042 -4.518 1.000 41.380 430 TYR A CA 1
ATOM 3088 C C . TYR A 1 416 ? 6.318 -26.525 -4.264 1.000 46.270 430 TYR A C 1
ATOM 3089 O O . TYR A 1 416 ? 6.518 -27.327 -5.178 1.000 42.980 430 TYR A O 1
ATOM 3098 N N . ASP A 1 417 ? 6.303 -26.908 -2.994 1.000 45.200 431 ASP A N 1
ATOM 3099 C CA . ASP A 1 417 ? 6.697 -28.250 -2.629 1.000 48.830 431 ASP A CA 1
ATOM 3100 C C . ASP A 1 417 ? 5.469 -29.167 -2.734 1.000 49.790 431 ASP A C 1
ATOM 3101 O O . ASP A 1 417 ? 4.860 -29.518 -1.725 1.000 45.060 431 ASP A O 1
ATOM 3106 N N . ILE A 1 418 ? 5.085 -29.533 -3.969 1.000 47.720 432 ILE A N 1
ATOM 3107 C CA . ILE A 1 418 ? 3.829 -30.239 -4.208 1.000 41.820 432 ILE A CA 1
ATOM 3108 C C . ILE A 1 418 ? 4.012 -31.322 -5.272 1.000 39.560 432 ILE A C 1
ATOM 3109 O O . ILE A 1 418 ? 4.907 -31.285 -6.115 1.000 34.710 432 ILE A O 1
ATOM 3114 N N . PRO A 1 419 ? 3.116 -32.327 -5.291 1.000 34.830 433 PRO A N 1
ATOM 3115 C CA . PRO A 1 419 ? 3.119 -33.305 -6.375 1.000 32.480 433 PRO A CA 1
ATOM 3116 C C . PRO A 1 419 ? 2.834 -32.637 -7.720 1.000 37.240 433 PRO A C 1
ATOM 3117 O O . PRO A 1 419 ? 2.052 -31.688 -7.791 1.000 38.180 433 PRO A O 1
ATOM 3121 N N . LEU A 1 420 ? 3.467 -33.161 -8.781 1.000 37.670 434 LEU A N 1
ATOM 3122 C CA . LEU A 1 420 ? 3.319 -32.639 -10.130 1.000 38.080 434 LEU A CA 1
ATOM 3123 C C . LEU A 1 420 ? 2.621 -33.667 -11.007 1.000 40.730 434 LEU A C 1
ATOM 3124 O O . LEU A 1 420 ? 2.797 -34.855 -10.803 1.000 39.960 434 LEU A O 1
ATOM 3129 N N . LYS A 1 421 ? 1.897 -33.183 -12.021 1.000 42.130 435 LYS A N 1
ATOM 3130 C CA . LYS A 1 421 ? 1.352 -34.042 -13.051 1.000 46.180 435 LYS A CA 1
ATOM 3131 C C . LYS A 1 421 ? 2.469 -34.458 -13.998 1.000 42.970 435 LYS A C 1
ATOM 3132 O O . LYS A 1 421 ? 2.398 -35.509 -14.610 1.000 33.580 435 LYS A O 1
ATOM 3138 N N . THR A 1 422 ? 3.473 -33.591 -14.167 1.000 41.620 436 THR A N 1
ATOM 3139 C CA . THR A 1 422 ? 4.552 -33.877 -15.098 1.000 36.220 436 THR A CA 1
ATOM 3140 C C . THR A 1 422 ? 5.659 -32.879 -14.820 1.000 36.550 436 THR A C 1
ATOM 3141 O O . THR A 1 422 ? 5.495 -32.012 -13.967 1.000 40.080 436 THR A O 1
ATOM 3145 N N . GLY A 1 423 ? 6.758 -32.980 -15.572 1.000 36.760 437 GLY A N 1
ATOM 3146 C CA . GLY A 1 423 ? 7.918 -32.134 -15.348 1.000 37.550 437 GLY A CA 1
ATOM 3147 C C . GLY A 1 423 ? 8.523 -32.342 -13.958 1.000 34.220 437 GLY A C 1
ATOM 3148 O O . GLY A 1 423 ? 8.292 -33.361 -13.338 1.000 37.580 437 GLY A O 1
ATOM 3149 N N . ARG A 1 424 ? 9.301 -31.369 -13.485 1.000 34.530 438 ARG A N 1
ATOM 3150 C CA . ARG A 1 424 ? 10.082 -31.521 -12.267 1.000 35.340 438 ARG A CA 1
ATOM 3151 C C . ARG A 1 424 ? 10.451 -30.141 -11.724 1.000 34.990 438 ARG A C 1
ATOM 3152 O O . ARG A 1 424 ? 10.378 -29.134 -12.446 1.000 30.850 438 ARG A O 1
ATOM 3160 N N . MET A 1 425 ? 10.901 -30.156 -10.462 1.000 39.100 439 MET A N 1
ATOM 3161 C CA . MET A 1 425 ? 11.381 -28.987 -9.729 1.000 40.180 439 MET A CA 1
ATOM 3162 C C . MET A 1 425 ? 12.911 -28.920 -9.837 1.000 43.320 439 MET A C 1
ATOM 3163 O O . MET A 1 425 ? 13.595 -29.887 -9.466 1.000 36.700 439 MET A O 1
ATOM 3168 N N . VAL A 1 426 ? 13.432 -27.755 -10.276 1.000 37.250 440 VAL A N 1
ATOM 3169 C CA . VAL A 1 426 ? 14.840 -27.429 -10.117 1.000 42.620 440 VAL A CA 1
ATOM 3170 C C . VAL A 1 426 ? 15.012 -26.442 -8.947 1.000 43.240 440 VAL A C 1
ATOM 3171 O O . VAL A 1 426 ? 14.520 -25.320 -8.970 1.000 36.910 440 VAL A O 1
ATOM 3175 N N . PRO A 1 427 ? 15.750 -26.812 -7.878 1.000 46.000 441 PRO A N 1
ATOM 3176 C CA . PRO A 1 427 ? 15.879 -25.952 -6.686 1.000 43.990 441 PRO A CA 1
ATOM 3177 C C . PRO A 1 427 ? 16.107 -24.445 -6.914 1.000 45.290 441 PRO A C 1
ATOM 3178 O O . PRO A 1 427 ? 17.111 -24.027 -7.496 1.000 35.050 441 PRO A O 1
ATOM 3182 N N . ASP A 1 428 ? 15.123 -23.630 -6.496 1.000 47.560 442 ASP A N 1
ATOM 3183 C CA . ASP A 1 428 ? 15.167 -22.171 -6.569 1.000 49.810 442 ASP A CA 1
ATOM 3184 C C . ASP A 1 428 ? 15.274 -21.645 -8.005 1.000 45.750 442 ASP A C 1
ATOM 3185 O O . ASP A 1 428 ? 15.696 -20.494 -8.190 1.000 43.610 442 ASP A O 1
ATOM 3190 N N . ARG A 1 429 ? 14.914 -22.479 -9.003 1.000 40.090 443 ARG A N 1
ATOM 3191 C CA . ARG A 1 429 ? 14.990 -22.127 -10.423 1.000 36.890 443 ARG A CA 1
ATOM 3192 C C . ARG A 1 429 ? 13.702 -22.530 -11.127 1.000 35.700 443 ARG A C 1
ATOM 3193 O O . ARG A 1 429 ? 13.651 -22.458 -12.345 1.000 42.590 443 ARG A O 1
ATOM 3201 N N . GLY A 1 430 ? 12.690 -22.926 -10.338 1.000 32.390 444 GLY A N 1
ATOM 3202 C CA . GLY A 1 430 ? 11.332 -23.141 -10.791 1.000 32.570 444 GLY A CA 1
ATOM 3203 C C . GLY A 1 430 ? 11.079 -24.576 -11.255 1.000 37.080 444 GLY A C 1
ATOM 3204 O O . GLY A 1 430 ? 11.629 -25.529 -10.691 1.000 39.020 444 GLY A O 1
ATOM 3205 N N . TRP A 1 431 ? 10.213 -24.686 -12.280 1.000 34.690 445 TRP A N 1
ATOM 3206 C CA . TRP A 1 431 ? 9.751 -25.949 -12.825 1.000 35.360 445 TRP A CA 1
ATOM 3207 C C . TRP A 1 431 ? 10.100 -26.028 -14.308 1.000 35.350 445 TRP A C 1
ATOM 3208 O O . TRP A 1 431 ? 10.105 -25.005 -14.988 1.000 38.060 445 TRP A O 1
ATOM 3219 N N . VAL A 1 432 ? 10.350 -27.254 -14.801 1.000 35.180 446 VAL A N 1
ATOM 3220 C CA . VAL A 1 432 ? 10.616 -27.517 -16.210 1.000 33.710 446 VAL A CA 1
ATOM 3221 C C . VAL A 1 432 ? 9.839 -28.755 -16.623 1.000 31.840 446 VAL A C 1
ATOM 3222 O O . VAL A 1 432 ? 9.715 -29.676 -15.833 1.000 34.010 446 VAL A O 1
ATOM 3226 N N . ALA A 1 433 ? 9.320 -28.771 -17.854 1.000 31.140 447 ALA A N 1
ATOM 3227 C CA . ALA A 1 433 ? 8.665 -29.951 -18.385 1.000 32.290 447 ALA A CA 1
ATOM 3228 C C . ALA A 1 433 ? 9.634 -31.144 -18.378 1.000 33.540 447 ALA A C 1
ATOM 3229 O O . ALA A 1 433 ? 10.848 -30.973 -18.276 1.000 36.830 447 ALA A O 1
ATOM 3231 N N . SER A 1 434 ? 9.078 -32.358 -18.417 1.000 33.170 448 SER A N 1
ATOM 3232 C CA . SER A 1 434 ? 9.823 -33.596 -18.633 1.000 32.330 448 SER A CA 1
ATOM 3233 C C . SER A 1 434 ? 9.567 -34.155 -20.033 1.000 33.410 448 SER A C 1
ATOM 3234 O O . SER A 1 434 ? 10.402 -34.889 -20.546 1.000 36.840 448 SER A O 1
ATOM 3237 N N . ASP A 1 435 ? 8.437 -33.783 -20.661 1.000 31.270 449 ASP A N 1
ATOM 3238 C CA . ASP A 1 435 ? 8.138 -34.175 -22.026 1.000 31.540 449 ASP A CA 1
ATOM 3239 C C . ASP A 1 435 ? 8.393 -33.062 -23.039 1.000 36.960 449 ASP A C 1
ATOM 3240 O O . ASP A 1 435 ? 8.232 -31.863 -22.758 1.000 36.950 449 ASP A O 1
ATOM 3245 N N . TYR A 1 436 ? 8.714 -33.520 -24.254 1.000 35.430 450 TYR A N 1
ATOM 3246 C CA . TYR A 1 436 ? 8.566 -32.756 -25.484 1.000 33.670 450 TYR A CA 1
ATOM 3247 C C . TYR A 1 436 ? 7.192 -33.066 -26.069 1.000 31.860 450 TYR A C 1
ATOM 3248 O O . TYR A 1 436 ? 6.718 -34.187 -25.928 1.000 36.470 450 TYR A O 1
ATOM 3257 N N . ILE A 1 437 ? 6.578 -32.092 -26.744 1.000 31.650 451 ILE A N 1
ATOM 3258 C CA . ILE A 1 437 ? 5.294 -32.268 -27.412 1.000 33.850 451 ILE A CA 1
ATOM 3259 C C . ILE A 1 437 ? 5.520 -32.072 -28.909 1.000 33.350 451 ILE A C 1
ATOM 3260 O O . ILE A 1 437 ? 6.043 -31.041 -29.298 1.000 31.050 451 ILE A O 1
ATOM 3265 N N . ALA A 1 438 ? 5.165 -33.071 -29.737 1.000 35.160 452 ALA A N 1
ATOM 3266 C CA . ALA A 1 438 ? 5.524 -33.056 -31.152 1.000 37.680 452 ALA A CA 1
ATOM 3267 C C . ALA A 1 438 ? 4.935 -31.838 -31.877 1.000 36.560 452 ALA A C 1
ATOM 3268 O O . ALA A 1 438 ? 5.622 -31.199 -32.677 1.000 40.880 452 ALA A O 1
ATOM 3270 N N . ILE A 1 439 ? 3.677 -31.494 -31.590 1.000 35.630 453 ILE A N 1
ATOM 3271 C CA . ILE A 1 439 ? 3.051 -30.343 -32.226 1.000 41.400 453 ILE A CA 1
ATOM 3272 C C . ILE A 1 439 ? 3.660 -29.030 -31.712 1.000 39.730 453 ILE A C 1
ATOM 3273 O O . ILE A 1 439 ? 3.403 -27.976 -32.279 1.000 41.730 453 ILE A O 1
ATOM 3278 N N . ASP A 1 440 ? 4.463 -29.075 -30.642 1.000 38.580 454 ASP A N 1
ATOM 3279 C CA . ASP A 1 440 ? 5.227 -27.916 -30.199 1.000 37.920 454 ASP A CA 1
ATOM 3280 C C . ASP A 1 440 ? 6.611 -27.893 -30.862 1.000 38.850 454 ASP A C 1
ATOM 3281 O O . ASP A 1 440 ? 7.126 -26.807 -31.187 1.000 31.590 454 ASP A O 1
ATOM 3286 N N . GLN A 1 441 ? 7.177 -29.098 -31.074 1.000 34.550 455 GLN A N 1
ATOM 3287 C CA . GLN A 1 441 ? 8.447 -29.306 -31.762 1.000 32.070 455 GLN A CA 1
ATOM 3288 C C . GLN A 1 441 ? 8.336 -29.025 -33.268 1.000 30.240 455 GLN A C 1
ATOM 3289 O O . GLN A 1 441 ? 9.257 -28.462 -33.865 1.000 25.850 455 GLN A O 1
ATOM 3295 N N . GLY A 1 442 ? 7.238 -29.465 -33.907 1.000 29.610 456 GLY A N 1
ATOM 3296 C CA . GLY A 1 442 ? 7.160 -29.442 -35.361 1.000 30.060 456 GLY A CA 1
ATOM 3297 C C . GLY A 1 442 ? 7.472 -28.062 -35.933 1.000 32.990 456 GLY A C 1
ATOM 3298 O O . GLY A 1 442 ? 8.375 -27.901 -36.763 1.000 30.970 456 GLY A O 1
ATOM 3299 N N . PRO A 1 443 ? 6.736 -27.019 -35.489 1.000 32.100 457 PRO A N 1
ATOM 3300 C CA . PRO A 1 443 ? 6.980 -25.651 -35.942 1.000 33.190 457 PRO A CA 1
ATOM 3301 C C . PRO A 1 443 ? 8.336 -25.066 -35.538 1.000 33.150 457 PRO A C 1
ATOM 3302 O O . PRO A 1 443 ? 8.863 -24.176 -36.215 1.000 34.860 457 PRO A O 1
ATOM 3306 N N . ILE A 1 444 ? 8.934 -25.520 -34.439 1.000 32.970 458 ILE A N 1
ATOM 3307 C CA . ILE A 1 444 ? 10.295 -25.068 -34.171 1.000 34.920 458 ILE A CA 1
ATOM 3308 C C . ILE A 1 444 ? 11.208 -25.423 -35.353 1.000 34.630 458 ILE A C 1
ATOM 3309 O O . ILE A 1 444 ? 11.940 -24.595 -35.889 1.000 35.200 458 ILE A O 1
ATOM 3314 N N . LEU A 1 445 ? 11.151 -26.682 -35.764 1.000 32.860 459 LEU A N 1
ATOM 3315 C CA . LEU A 1 445 ? 11.987 -27.164 -36.842 1.000 35.370 459 LEU A CA 1
ATOM 3316 C C . LEU A 1 445 ? 11.634 -26.492 -38.170 1.000 35.960 459 LEU A C 1
ATOM 3317 O O . LEU A 1 445 ? 12.533 -26.066 -38.901 1.000 36.560 459 LEU A O 1
ATOM 3322 N N . ALA A 1 446 ? 10.334 -26.444 -38.499 1.000 33.640 460 ALA A N 1
ATOM 3323 C CA . ALA A 1 446 ? 9.913 -26.034 -39.828 1.000 37.690 460 ALA A CA 1
ATOM 3324 C C . ALA A 1 446 ? 10.093 -24.528 -40.025 1.000 36.860 460 ALA A C 1
ATOM 3325 O O . ALA A 1 446 ? 10.415 -24.082 -41.124 1.000 36.470 460 ALA A O 1
ATOM 3327 N N . MET A 1 447 ? 9.919 -23.744 -38.960 1.000 36.240 461 MET A N 1
ATOM 3328 C CA . MET A 1 447 ? 10.039 -22.299 -39.084 1.000 36.580 461 MET A CA 1
ATOM 3329 C C . MET A 1 447 ? 11.497 -21.876 -39.158 1.000 36.550 461 MET A C 1
ATOM 3330 O O . MET A 1 447 ? 11.813 -20.922 -39.874 1.000 37.260 461 MET A O 1
ATOM 3335 N N . ILE A 1 448 ? 12.386 -22.584 -38.449 1.000 36.690 462 ILE A N 1
ATOM 3336 C CA . ILE A 1 448 ? 13.803 -22.322 -38.664 1.000 38.630 462 ILE A CA 1
ATOM 3337 C C . ILE A 1 448 ? 14.172 -22.672 -40.108 1.000 36.650 462 ILE A C 1
ATOM 3338 O O . ILE A 1 448 ? 14.911 -21.916 -40.722 1.000 39.770 462 ILE A O 1
ATOM 3343 N N . ALA A 1 449 ? 13.667 -23.783 -40.662 1.000 31.860 463 ALA A N 1
ATOM 3344 C CA . ALA A 1 449 ? 14.017 -24.134 -42.030 1.000 34.410 463 ALA A CA 1
ATOM 3345 C C . ALA A 1 449 ? 13.505 -23.058 -42.988 1.000 38.880 463 ALA A C 1
ATOM 3346 O O . ALA A 1 449 ? 14.188 -22.695 -43.942 1.000 42.250 463 ALA A O 1
ATOM 3348 N N . ASN A 1 450 ? 12.316 -22.514 -42.709 1.000 40.220 464 ASN A N 1
ATOM 3349 C CA . ASN A 1 450 ? 11.750 -21.493 -43.570 1.000 36.500 464 ASN A CA 1
ATOM 3350 C C . ASN A 1 450 ? 12.556 -20.203 -43.479 1.000 35.570 464 ASN A C 1
ATOM 3351 O O . ASN A 1 450 ? 12.690 -19.522 -44.489 1.000 35.090 464 ASN A O 1
ATOM 3356 N N . TYR A 1 451 ? 13.104 -19.889 -42.300 1.000 35.600 465 TYR A N 1
ATOM 3357 C CA . TYR A 1 451 ? 13.987 -18.738 -42.168 1.000 38.920 465 TYR A CA 1
ATOM 3358 C C . TYR A 1 451 ? 15.233 -18.897 -43.052 1.000 44.050 465 TYR A C 1
ATOM 3359 O O . TYR A 1 451 ? 15.626 -17.946 -43.722 1.000 43.960 465 TYR A O 1
ATOM 3368 N N . GLN A 1 452 ? 15.838 -20.098 -43.073 1.000 43.120 466 GLN A N 1
ATOM 3369 C CA . GLN A 1 452 ? 17.143 -20.307 -43.690 1.000 45.120 466 GLN A CA 1
ATOM 3370 C C . GLN A 1 452 ? 17.032 -20.194 -45.215 1.000 42.440 466 GLN A C 1
ATOM 3371 O O . GLN A 1 452 ? 17.883 -19.583 -45.856 1.000 44.970 466 GLN A O 1
ATOM 3377 N N . ASN A 1 453 ? 15.989 -20.802 -45.797 1.000 38.760 467 ASN A N 1
ATOM 3378 C CA . ASN A 1 453 ? 15.862 -20.888 -47.244 1.000 37.890 467 ASN A CA 1
ATOM 3379 C C . ASN A 1 453 ? 14.415 -21.134 -47.688 1.000 38.710 467 ASN A C 1
ATOM 3380 O O . ASN A 1 453 ? 14.191 -21.615 -48.793 1.000 40.520 467 ASN A O 1
ATOM 3385 N N . GLU A 1 454 ? 13.432 -20.795 -46.846 1.000 41.990 468 GLU A N 1
ATOM 3386 C CA . GLU A 1 454 ? 12.027 -20.794 -47.229 1.000 39.730 468 GLU A CA 1
ATOM 3387 C C . GLU A 1 454 ? 11.609 -22.169 -47.754 1.000 39.190 468 GLU A C 1
ATOM 3388 O O . GLU A 1 454 ? 10.673 -22.295 -48.548 1.000 43.800 468 GLU A O 1
ATOM 3394 N N . PHE A 1 455 ? 12.254 -23.209 -47.230 1.000 38.540 469 PHE A N 1
ATOM 3395 C CA . PHE A 1 455 ? 12.199 -24.549 -47.807 1.000 39.410 469 PHE A CA 1
ATOM 3396 C C . PHE A 1 455 ? 10.774 -25.096 -47.803 1.000 37.480 469 PHE A C 1
ATOM 3397 O O . PHE A 1 455 ? 10.305 -25.572 -48.831 1.000 42.600 469 PHE A O 1
ATOM 3405 N N . VAL A 1 456 ? 10.099 -25.051 -46.654 1.000 37.670 470 VAL A N 1
ATOM 3406 C CA . VAL A 1 456 ? 8.788 -25.674 -46.520 1.000 39.190 470 VAL A CA 1
ATOM 3407 C C . VAL A 1 456 ? 7.785 -24.941 -47.412 1.000 39.880 470 VAL A C 1
ATOM 3408 O O . VAL A 1 456 ? 7.033 -25.585 -48.140 1.000 36.230 470 VAL A O 1
ATOM 3412 N N . TRP A 1 457 ? 7.817 -23.598 -47.378 1.000 42.220 471 TRP A N 1
ATOM 3413 C CA . TRP A 1 457 ? 6.938 -22.763 -48.186 1.000 40.680 471 TRP A CA 1
ATOM 3414 C C . TRP A 1 457 ? 7.101 -23.072 -49.673 1.000 41.580 471 TRP A C 1
ATOM 3415 O O . TRP A 1 457 ? 6.110 -23.169 -50.411 1.000 36.720 471 TRP A O 1
ATOM 3426 N N . ASN A 1 458 ? 8.366 -23.197 -50.107 1.000 40.800 472 ASN A N 1
ATOM 3427 C CA . ASN A 1 458 ? 8.662 -23.318 -51.527 1.000 44.660 472 ASN A CA 1
ATOM 3428 C C . ASN A 1 458 ? 8.124 -24.643 -52.059 1.000 45.200 472 ASN A C 1
ATOM 3429 O O . ASN A 1 458 ? 7.669 -24.700 -53.200 1.000 49.230 472 ASN A O 1
ATOM 3434 N N . VAL A 1 459 ? 8.159 -25.686 -51.220 1.000 42.900 473 VAL A N 1
ATOM 3435 C CA . VAL A 1 459 ? 7.630 -26.991 -51.579 1.000 42.830 473 VAL A CA 1
ATOM 3436 C C . VAL A 1 459 ? 6.112 -26.928 -51.748 1.000 43.190 473 VAL A C 1
ATOM 3437 O O . VAL A 1 459 ? 5.574 -27.531 -52.677 1.000 44.010 473 VAL A O 1
ATOM 3441 N N . MET A 1 460 ? 5.424 -26.234 -50.832 1.000 42.560 474 MET A N 1
ATOM 3442 C CA . MET A 1 460 ? 3.972 -26.199 -50.848 1.000 44.210 474 MET A CA 1
ATOM 3443 C C . MET A 1 460 ? 3.471 -25.290 -51.980 1.000 41.400 474 MET A C 1
ATOM 3444 O O . MET A 1 460 ? 2.384 -25.518 -52.506 1.000 35.580 474 MET A O 1
ATOM 3449 N N . LYS A 1 461 ? 4.281 -24.297 -52.390 1.000 44.810 475 LYS A N 1
ATOM 3450 C CA . LYS A 1 461 ? 3.976 -23.449 -53.549 1.000 44.630 475 LYS A CA 1
ATOM 3451 C C . LYS A 1 461 ? 3.888 -24.248 -54.852 1.000 43.720 475 LYS A C 1
ATOM 3452 O O . LYS A 1 461 ? 3.563 -23.683 -55.883 1.000 42.210 475 LYS A O 1
ATOM 3458 N N . LYS A 1 462 ? 4.169 -25.556 -54.796 1.000 51.010 476 LYS A N 1
ATOM 3459 C CA . LYS A 1 462 ? 4.080 -26.437 -55.945 1.000 47.630 476 LYS A CA 1
ATOM 3460 C C . LYS A 1 462 ? 2.855 -27.339 -55.843 1.000 47.130 476 LYS A C 1
ATOM 3461 O O . LYS A 1 462 ? 2.605 -28.113 -56.752 1.000 43.650 476 LYS A O 1
ATOM 3467 N N . ASN A 1 463 ? 2.117 -27.308 -54.728 1.000 47.820 477 ASN A N 1
ATOM 3468 C CA . ASN A 1 463 ? 0.991 -28.217 -54.590 1.000 47.200 477 ASN A CA 1
ATOM 3469 C C . ASN A 1 463 ? -0.242 -27.563 -55.199 1.000 46.430 477 ASN A C 1
ATOM 3470 O O . ASN A 1 463 ? -0.652 -26.496 -54.758 1.000 41.840 477 ASN A O 1
ATOM 3475 N N . ALA A 1 464 ? -0.819 -28.228 -56.209 1.000 51.400 478 ALA A N 1
ATOM 3476 C CA . ALA A 1 464 ? -1.998 -27.724 -56.901 1.000 49.240 478 ALA A CA 1
ATOM 3477 C C . ALA A 1 464 ? -3.166 -27.531 -55.927 1.000 51.440 478 ALA A C 1
ATOM 3478 O O . ALA A 1 464 ? -3.891 -26.552 -56.058 1.000 52.920 478 ALA A O 1
ATOM 3480 N N . TYR A 1 465 ? -3.347 -28.449 -54.956 1.000 54.380 479 TYR A N 1
ATOM 3481 C CA . TYR A 1 465 ? -4.509 -28.418 -54.071 1.000 50.410 479 TYR A CA 1
ATOM 3482 C C . TYR A 1 465 ? -4.436 -27.235 -53.107 1.000 50.120 479 TYR A C 1
ATOM 3483 O O . TYR A 1 465 ? -5.459 -26.633 -52.806 1.000 43.770 479 TYR A O 1
ATOM 3492 N N . ILE A 1 466 ? -3.231 -26.918 -52.621 1.000 48.680 480 ILE A N 1
ATOM 3493 C CA . ILE A 1 466 ? -3.049 -25.785 -51.727 1.000 47.090 480 ILE A CA 1
ATOM 3494 C C . ILE A 1 466 ? -3.363 -24.502 -52.490 1.000 47.560 480 ILE A C 1
ATOM 3495 O O . ILE A 1 466 ? -4.009 -23.612 -51.950 1.000 51.950 480 ILE A O 1
ATOM 3500 N N . ARG A 1 467 ? -2.898 -24.396 -53.738 1.000 48.620 481 ARG A N 1
ATOM 3501 C CA . ARG A 1 467 ? -3.124 -23.184 -54.513 1.000 50.340 481 ARG A CA 1
ATOM 3502 C C .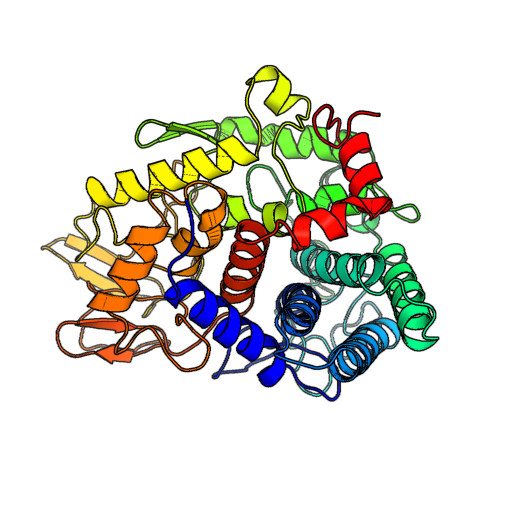 ARG A 1 467 ? -4.625 -22.998 -54.743 1.000 46.090 481 ARG A C 1
ATOM 3503 O O . ARG A 1 467 ? -5.173 -21.962 -54.373 1.000 48.270 481 ARG A O 1
ATOM 3511 N N . THR A 1 468 ? -5.265 -24.011 -55.346 1.000 42.500 482 THR A N 1
ATOM 3512 C CA . THR A 1 468 ? -6.701 -24.048 -55.576 1.000 40.070 482 THR A CA 1
ATOM 3513 C C . THR A 1 468 ? -7.449 -23.626 -54.306 1.000 44.180 482 THR A C 1
ATOM 3514 O O . THR A 1 468 ? -8.287 -22.732 -54.355 1.000 40.740 482 THR A O 1
ATOM 3518 N N . GLY A 1 469 ? -7.130 -24.281 -53.172 1.000 47.510 483 GLY A N 1
ATOM 3519 C CA . GLY A 1 469 ? -7.719 -23.994 -51.871 1.000 45.920 483 GLY A CA 1
ATOM 3520 C C . GLY A 1 469 ? -7.705 -22.500 -51.549 1.000 50.630 483 GLY A C 1
ATOM 3521 O O . GLY A 1 469 ? -8.708 -21.935 -51.102 1.000 48.020 483 GLY A O 1
ATOM 3522 N N . LEU A 1 470 ? -6.549 -21.872 -51.798 1.000 54.090 484 LEU A N 1
ATOM 3523 C CA . LEU A 1 470 ? -6.324 -20.474 -51.471 1.000 50.710 484 LEU A CA 1
ATOM 3524 C C . LEU A 1 470 ? -7.115 -19.605 -52.445 1.000 53.350 484 LEU A C 1
ATOM 3525 O O . LEU A 1 470 ? -7.776 -18.644 -52.041 1.000 61.480 484 LEU A O 1
ATOM 3530 N N . GLU A 1 471 ? -7.084 -19.969 -53.729 1.000 50.740 485 GLU A N 1
ATOM 3531 C CA . GLU A 1 471 ? -7.759 -19.170 -54.740 1.000 52.000 485 GLU A CA 1
ATOM 3532 C C . GLU A 1 471 ? -9.265 -19.200 -54.483 1.000 49.230 485 GLU A C 1
ATOM 3533 O O . GLU A 1 471 ? -9.909 -18.161 -54.467 1.000 50.700 485 GLU A O 1
ATOM 3539 N N . ARG A 1 472 ? -9.800 -20.387 -54.198 1.000 50.260 486 ARG A N 1
ATOM 3540 C CA . ARG A 1 472 ? -11.211 -20.556 -53.896 1.000 49.380 486 ARG A CA 1
ATOM 3541 C C . ARG A 1 472 ? -11.605 -19.886 -52.582 1.000 48.080 486 ARG A C 1
ATOM 3542 O O . ARG A 1 472 ? -12.786 -19.759 -52.299 1.000 48.760 486 ARG A O 1
ATOM 3550 N N . ALA A 1 473 ? -10.641 -19.504 -51.750 1.000 54.150 487 ALA A N 1
ATOM 3551 C CA . ALA A 1 473 ? -10.970 -18.810 -50.515 1.000 56.230 487 ALA A CA 1
ATOM 3552 C C . ALA A 1 473 ? -11.040 -17.297 -50.756 1.000 52.980 487 ALA A C 1
ATOM 3553 O O . ALA A 1 473 ? -11.537 -16.567 -49.902 1.000 52.120 487 ALA A O 1
ATOM 3555 N N . GLY A 1 474 ? -10.515 -16.836 -51.905 1.000 50.900 488 GLY A N 1
ATOM 3556 C CA . GLY A 1 474 ? -10.508 -15.429 -52.277 1.000 44.990 488 GLY A CA 1
ATOM 3557 C C . GLY A 1 474 ? -9.123 -14.780 -52.231 1.000 49.160 488 GLY A C 1
ATOM 3558 O O . GLY A 1 474 ? -8.987 -13.588 -52.522 1.000 42.160 488 GLY A O 1
ATOM 3559 N N . PHE A 1 475 ? -8.077 -15.563 -51.915 1.000 55.450 489 PHE A N 1
ATOM 3560 C CA . PHE A 1 475 ? -6.726 -15.014 -51.787 1.000 50.900 489 PHE A CA 1
ATOM 3561 C C . PHE A 1 475 ? -6.226 -14.517 -53.143 1.000 47.660 489 PHE A C 1
ATOM 3562 O O . PHE A 1 475 ? -6.467 -15.185 -54.146 1.000 47.100 489 PHE A O 1
ATOM 3570 N N . THR A 1 476 ? -5.565 -13.340 -53.163 1.000 40.610 490 THR A N 1
ATOM 3571 C CA . THR A 1 476 ? -4.979 -12.788 -54.383 1.000 42.140 490 THR A CA 1
ATOM 3572 C C . THR A 1 476 ? -3.667 -12.074 -54.063 1.000 42.880 490 THR A C 1
ATOM 3573 O O . THR A 1 476 ? -3.368 -11.788 -52.906 1.000 45.660 490 THR A O 1
ATOM 3577 N N . GLY A 1 477 ? -2.896 -11.765 -55.112 1.000 45.770 491 GLY A N 1
ATOM 3578 C CA . GLY A 1 477 ? -1.645 -11.030 -54.973 1.000 47.430 491 GLY A CA 1
ATOM 3579 C C . GLY A 1 477 ? -0.475 -11.976 -54.710 1.000 51.950 491 GLY A C 1
ATOM 3580 O O . GLY A 1 477 ? -0.657 -13.197 -54.733 1.000 43.120 491 GLY A O 1
ATOM 3581 N N . GLY A 1 478 ? 0.709 -11.378 -54.495 1.000 57.020 492 GLY A N 1
ATOM 3582 C CA . GLY A 1 478 ? 1.936 -12.073 -54.120 1.000 61.310 492 GLY A CA 1
ATOM 3583 C C . GLY A 1 478 ? 2.340 -13.192 -55.082 1.000 60.410 492 GLY A C 1
ATOM 3584 O O . GLY A 1 478 ? 2.545 -12.973 -56.273 1.000 62.620 492 GLY A O 1
ATOM 3585 N N . TRP A 1 479 ? 2.486 -14.400 -54.533 1.000 64.060 493 TRP A N 1
ATOM 3586 C CA . TRP A 1 479 ? 2.897 -15.564 -55.301 1.000 59.720 493 TRP A CA 1
ATOM 3587 C C . TRP A 1 479 ? 1.698 -16.233 -55.970 1.000 58.580 493 TRP A C 1
ATOM 3588 O O . TRP A 1 479 ? 1.898 -17.092 -56.824 1.000 58.760 493 TRP A O 1
ATOM 3599 N N . LEU A 1 480 ? 0.464 -15.859 -55.583 1.000 55.170 494 LEU A N 1
ATOM 3600 C CA . LEU A 1 480 ? -0.734 -16.459 -56.164 1.000 56.590 494 LEU A CA 1
ATOM 3601 C C . LEU A 1 480 ? -1.086 -15.793 -57.484 1.000 55.610 494 LEU A C 1
ATOM 3602 O O . LEU A 1 480 ? -1.862 -16.354 -58.249 1.000 49.420 494 LEU A O 1
ATOM 3607 N N . THR A 1 481 ? -0.524 -14.596 -57.685 1.000 63.200 495 THR A N 1
ATOM 3608 C CA . THR A 1 481 ? -0.736 -13.766 -58.857 1.000 72.720 495 THR A CA 1
ATOM 3609 C C . THR A 1 481 ? -0.226 -14.482 -60.114 1.000 77.210 495 THR A C 1
ATOM 3610 O O . THR A 1 481 ? 0.898 -14.983 -60.131 1.000 65.640 495 THR A O 1
ATOM 3614 N N . PRO A 1 482 ? -1.015 -14.528 -61.217 1.000 87.530 496 PRO A N 1
ATOM 3615 C CA . PRO A 1 482 ? -0.588 -15.201 -62.453 1.000 89.310 496 PRO A CA 1
ATOM 3616 C C . PRO A 1 482 ? 0.413 -14.399 -63.307 1.000 79.320 496 PRO A C 1
ATOM 3617 O O . PRO A 1 482 ? 1.371 -14.993 -63.786 1.000 65.650 496 PRO A O 1
#

Secondary structure (DSSP, 8-state):
-PPPHHHHHHHHHHHHHHHHHS-TTT-PPBSEETT--SEEHHHHHHHHHHHHHHHHTTSS-HHHHHHHHHHHHHHHHHS-BSS-SSS-SEETTEEBSEE-TTT-SB--TT--EEHHHHHHHHHHHHHHHHH--SSSHHHHHHHHHHHHHHHH--TGGG--STTSPBSEEETTTEE-S-B--SSSTTHHHHHHHHH-TTT---THHHHHHGGGHHHHEEEETTEEEE-BSSGGGGTHHHHHS--SS-B-HHHHHHT--HHHHHHHHHHHHHHHHHH-TT--TT-BTTB----SB--S-SEEEEETTEEEEE-SSB----SSBS----S-B-HHHHHTTTTT-HHHHHHHHHHHHHHHHHHHEETTEE-S-EETT----S--SSSEEETTTEEE-S-EEHHHHHHHHHHHHHHHH-HHHHHHTT-HHHHHHHHTTT-BSTTT--

Organism: Xanthomonas campestris pv. campestris (strain ATCC 33913 / DSM 3586 / NCPPB 528 / LMG 568 / P 25) (NCBI:txid190485)

Solvent-accessible surface area: 15713 Å² total; per-residue (Å²): 99,125,42,36,119,33,0,58,49,0,4,136,74,0,0,52,0,0,36,69,8,8,17,120,148,12,0,0,0,0,23,38,51,77,68,82,53,26,0,1,1,0,0,0,0,3,0,0,1,1,1,0,2,0,25,106,66,61,64,12,56,84,86,86,0,1,74,21,0,16,45,1,0,77,38,1,83,94,10,61,60,9,65,91,153,111,36,49,0,0,46,83,6,0,0,0,34,24,0,41,3,99,136,0,32,15,92,77,63,132,0,34,0,2,0,12,12,0,0,5,1,0,0,0,1,0,0,0,31,14,20,0,100,22,128,44,103,63,7,112,65,0,65,107,5,0,22,42,1,0,74,74,0,25,0,128,50,0,46,76,90,74,24,20,0,0,60,0,26,44,29,64,90,28,62,30,114,123,11,24,86,3,0,16,18,0,1,0,0,0,0,0,0,0,3,10,79,56,52,8,3,105,60,77,0,8,68,28,0,21,168,40,0,92,116,2,35,17,101,27,47,69,38,81,1,0,0,9,0,0,0,30,1,0,2,8,0,2,0,1,2,6,2,74,97,0,47,1,97,30,0,90,135,97,51,18,10,0,27,68,0,0,78,67,2,0,34,0,3,50,50,22,2,80,85,14,92,60,106,3,104,42,18,18,105,35,5,1,2,4,2,14,1,3,0,0,38,105,28,66,39,100,25,158,63,98,129,31,103,0,79,52,94,11,30,2,1,3,2,93,91,76,82,43,8,0,0,2,0,3,1,6,0,0,0,0,0,0,12,4,0,15,84,15,0,19,46,0,0,69,52,0,62,156,92,9,8,121,12,0,24,45,84,34,0,5,14,5,0,1,0,4,8,0,72,42,155,47,113,50,128,24,15,122,64,19,111,129,89,0,1,0,1,50,4,11,4,0,35,8,3,2,0,4,1,2,0,0,4,1,48,74,94,60,30,0,9,63,10,3,58,144,7,70,39,1,78,56,0,0,81,75,11,29,5,70,26,42,50,8,80,176

Sequence (442 aa):
PPLPPLFSDIERRTFQFFWDTTNELNGLSPDRFPSRPFASIASVGFALTAYPIGIENGWVSRNQAIDRTLTTLKFFRDAPMGPQRTGKAGYKGFYYHFLDMQQGNRYDSWVELSSVDTALLMMGVLFTQSYYDGDDPREKEIRQIADTLYKRVDWRWLQQRAPLISMGWFPESGFIDHDWMGYNQAMMLYILALGSPTHGVEPDAWTVWTRTYNNDWGVYQGQEYLSFGPMFGHQYSHVWIDFRDIQDQYMRERGIDYFLNSRRATLAQRDYAIDNPMKWKDYGENVWGLTAGDGPQNTSQEYRGEQRQFRHYSSRGAGLRENFDDGTIAPTAAISSIVFAPEVVIPATEEMHKRYGDFLYSSYGFLDSFNPSFNYDIPLKTGRMVPDRGWVASDYIAIDQGPILAMIANYQNEFVWNVMKKNAYIRTGLERAGFTGGWLTP

InterPro domains:
  IPR016883 Uncharacterised conserved protein UCP028431 [PIRSF028431] (26-517)
  IPR019282 Glycoamylase-like, conserved domain [PF10091] (244-489)

B-factor: mean 42.08, std 8.89, range [23.02, 91.77]

Nearest PDB structures (foldseek):
  4gl3-assembly1_A  TM=9.155E-01  e=2.879E-33  Bacteroides uniformis ATCC 8492
  4qt9-assembly2_B  TM=8.845E-01  e=1.447E-32  Bacteroides caccae ATCC 43185
  5gzk-assembly2_B  TM=8.922E-01  e=6.191E-32  Chitinophaga pinensis DSM 2588
  5z06-assembly2_B  TM=8.541E-01  e=8.302E-30  Parabacteroides distasonis ATCC 8503
  5z06-assembly1_A  TM=8.554E-01  e=3.407E-28  Parabacteroides distasonis ATCC 8503

Foldseek 3Di:
DDADVVLVVLLLLLLVQLVPQADQQQRFHAQKPPVRQWGFLLLSLLSLLSLVVCCVVVVDPPVSNLSSLLSHLVNLLPFAEDLDQWRGQYYQLFGWRTAHRPSRHRPHQVIWRFLQRSLSNLNSLLLLLLPLPDPPVSSVSSNVSSVVSLQSRQQVVQPPPHLWGFGGAGSVPGTHPDTQADDFQCLSSLLSQCLHPHRHTFLVRLVRSCVCQVVQFDDALHFTARWDFALVRLFSNCLQAPFPFWDFPVCVVVVHISLLRSLRQQVRQQSCLCPVPVCFPPRHNQATFFAFFADWDQDWDAAPRDIAGAHGGAGDGGGDPSHHDHQKHFLLSLLLCCLRCVVRSSSSNVVCCVPPVVPQQDSSGGAGIWHQRAQDPDHTPAFDDDPNRGTYGPMHRSSSSSSNNSSSVCVVPNVSHVSSLRRSSSLSSCVSNRIDGDSNHD

Radius of gyration: 20.69 Å; Cα contacts (8 Å, |Δi|>4): 966; chains: 1; bounding box: 49×50×61 Å